Protein 2QEU (pdb70)

InterPro domains:
  IPR003779 Alkyl hydroperoxide reductase AhpD/CMD-like [PF02627] (39-117)
  IPR029032 AhpD-like [G3DSA:1.20.1290.10] (1-140)
  IPR029032 AhpD-like [SSF69118] (7-127)

Secondary structure (DSSP, 8-state):
--HHHHHHHHHHHHHH-----HHHHHHHHH-HHHHHHHH-------GGGT-SS-HHHHHHHHHHHHHHHT-HHHHHHHHHH---S--HHHHHHHHHHHHHHH--TTTTTHHHHHHHHHHHHHHHHH-/-HHHHHHHHHHHHHH-----HHHHHHHHH-HHHHHHHH-------TTTT-SS-HHHHHHHHHHHHHHHT-HHHHHHHHHH---S--HHHHHHHHHHHHHHH--TTTTTHHHHHHHHHHHHHHHHTT--/-HHHHHHHHHHHHHHH-----HHHHHHHHH-HHHHHHHH-------GGGT-SS-HHHHHHHHHHHHHHHT-HHHHHHHHHH---S--HHHHHHHHHHHHHHH--TTTTTHHHHHHHHHHHHHHHHT-

Nearest PDB structures (foldseek):
  2qeu-assembly1_B  TM=9.949E-01  e=1.929E-16  Paraburkholderia xenovorans LB400
  2af7-assembly1_F  TM=6.604E-01  e=2.623E-02  Methanothermobacter thermautotrophicus
  1vke-assembly1_A  TM=6.094E-01  e=3.377E-02  Thermotoga maritima MSB8
  2qeu-assembly1_B  TM=9.829E-01  e=7.505E-15  Paraburkholderia xenovorans LB400
  2af7-assembly1_F  TM=6.617E-01  e=2.319E-02  Methanothermobacter thermautotrophicus

Solvent-accessible surface area: 20221 Å² total

Foldseek 3Di:
DDLVCQCVVLVVVVVLLPDQDPVLVVCSVPPVVVSSVVSCCPVCDAVVRPDDDHNLVVLLVQLLVCLLVVPQVSNQSSLLSVCSDDALVNSVVSQVVSCVVRVSSCPRRSVSSSVSRVVVVVVVVVD/DLVVLCVVQQVVQVLLPGDDPVLVVCSVPPVVVSNVVSVCPVCDAVVRPDDDHNLVVLLVQLLVCLLVVPQVSNQSSLLSVCSDDALVNSVVSQVVSCVVRVSSCPRHSVSSSVSRVVVVVVVVVVDD/DLLVVLCVVLVVVVVLLPDDDPVLNVCSVPPVVCSNVVSCCPVCDAVVRPDDDHNLVVLLVQLLVCLLVVPQVSNQSSLLSVCSDDALVNSVVSLVVSCVVRVSSCPRRSVSSSVNRVVVVVVVVVD

CATH classification: 1.20.1290.10

Sequence (382 aa):
ATSQDDILKQQHAAHYESSDGGLPEEALVQLAEYAPETFDAYSRRRTTLKSEADGAKLPLKYKHLILVVLDAIIRRDEPIGIVNHTRAANAGLSVDELIEGILLGIIVYGPAWGKKTGRKAVTFAVVEFEKELAGKTSQDILKQHAAHYEESDGGLPEALVQQLAEYAPETFDAYSRRTTLKSEADGAKLPLKYKHLILVVLDAIIRRDEEPIGIVNHTRRAANAGLSVDELIEGILLGIIVYGPAWGKKTGRKAVTFAVEFEKELLAGKRTATSQDILKQQHAAHYESSDGGLPEALVQQLAEYAPETFDAYSRRRTTLKSEADGAKLPLKYKHLILVVLDAIIRRDEEPIGIVNHTRAANAGLSVDELIEGILLGIIVYGPAWGKKTGRKAVTFAVEFEKELAGK

Radius of gyration: 24.33 Å; Cα contacts (8 Å, |Δi|>4): 490; chains: 3; bounding box: 67×64×54 Å

B-factor: mean 12.85, std 10.56, range [2.0, 76.05]

Organism: Paraburkholderia xenovorans (strain LB400) (NCBI:txid266265)

Structure (mmCIF, N/CA/C/O backbone):
data_2QEU
#
_entry.id   2QEU
#
_cell.length_a   71.173
_cell.length_b   71.173
_cell.length_c   325.501
_cell.angle_alpha   90.000
_cell.angle_beta   90.000
_cell.angle_gamma   120.000
#
_symmetry.space_group_name_H-M   'P 61 2 2'
#
loop_
_entity.id
_entity.type
_entity.pdbx_description
1 polymer 'Putative carboxymuconolactone decarboxylase'
2 non-polymer 'ACETATE ION'
3 non-polymer 'CITRIC ACID'
4 non-polymer GLYCEROL
5 water water
#
loop_
_atom_site.group_PDB
_atom_site.id
_atom_site.type_symbol
_atom_site.label_atom_id
_atom_site.label_alt_id
_atom_site.label_comp_id
_atom_site.label_asym_id
_atom_site.label_entity_id
_atom_site.label_seq_id
_atom_site.pdbx_PDB_ins_code
_atom_site.Cartn_x
_atom_site.Cartn_y
_atom_site.Cartn_z
_atom_site.occupancy
_atom_site.B_iso_or_equiv
_atom_site.auth_seq_id
_atom_site.auth_comp_id
_atom_site.auth_asym_id
_atom_site.auth_atom_id
_atom_site.pdbx_PDB_model_num
ATOM 1 N N . ALA A 1 8 ? 87.760 17.664 23.159 1.00 45.15 7 ALA A N 1
ATOM 2 C CA . ALA A 1 8 ? 86.797 16.702 23.813 1.00 44.22 7 ALA A CA 1
ATOM 3 C C . ALA A 1 8 ? 87.393 15.290 23.916 1.00 41.80 7 ALA A C 1
ATOM 4 O O . ALA A 1 8 ? 87.567 14.590 22.902 1.00 41.10 7 ALA A O 1
ATOM 6 N N . THR A 1 9 ? 87.704 14.871 25.144 1.00 38.11 8 THR A N 1
ATOM 7 C CA . THR A 1 9 ? 88.093 13.474 25.383 1.00 34.12 8 THR A CA 1
ATOM 8 C C . THR A 1 9 ? 86.851 12.561 25.263 1.00 29.48 8 THR A C 1
ATOM 9 O O . THR A 1 9 ? 85.709 12.995 25.337 1.00 24.62 8 THR A O 1
ATOM 13 N N . SER A 1 10 ? 87.074 11.283 25.087 1.00 26.98 9 SER A N 1
ATOM 14 C CA . SER A 1 10 ? 85.947 10.382 24.957 1.00 26.63 9 SER A CA 1
ATOM 15 C C . SER A 1 10 ? 85.126 10.259 26.298 1.00 23.00 9 SER A C 1
ATOM 16 O O . SER A 1 10 ? 83.913 10.055 26.299 1.00 18.09 9 SER A O 1
ATOM 19 N N . GLN A 1 11 ? 85.788 10.433 27.439 1.00 20.44 10 GLN A N 1
ATOM 20 C CA . GLN A 1 11 ? 85.060 10.601 28.714 1.00 18.44 10 GLN A CA 1
ATOM 21 C C . GLN A 1 11 ? 84.181 11.828 28.659 1.00 17.60 10 GLN A C 1
ATOM 22 O O . GLN A 1 11 ? 83.005 11.763 29.039 1.00 10.24 10 GLN A O 1
ATOM 24 N N A ASP A 1 12 ? 84.760 12.939 28.166 0.50 14.12 11 ASP A N 1
ATOM 25 N N B ASP A 1 12 ? 84.766 12.937 28.188 0.50 16.32 11 ASP A N 1
ATOM 26 C CA A ASP A 1 12 ? 84.052 14.210 28.090 0.50 10.59 11 ASP A CA 1
ATOM 27 C CA B ASP A 1 12 ? 84.075 14.209 28.040 0.50 14.37 11 ASP A CA 1
ATOM 28 C C A ASP A 1 12 ? 82.845 14.022 27.174 0.50 7.93 11 ASP A C 1
ATOM 29 C C B ASP A 1 12 ? 82.841 13.983 27.184 0.50 10.08 11 ASP A C 1
ATOM 30 O O A ASP A 1 12 ? 81.757 14.524 27.478 0.50 6.77 11 ASP A O 1
ATOM 31 O O B ASP A 1 12 ? 81.731 14.379 27.554 0.50 8.78 11 ASP A O 1
ATOM 40 N N . ILE A 1 13 ? 83.043 13.311 26.054 1.00 6.87 12 ILE A N 1
ATOM 41 C CA . ILE A 1 13 ? 81.976 13.112 25.051 1.00 7.43 12 ILE A CA 1
ATOM 42 C C . ILE A 1 13 ? 80.816 12.362 25.615 1.00 6.19 12 ILE A C 1
ATOM 43 O O . ILE A 1 13 ? 79.624 12.741 25.422 1.00 4.46 12 ILE A O 1
ATOM 48 N N . LEU A 1 14 ? 81.101 11.263 26.316 1.00 5.34 13 LEU A N 1
ATOM 49 C CA . LEU A 1 14 ? 80.009 10.478 26.871 1.00 8.12 13 LEU A CA 1
ATOM 50 C C . LEU A 1 14 ? 79.243 11.257 27.929 1.00 5.02 13 LEU A C 1
ATOM 51 O O . LEU A 1 14 ? 78.010 11.239 27.958 1.00 7.28 13 LEU A O 1
ATOM 56 N N . LYS A 1 15 ? 79.948 11.986 28.763 1.00 4.30 14 LYS A N 1
ATOM 57 C CA . LYS A 1 15 ? 79.284 12.792 29.759 1.00 6.31 14 LYS A CA 1
ATOM 58 C C . LYS A 1 15 ? 78.488 13.895 29.118 1.00 7.64 14 LYS A C 1
ATOM 59 O O . LYS A 1 15 ? 77.396 14.173 29.575 1.00 4.99 14 LYS A O 1
ATOM 65 N N A GLN A 1 16 ? 79.017 14.511 28.059 0.50 3.86 15 GLN A N 1
ATOM 66 N N B GLN A 1 16 ? 79.036 14.531 28.080 0.50 6.39 15 GLN A N 1
ATOM 67 C CA A GLN A 1 16 ? 78.337 15.678 27.417 0.50 2.56 15 GLN A CA 1
ATOM 68 C CA B GLN A 1 16 ? 78.334 15.670 27.441 0.50 8.07 15 GLN A CA 1
ATOM 69 C C A GLN A 1 16 ? 76.915 15.412 26.905 0.50 4.25 15 GLN A C 1
ATOM 70 C C B GLN A 1 16 ? 76.876 15.322 27.104 0.50 6.12 15 GLN A C 1
ATOM 71 O O A GLN A 1 16 ? 76.075 16.348 26.839 0.50 3.12 15 GLN A O 1
ATOM 72 O O B GLN A 1 16 ? 75.953 16.049 27.464 0.50 5.07 15 GLN A O 1
ATOM 83 N N . HIS A 1 17 ? 76.683 14.179 26.463 1.00 3.88 16 HIS A N 1
ATOM 84 C CA . HIS A 1 17 ? 75.410 13.801 25.862 1.00 3.60 16 HIS A CA 1
ATOM 85 C C . HIS A 1 17 ? 74.512 13.004 26.776 1.00 4.69 16 HIS A C 1
ATOM 86 O O . HIS A 1 17 ? 73.411 12.634 26.385 1.00 4.03 16 HIS A O 1
ATOM 93 N N . ALA A 1 18 ? 74.981 12.730 27.992 1.00 4.06 17 ALA A N 1
ATOM 94 C CA . ALA A 1 18 ? 74.222 11.862 28.895 1.00 3.62 17 ALA A CA 1
ATOM 95 C C . ALA A 1 18 ? 72.807 12.376 29.156 1.00 3.98 17 ALA A C 1
ATOM 96 O O . ALA A 1 18 ? 71.852 11.594 29.097 1.00 4.16 17 ALA A O 1
ATOM 98 N N . ALA A 1 19 ? 72.693 13.672 29.452 1.00 4.13 18 ALA A N 1
ATOM 99 C CA . ALA A 1 19 ? 71.392 14.221 29.820 1.00 5.82 18 ALA A CA 1
ATOM 100 C C . ALA A 1 19 ? 70.416 14.183 28.677 1.00 6.87 18 ALA A C 1
ATOM 101 O O . ALA A 1 19 ? 69.222 13.932 28.876 1.00 6.10 18 ALA A O 1
ATOM 103 N N . HIS A 1 20 ? 70.913 14.452 27.469 1.00 6.12 19 HIS A N 1
ATOM 104 C CA . HIS A 1 20 ? 70.069 14.371 26.272 1.00 4.00 19 HIS A CA 1
ATOM 105 C C . HIS A 1 20 ? 69.454 12.974 26.108 1.00 4.62 19 HIS A C 1
ATOM 106 O O . HIS A 1 20 ? 68.249 12.830 25.978 1.00 4.89 19 HIS A O 1
ATOM 113 N N . TYR A 1 21 ? 70.255 11.901 26.179 1.00 3.25 20 TYR A N 1
ATOM 114 C CA . TYR A 1 21 ? 69.697 10.577 25.951 1.00 4.71 20 TYR A CA 1
ATOM 115 C C . TYR A 1 21 ? 68.794 10.170 27.091 1.00 4.30 20 TYR A C 1
ATOM 116 O O . TYR A 1 21 ? 67.722 9.557 26.877 1.00 5.51 20 TYR A O 1
ATOM 125 N N . GLU A 1 22 ? 69.156 10.516 28.317 1.00 2.95 21 GLU A N 1
ATOM 126 C CA . GLU A 1 22 ? 68.322 10.133 29.440 1.00 2.25 21 GLU A CA 1
ATOM 127 C C . GLU A 1 22 ? 66.961 10.834 29.310 1.00 4.29 21 GLU A C 1
ATOM 128 O O . GLU A 1 22 ? 65.882 10.210 29.455 1.00 5.70 21 GLU A O 1
ATOM 134 N N A SER A 1 23 ? 67.010 12.128 29.039 0.50 5.39 22 SER A N 1
ATOM 135 N N B SER A 1 23 ? 66.992 12.137 29.025 0.50 5.66 22 SER A N 1
ATOM 136 C CA A SER A 1 23 ? 65.805 12.910 28.903 0.50 6.51 22 SER A CA 1
ATOM 137 C CA B SER A 1 23 ? 65.759 12.921 28.953 0.50 7.14 22 SER A CA 1
ATOM 138 C C A SER A 1 23 ? 64.922 12.444 27.748 0.50 7.14 22 SER A C 1
ATOM 139 C C B SER A 1 23 ? 64.898 12.615 27.719 0.50 7.56 22 SER A C 1
ATOM 140 O O A SER A 1 23 ? 63.732 12.144 27.925 0.50 6.62 22 SER A O 1
ATOM 141 O O B SER A 1 23 ? 63.662 12.611 27.819 0.50 7.38 22 SER A O 1
ATOM 146 N N . ASP A 1 24 ? 65.530 12.344 26.581 1.00 6.29 23 ASP A N 1
ATOM 147 C CA . ASP A 1 24 ? 64.792 12.066 25.331 1.00 5.78 23 ASP A CA 1
ATOM 148 C C . ASP A 1 24 ? 64.342 10.636 25.207 1.00 7.79 23 ASP A C 1
ATOM 149 O O . ASP A 1 24 ? 63.208 10.386 24.801 1.00 8.32 23 ASP A O 1
ATOM 162 N N . GLY A 1 26 ? 65.231 7.933 27.746 1.00 6.90 25 GLY A N 1
ATOM 163 C CA . GLY A 1 26 ? 65.229 7.132 28.939 1.00 5.35 25 GLY A CA 1
ATOM 164 C C . GLY A 1 26 ? 66.449 6.242 29.047 1.00 4.70 25 GLY A C 1
ATOM 165 O O . GLY A 1 26 ? 66.485 5.299 29.869 1.00 6.50 25 GLY A O 1
ATOM 166 N N . GLY A 1 27 ? 67.468 6.577 28.276 1.00 6.06 26 GLY A N 1
ATOM 167 C CA . GLY A 1 27 ? 68.635 5.693 28.212 1.00 6.85 26 GLY A CA 1
ATOM 168 C C . GLY A 1 27 ? 69.379 5.852 26.897 1.00 5.34 26 GLY A C 1
ATOM 169 O O . GLY A 1 27 ? 68.949 6.546 26.012 1.00 5.38 26 GLY A O 1
ATOM 170 N N . LEU A 1 28 ? 70.514 5.181 26.820 1.00 8.41 27 LEU A N 1
ATOM 171 C CA . LEU A 1 28 ? 71.312 5.206 25.601 1.00 8.29 27 LEU A CA 1
ATOM 172 C C . LEU A 1 28 ? 71.064 3.906 24.846 1.00 7.25 27 LEU A C 1
ATOM 173 O O . LEU A 1 28 ? 71.433 2.838 25.306 1.00 5.27 27 LEU A O 1
ATOM 178 N N . PRO A 1 29 ? 70.423 3.987 23.672 1.00 9.08 28 PRO A N 1
ATOM 179 C CA . PRO A 1 29 ? 70.181 2.715 22.934 1.00 10.87 28 PRO A CA 1
ATOM 180 C C . PRO A 1 29 ? 71.477 1.934 22.661 1.00 8.14 28 PRO A C 1
ATOM 181 O O . PRO A 1 29 ? 72.567 2.555 22.497 1.00 6.36 28 PRO A O 1
ATOM 185 N N A GLU A 1 30 ? 71.356 0.611 22.592 0.50 9.11 29 GLU A N 1
ATOM 186 N N B GLU A 1 30 ? 71.375 0.605 22.624 0.50 8.69 29 GLU A N 1
ATOM 187 C CA A GLU A 1 30 ? 72.516 -0.281 22.455 0.50 8.78 29 GLU A CA 1
ATOM 188 C CA B GLU A 1 30 ? 72.561 -0.263 22.498 0.50 7.69 29 GLU A CA 1
ATOM 189 C C A GLU A 1 30 ? 73.362 0.067 21.239 0.50 6.89 29 GLU A C 1
ATOM 190 C C B GLU A 1 30 ? 73.373 0.048 21.232 0.50 6.50 29 GLU A C 1
ATOM 191 O O A GLU A 1 30 ? 74.586 0.042 21.317 0.50 6.47 29 GLU A O 1
ATOM 192 O O B GLU A 1 30 ? 74.598 -0.008 21.273 0.50 6.36 29 GLU A O 1
ATOM 203 N N . ALA A 1 31 ? 72.725 0.403 20.125 1.00 6.08 30 ALA A N 1
ATOM 204 C CA . ALA A 1 31 ? 73.472 0.786 18.915 1.00 5.85 30 ALA A CA 1
ATOM 205 C C . ALA A 1 31 ? 74.415 1.947 19.196 1.00 5.71 30 ALA A C 1
ATOM 206 O O . ALA A 1 31 ? 75.574 2.023 18.692 1.00 4.79 30 ALA A O 1
ATOM 208 N N . LEU A 1 32 ? 73.904 2.895 19.977 1.00 4.41 31 LEU A N 1
ATOM 209 C CA . LEU A 1 32 ? 74.615 4.131 20.273 1.00 3.94 31 LEU A CA 1
ATOM 210 C C . LEU A 1 32 ? 75.679 3.884 21.374 1.00 2.61 31 LEU A C 1
ATOM 211 O O . LEU A 1 32 ? 76.747 4.513 21.366 1.00 3.25 31 LEU A O 1
ATOM 216 N N . VAL A 1 33 ? 75.399 2.993 22.330 1.00 2.13 32 VAL A N 1
ATOM 217 C CA . VAL A 1 33 ? 76.457 2.520 23.249 1.00 2.23 32 VAL A CA 1
ATOM 218 C C . VAL A 1 33 ? 77.656 2.043 22.436 1.00 3.61 32 VAL A C 1
ATOM 219 O O . VAL A 1 33 ? 78.795 2.396 22.729 1.00 2.91 32 VAL A O 1
ATOM 223 N N . GLN A 1 34 ? 77.411 1.193 21.454 1.00 2.89 33 GLN A N 1
ATOM 224 C CA . GLN A 1 34 ? 78.510 0.622 20.675 1.00 2.00 33 GLN A CA 1
ATOM 225 C C . GLN A 1 34 ? 79.230 1.662 19.809 1.00 3.07 33 GLN A C 1
ATOM 226 O O . GLN A 1 34 ? 80.450 1.640 19.635 1.00 3.39 33 GLN A O 1
ATOM 232 N N . LEU A 1 35 ? 78.449 2.627 19.331 1.00 2.39 34 LEU A N 1
ATOM 233 C CA . LEU A 1 35 ? 79.013 3.743 18.585 1.00 2.10 34 LEU A CA 1
ATOM 234 C C . LEU A 1 35 ? 79.955 4.537 19.486 1.00 2.83 34 LEU A C 1
ATOM 235 O O . LEU A 1 35 ? 81.063 4.873 19.080 1.00 4.08 34 LEU A O 1
ATOM 240 N N . ALA A 1 36 ? 79.506 4.818 20.722 1.00 2.46 35 ALA A N 1
ATOM 241 C CA . ALA A 1 36 ? 80.369 5.529 21.681 1.00 3.24 35 ALA A CA 1
ATOM 242 C C . ALA A 1 36 ? 81.638 4.745 21.959 1.00 3.87 35 ALA A C 1
ATOM 243 O O . ALA A 1 36 ? 82.725 5.301 22.074 1.00 4.50 35 ALA A O 1
ATOM 245 N N . GLU A 1 37 ? 81.468 3.423 22.102 1.00 2.97 36 GLU A N 1
ATOM 246 C CA . GLU A 1 37 ? 82.588 2.550 22.422 1.00 3.54 36 GLU A CA 1
ATOM 247 C C . GLU A 1 37 ? 83.685 2.598 21.337 1.00 5.14 36 GLU A C 1
ATOM 248 O O . GLU A 1 37 ? 84.890 2.668 21.673 1.00 5.19 36 GLU A O 1
ATOM 254 N N . TYR A 1 38 ? 83.261 2.453 20.079 1.00 3.61 37 TYR A N 1
ATOM 255 C CA . TYR A 1 38 ? 84.225 2.215 18.989 1.00 2.62 37 TYR A CA 1
ATOM 256 C C . TYR A 1 38 ? 84.434 3.420 18.090 1.00 2.95 37 TYR A C 1
ATOM 257 O O . TYR A 1 38 ? 85.383 3.420 17.322 1.00 4.88 37 TYR A O 1
ATOM 266 N N . ALA A 1 39 ? 83.549 4.413 18.160 1.00 3.43 38 ALA A N 1
ATOM 267 C CA . ALA A 1 39 ? 83.621 5.629 17.308 1.00 3.46 38 ALA A CA 1
ATOM 268 C C . ALA A 1 39 ? 83.223 6.887 18.063 1.00 4.55 38 ALA A C 1
ATOM 269 O O . ALA A 1 39 ? 82.262 7.554 17.697 1.00 4.65 38 ALA A O 1
ATOM 271 N N . PRO A 1 40 ? 83.959 7.203 19.158 1.00 3.64 39 PRO A N 1
ATOM 272 C CA . PRO A 1 40 ? 83.493 8.306 20.018 1.00 6.03 39 PRO A CA 1
ATOM 273 C C . PRO A 1 40 ? 83.359 9.658 19.302 1.00 3.75 39 PRO A C 1
ATOM 274 O O . PRO A 1 40 ? 82.429 10.412 19.629 1.00 2.87 39 PRO A O 1
ATOM 278 N N . GLU A 1 41 ? 84.244 9.987 18.351 1.00 5.36 40 GLU A N 1
ATOM 279 C CA . GLU A 1 41 ? 84.094 11.272 17.646 1.00 4.98 40 GLU A CA 1
ATOM 280 C C . GLU A 1 41 ? 82.867 11.311 16.772 1.00 5.55 40 GLU A C 1
ATOM 281 O O . GLU A 1 41 ? 82.167 12.336 16.649 1.00 4.25 40 GLU A O 1
ATOM 287 N N . THR A 1 42 ? 82.551 10.179 16.147 1.00 4.24 41 THR A N 1
ATOM 288 C CA . THR A 1 42 ? 81.289 10.090 15.371 1.00 5.19 41 THR A CA 1
ATOM 289 C C . THR A 1 42 ? 80.064 10.163 16.296 1.00 3.26 41 THR A C 1
ATOM 290 O O . THR A 1 42 ? 79.125 10.880 15.999 1.00 5.59 41 THR A O 1
ATOM 294 N N . PHE A 1 43 ? 80.090 9.426 17.409 1.00 2.14 42 PHE A N 1
ATOM 295 C CA . PHE A 1 43 ? 79.080 9.532 18.462 1.00 3.30 42 PHE A CA 1
ATOM 296 C C . PHE A 1 43 ? 78.847 10.967 18.934 1.00 2.86 42 PHE A C 1
ATOM 297 O O . PHE A 1 43 ? 77.703 11.414 19.052 1.00 4.60 42 PHE A O 1
ATOM 305 N N . ASP A 1 44 ? 79.932 11.694 19.157 1.00 3.41 43 ASP A N 1
ATOM 306 C CA . ASP A 1 44 ? 79.841 13.100 19.567 1.00 5.27 43 ASP A CA 1
ATOM 307 C C . ASP A 1 44 ? 79.076 13.925 18.543 1.00 5.04 43 ASP A C 1
ATOM 308 O O . ASP A 1 44 ? 78.070 14.580 18.864 1.00 3.55 43 ASP A O 1
ATOM 313 N N . ALA A 1 45 ? 79.553 13.906 17.291 1.00 4.82 44 ALA A N 1
ATOM 314 C CA . ALA A 1 45 ? 78.924 14.703 16.237 1.00 5.07 44 ALA A CA 1
ATOM 315 C C . ALA A 1 45 ? 77.492 14.294 15.979 1.00 4.19 44 ALA A C 1
ATOM 316 O O . ALA A 1 45 ? 76.581 15.101 15.892 1.00 3.95 44 ALA A O 1
ATOM 318 N N . TYR A 1 46 ? 77.252 12.999 15.945 1.00 3.74 45 TYR A N 1
ATOM 319 C CA . TYR A 1 46 ? 75.903 12.506 15.758 1.00 3.75 45 TYR A CA 1
ATOM 320 C C . TYR A 1 46 ? 74.960 12.957 16.864 1.00 2.88 45 TYR A C 1
ATOM 321 O O . TYR A 1 46 ? 73.785 13.357 16.631 1.00 5.43 45 TYR A O 1
ATOM 330 N N . SER A 1 47 ? 75.465 12.873 18.092 1.00 3.30 46 SER A N 1
ATOM 331 C CA . SER A 1 47 ? 74.678 13.256 19.235 1.00 3.71 46 SER A CA 1
ATOM 332 C C . SER A 1 47 ? 74.370 14.752 19.249 1.00 3.52 46 SER A C 1
ATOM 333 O O . SER A 1 47 ? 73.302 15.162 19.669 1.00 5.74 46 SER A O 1
ATOM 336 N N A ARG A 1 48 ? 75.322 15.581 18.831 0.50 3.66 47 ARG A N 1
ATOM 337 N N B ARG A 1 48 ? 75.320 15.557 18.792 0.50 3.90 47 ARG A N 1
ATOM 338 C CA A ARG A 1 48 ? 75.054 17.031 18.625 0.50 3.60 47 ARG A CA 1
ATOM 339 C CA B ARG A 1 48 ? 75.104 17.009 18.626 0.50 4.47 47 ARG A CA 1
ATOM 340 C C A ARG A 1 48 ? 73.885 17.196 17.650 0.50 3.31 47 ARG A C 1
ATOM 341 C C B ARG A 1 48 ? 73.987 17.271 17.601 0.50 4.55 47 ARG A C 1
ATOM 342 O O A ARG A 1 48 ? 72.894 17.889 17.941 0.50 2.02 47 ARG A O 1
ATOM 343 O O B ARG A 1 48 ? 73.148 18.139 17.796 0.50 7.33 47 ARG A O 1
ATOM 366 N N . ARG A 1 50 ? 71.561 15.080 16.801 1.00 4.77 49 ARG A N 1
ATOM 367 C CA . ARG A 1 50 ? 70.353 14.531 17.393 1.00 5.48 49 ARG A CA 1
ATOM 368 C C . ARG A 1 50 ? 69.758 15.489 18.395 1.00 5.12 49 ARG A C 1
ATOM 369 O O . ARG A 1 50 ? 68.552 15.677 18.465 1.00 5.16 49 ARG A O 1
ATOM 377 N N . THR A 1 51 ? 70.629 16.170 19.131 1.00 6.78 50 THR A N 1
ATOM 378 C CA . THR A 1 51 ? 70.212 17.079 20.181 1.00 5.36 50 THR A CA 1
ATOM 379 C C . THR A 1 51 ? 69.500 18.298 19.598 1.00 6.07 50 THR A C 1
ATOM 380 O O . THR A 1 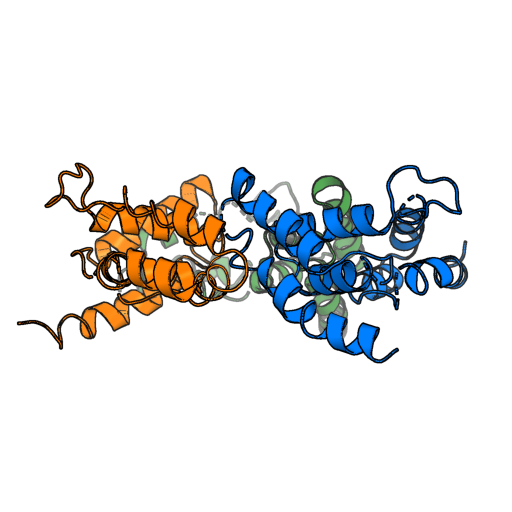51 ? 68.430 18.651 20.109 1.00 7.25 50 THR A O 1
ATOM 384 N N . THR A 1 52 ? 70.045 18.862 18.499 1.00 4.70 51 THR A N 1
ATOM 385 C CA . THR A 1 52 ? 69.314 19.924 17.825 1.00 4.99 51 THR A CA 1
ATOM 386 C C . THR A 1 52 ? 68.006 19.432 17.160 1.00 7.54 51 THR A C 1
ATOM 387 O O . THR A 1 52 ? 66.934 20.060 17.305 1.00 5.89 51 THR A O 1
ATOM 399 N N . LEU A 1 54 ? 66.038 16.984 17.890 1.00 6.33 53 LEU A N 1
ATOM 400 C CA . LEU A 1 54 ? 64.988 16.590 18.835 1.00 7.41 53 LEU A CA 1
ATOM 401 C C . LEU A 1 54 ? 64.800 17.607 19.976 1.00 5.20 53 LEU A C 1
ATOM 402 O O . LEU A 1 54 ? 64.290 17.261 21.037 1.00 8.01 53 LEU A O 1
ATOM 407 N N . LYS A 1 55 ? 65.182 18.853 19.743 1.00 8.10 54 LYS A N 1
ATOM 408 C CA . LYS A 1 55 ? 64.945 19.908 20.687 1.00 7.47 54 LYS A CA 1
ATOM 409 C C . LYS A 1 55 ? 63.427 20.012 21.024 1.00 6.08 54 LYS A C 1
ATOM 410 O O . LYS A 1 55 ? 62.568 19.837 20.154 1.00 7.45 54 LYS A O 1
ATOM 416 N N . SER A 1 56 ? 63.122 20.263 22.288 1.00 6.51 55 SER A N 1
ATOM 417 C CA . SER A 1 56 ? 61.731 20.406 22.727 1.00 8.72 55 SER A CA 1
ATOM 418 C C . SER A 1 56 ? 61.241 21.809 22.410 1.00 8.40 55 SER A C 1
ATOM 419 O O . SER A 1 56 ? 62.004 22.753 22.150 1.00 8.87 55 SER A O 1
ATOM 422 N N . GLU A 1 57 ? 59.923 21.954 22.470 1.00 8.86 56 GLU A N 1
ATOM 423 C CA . GLU A 1 57 ? 59.313 23.270 22.383 1.00 9.52 56 GLU A CA 1
ATOM 424 C C . GLU A 1 57 ? 59.827 24.235 23.435 1.00 10.61 56 GLU A C 1
ATOM 425 O O . GLU A 1 57 ? 60.089 25.385 23.120 1.00 12.35 56 GLU A O 1
ATOM 431 N N . ALA A 1 58 ? 59.996 23.779 24.664 1.00 12.47 57 ALA A N 1
ATOM 432 C CA . ALA A 1 58 ? 60.480 24.646 25.722 1.00 13.60 57 ALA A CA 1
ATOM 433 C C . ALA A 1 58 ? 61.820 25.236 25.316 1.00 16.39 57 ALA A C 1
ATOM 434 O O . ALA A 1 58 ? 62.151 26.352 25.715 1.00 14.55 57 ALA A O 1
ATOM 436 N N . ASP A 1 59 ? 62.603 24.482 24.534 1.00 14.93 58 ASP A N 1
ATOM 437 C CA . ASP A 1 59 ? 63.942 24.923 24.094 1.00 15.75 58 ASP A CA 1
ATOM 438 C C . ASP A 1 59 ? 63.951 25.603 22.734 1.00 13.84 58 ASP A C 1
ATOM 439 O O . ASP A 1 59 ? 65.016 25.819 22.143 1.00 18.77 58 ASP A O 1
ATOM 444 N N . GLY A 1 60 ? 62.763 25.890 22.212 1.00 10.90 59 GLY A N 1
ATOM 445 C CA . GLY A 1 60 ? 62.616 26.693 21.025 1.00 11.35 59 GLY A CA 1
ATOM 446 C C . GLY A 1 60 ? 62.115 25.987 19.786 1.00 12.88 59 GLY A C 1
ATOM 447 O O . GLY A 1 60 ? 61.959 26.645 18.756 1.00 11.42 59 GLY A O 1
ATOM 448 N N . ALA A 1 61 ? 61.904 24.660 19.856 1.00 10.59 60 ALA A N 1
ATOM 449 C CA . ALA A 1 61 ? 61.388 23.917 18.692 1.00 11.47 60 ALA A CA 1
ATOM 450 C C . ALA A 1 61 ? 59.961 24.315 18.362 1.00 7.86 60 ALA A C 1
ATOM 451 O O . ALA A 1 61 ? 59.181 24.715 19.280 1.00 8.40 60 ALA A O 1
ATOM 453 N N . LYS A 1 62 ? 59.610 24.226 17.072 1.00 6.64 61 LYS A N 1
ATOM 454 C CA . LYS A 1 62 ? 58.272 24.531 16.597 1.00 7.79 61 LYS A CA 1
ATOM 455 C C . LYS A 1 62 ? 57.395 23.298 16.449 1.00 8.54 61 LYS A C 1
ATOM 456 O O . LYS A 1 62 ? 56.177 23.382 16.601 1.00 8.79 61 LYS A O 1
ATOM 462 N N . LEU A 1 63 ? 57.992 22.149 16.140 1.00 6.38 62 LEU A N 1
ATOM 463 C CA . LEU A 1 63 ? 57.248 20.918 15.991 1.00 7.84 62 LEU A CA 1
ATOM 464 C C . LEU A 1 63 ? 57.231 20.243 17.358 1.00 9.25 62 LEU A C 1
ATOM 465 O O . LEU A 1 63 ? 58.306 20.029 17.939 1.00 10.87 62 LEU A O 1
ATOM 470 N N . PRO A 1 64 ? 56.026 19.960 17.901 1.00 10.49 63 PRO A N 1
ATOM 471 C CA . PRO A 1 64 ? 55.987 19.268 19.207 1.00 9.61 63 PRO A CA 1
ATOM 472 C C . PRO A 1 64 ? 56.800 17.983 19.276 1.00 6.85 63 PRO A C 1
ATOM 473 O O . PRO A 1 64 ? 56.817 17.206 18.331 1.00 5.25 63 PRO A O 1
ATOM 477 N N . LEU A 1 65 ? 57.442 17.773 20.418 1.00 5.29 64 LEU A N 1
ATOM 478 C CA . LEU A 1 65 ? 58.315 16.592 20.589 1.00 6.69 64 LEU A CA 1
ATOM 479 C C . LEU A 1 65 ? 57.577 15.273 20.382 1.00 9.47 64 LEU A C 1
ATOM 480 O O . LEU A 1 65 ? 58.111 14.312 19.827 1.00 7.25 64 LEU A O 1
ATOM 485 N N . LYS A 1 66 ? 56.318 15.214 20.792 1.00 6.98 65 LYS A N 1
ATOM 486 C CA . LYS A 1 66 ? 55.573 13.983 20.594 1.00 6.16 65 LYS A CA 1
ATOM 487 C C . LYS A 1 66 ? 55.440 13.635 19.112 1.00 6.28 65 LYS A C 1
ATOM 488 O O . LYS A 1 66 ? 55.527 12.464 18.745 1.00 8.20 65 LYS A O 1
ATOM 494 N N . TYR A 1 67 ? 55.280 14.657 18.261 1.00 6.98 66 TYR A N 1
ATOM 495 C CA . TYR A 1 67 ? 55.186 14.423 16.814 1.00 5.73 66 TYR A CA 1
ATOM 496 C C . TYR A 1 67 ? 56.581 14.192 16.152 1.00 4.91 66 TYR A C 1
ATOM 497 O O . TYR A 1 67 ? 56.690 13.478 15.164 1.00 6.47 66 TYR A O 1
ATOM 506 N N . LYS A 1 68 ? 57.654 14.788 16.685 1.00 6.85 67 LYS A N 1
ATOM 507 C CA . LYS A 1 68 ? 58.995 14.442 16.268 1.00 6.52 67 LYS A CA 1
ATOM 508 C C . LYS A 1 68 ? 59.200 12.923 16.426 1.00 4.62 67 LYS A C 1
ATOM 509 O O . LYS A 1 68 ? 59.618 12.212 15.527 1.00 6.60 67 LYS A O 1
ATOM 515 N N . HIS A 1 69 ? 58.902 12.432 17.627 1.00 4.98 68 HIS A N 1
ATOM 516 C CA . HIS A 1 69 ? 59.136 10.993 17.897 1.00 4.50 68 HIS A CA 1
ATOM 517 C C . HIS A 1 69 ? 58.111 10.151 17.114 1.00 6.63 68 HIS A C 1
ATOM 518 O O . HIS A 1 69 ? 58.448 9.077 16.685 1.00 5.90 68 HIS A O 1
ATOM 525 N N . LEU A 1 70 ? 56.885 10.646 16.868 1.00 4.48 69 LEU A N 1
ATOM 526 C CA . LEU A 1 70 ? 55.958 9.918 15.972 1.00 7.18 69 LEU A CA 1
ATOM 527 C C . LEU A 1 70 ? 56.547 9.719 14.558 1.00 4.80 69 LEU A C 1
ATOM 528 O O . LEU A 1 70 ? 56.475 8.620 13.980 1.00 5.24 69 LEU A O 1
ATOM 533 N N . ILE A 1 71 ? 57.137 10.767 14.014 1.00 5.33 70 ILE A N 1
ATOM 534 C CA . ILE A 1 71 ? 57.808 10.679 12.702 1.00 5.54 70 ILE A CA 1
ATOM 535 C C . ILE A 1 71 ? 58.901 9.572 12.755 1.00 7.21 70 ILE A C 1
ATOM 536 O O . ILE A 1 71 ? 58.988 8.735 11.849 1.00 5.88 70 ILE A O 1
ATOM 541 N N . LEU A 1 72 ? 59.694 9.547 13.825 1.00 6.95 71 LEU A N 1
ATOM 542 C CA . LEU A 1 72 ? 60.716 8.498 14.000 1.00 4.85 71 LEU A CA 1
ATOM 543 C C . LEU A 1 72 ? 60.137 7.099 14.148 1.00 4.16 71 LEU A C 1
ATOM 544 O O . LEU A 1 72 ? 60.722 6.135 13.629 1.00 7.41 71 LEU A O 1
ATOM 549 N N . VAL A 1 73 ? 59.003 6.998 14.814 1.00 5.89 72 VAL A N 1
ATOM 550 C CA . VAL A 1 73 ? 58.262 5.734 14.894 1.00 3.60 72 VAL A CA 1
ATOM 551 C C . VAL A 1 73 ? 57.978 5.203 13.476 1.00 4.20 72 VAL A C 1
ATOM 552 O O . VAL A 1 73 ? 58.223 4.052 13.133 1.00 5.86 72 VAL A O 1
ATOM 556 N N . VAL A 1 74 ? 57.354 6.058 12.681 1.00 6.41 73 VAL A N 1
ATOM 557 C CA . VAL A 1 74 ? 56.962 5.676 11.330 1.00 6.99 73 VAL A CA 1
ATOM 558 C C . VAL A 1 74 ? 58.187 5.303 10.497 1.00 6.45 73 VAL A C 1
ATOM 559 O O . VAL A 1 74 ? 58.212 4.279 9.776 1.00 6.38 73 VAL A O 1
ATOM 563 N N . LEU A 1 75 ? 59.232 6.121 10.559 1.00 6.73 74 LEU A N 1
ATOM 564 C CA . LEU A 1 75 ? 60.492 5.807 9.880 1.00 5.83 74 LEU A CA 1
ATOM 565 C C . LEU A 1 75 ? 61.068 4.458 10.342 1.00 5.94 74 LEU A C 1
ATOM 566 O O . LEU A 1 75 ? 61.501 3.680 9.533 1.00 5.56 74 LEU A O 1
ATOM 571 N N . ASP A 1 76 ? 61.068 4.212 11.654 1.00 6.37 75 ASP A N 1
ATOM 572 C CA . ASP A 1 76 ? 61.543 2.897 12.165 1.00 6.58 75 ASP A CA 1
ATOM 573 C C . ASP A 1 76 ? 60.617 1.757 11.729 1.00 7.74 75 ASP A C 1
ATOM 574 O O . ASP A 1 76 ? 61.093 0.636 11.534 1.00 6.85 75 ASP A O 1
ATOM 579 N N . ALA A 1 77 ? 59.323 2.008 11.514 1.00 6.91 76 ALA A N 1
ATOM 580 C CA . ALA A 1 77 ? 58.467 0.995 10.926 1.00 6.17 76 ALA A CA 1
ATOM 581 C C . ALA A 1 77 ? 58.919 0.600 9.516 1.00 4.62 76 ALA A C 1
ATOM 582 O O . ALA A 1 77 ? 59.021 -0.596 9.139 1.00 8.42 76 ALA A O 1
ATOM 584 N N A ILE A 1 78 ? 59.170 1.628 8.718 0.50 5.24 77 ILE A N 1
ATOM 585 N N B ILE A 1 78 ? 59.182 1.590 8.672 0.50 6.37 77 ILE A N 1
ATOM 586 C CA A ILE A 1 78 ? 59.581 1.456 7.354 0.50 4.04 77 ILE A CA 1
ATOM 587 C CA B ILE A 1 78 ? 59.540 1.288 7.296 0.50 7.09 77 ILE A CA 1
ATOM 588 C C A ILE A 1 78 ? 60.916 0.695 7.332 0.50 5.92 77 ILE A C 1
ATOM 589 C C B ILE A 1 78 ? 60.976 0.799 7.160 0.50 8.00 77 ILE A C 1
ATOM 590 O O A ILE A 1 78 ? 61.030 -0.309 6.618 0.50 5.69 77 ILE A O 1
ATOM 591 O O B ILE A 1 78 ? 61.296 0.180 6.139 0.50 4.03 77 ILE A O 1
ATOM 600 N N A ARG A 1 79 ? 61.875 1.141 8.140 0.50 5.51 78 ARG A N 1
ATOM 601 N N B ARG A 1 79 ? 61.784 1.070 8.188 0.50 6.81 78 ARG A N 1
ATOM 602 C CA A ARG A 1 79 ? 63.228 0.569 8.129 0.50 6.25 78 ARG A CA 1
ATOM 603 C CA B ARG A 1 79 ? 63.187 0.648 8.259 0.50 7.63 78 ARG A CA 1
ATOM 604 C C A ARG A 1 79 ? 63.322 -0.800 8.818 0.50 4.95 78 ARG A C 1
ATOM 605 C C B ARG A 1 79 ? 63.350 -0.663 9.036 0.50 6.73 78 ARG A C 1
ATOM 606 O O A ARG A 1 79 ? 64.364 -1.491 8.706 0.50 4.22 78 ARG A O 1
ATOM 607 O O B ARG A 1 79 ? 64.469 -1.165 9.243 0.50 9.29 78 ARG A O 1
ATOM 622 N N . ASP A 1 80 ? 62.232 -1.233 9.472 1.00 5.38 79 ASP A N 1
ATOM 623 C CA . ASP A 1 80 ? 62.223 -2.452 10.280 1.00 7.24 79 ASP A CA 1
ATOM 624 C C . ASP A 1 80 ? 63.237 -2.422 11.418 1.00 8.22 79 ASP A C 1
ATOM 625 O O . ASP A 1 80 ? 64.122 -3.279 11.482 1.00 8.18 79 ASP A O 1
ATOM 630 N N . GLU A 1 81 ? 63.074 -1.421 12.264 1.00 7.24 80 GLU A N 1
ATOM 631 C CA . GLU A 1 81 ? 63.876 -1.262 13.478 1.00 9.98 80 GLU A CA 1
ATOM 632 C C . GLU A 1 81 ? 62.992 -1.433 14.695 1.00 10.37 80 GLU A C 1
ATOM 633 O O . GLU A 1 81 ? 62.465 -0.437 15.207 1.00 9.81 80 GLU A O 1
ATOM 639 N N . PRO A 1 82 ? 62.787 -2.692 15.128 1.00 11.67 81 PRO A N 1
ATOM 640 C CA . PRO A 1 82 ? 61.828 -2.997 16.208 1.00 10.03 81 PRO A CA 1
ATOM 641 C C . PRO A 1 82 ? 62.263 -2.446 17.585 1.00 11.73 81 PRO A C 1
ATOM 642 O O . PRO A 1 82 ? 61.417 -2.148 18.415 1.00 13.96 81 PRO A O 1
ATOM 646 N N . ILE A 1 83 ? 63.566 -2.281 17.814 1.00 11.62 82 ILE A N 1
ATOM 647 C CA . ILE A 1 83 ? 64.021 -1.675 19.095 1.00 12.49 82 ILE A CA 1
ATOM 648 C C . ILE A 1 83 ? 63.741 -0.192 19.102 1.00 10.90 82 ILE A C 1
ATOM 649 O O . ILE A 1 83 ? 63.073 0.336 20.009 1.00 12.37 82 ILE A O 1
ATOM 654 N N . GLY A 1 84 ? 64.215 0.467 18.055 1.00 9.06 83 GLY A N 1
ATOM 655 C CA . GLY A 1 84 ? 63.992 1.902 17.882 1.00 9.65 83 GLY A CA 1
ATOM 656 C C . GLY A 1 84 ? 62.534 2.250 17.916 1.00 7.37 83 GLY A C 1
ATOM 657 O O . GLY A 1 84 ? 62.140 3.266 18.496 1.00 7.45 83 GLY A O 1
ATOM 658 N N . ILE A 1 85 ? 61.702 1.431 17.263 1.00 8.42 84 ILE A N 1
ATOM 659 C CA . ILE A 1 85 ? 60.287 1.778 17.170 1.00 7.27 84 ILE A CA 1
ATOM 660 C C . ILE A 1 85 ? 59.672 1.833 18.540 1.00 6.21 84 ILE A C 1
ATOM 661 O O . ILE A 1 85 ? 58.837 2.689 18.825 1.00 7.11 84 ILE A O 1
ATOM 666 N N . VAL A 1 86 ? 60.035 0.881 19.419 1.00 6.63 85 VAL A N 1
ATOM 667 C CA . VAL A 1 86 ? 59.506 0.875 20.770 1.00 9.05 85 VAL A CA 1
ATOM 668 C C . VAL A 1 86 ? 60.106 2.048 21.556 1.00 7.19 85 VAL A C 1
ATOM 669 O O . VAL A 1 86 ? 59.412 2.754 22.279 1.00 6.79 85 VAL A O 1
ATOM 673 N N . ASN A 1 87 ? 61.403 2.313 21.376 1.00 7.12 86 ASN A N 1
ATOM 674 C CA . ASN A 1 87 ? 62.003 3.447 22.092 1.00 10.02 86 ASN A CA 1
ATOM 675 C C . ASN A 1 87 ? 61.379 4.801 21.711 1.00 8.57 86 ASN A C 1
ATOM 676 O O . ASN A 1 87 ? 61.074 5.634 22.540 1.00 9.14 86 ASN A O 1
ATOM 681 N N . HIS A 1 88 ? 61.111 4.989 20.425 1.00 7.52 87 HIS A N 1
ATOM 682 C CA . HIS A 1 88 ? 60.482 6.203 19.976 1.00 6.16 87 HIS A CA 1
ATOM 683 C C . HIS A 1 88 ? 59.012 6.292 20.342 1.00 7.32 87 HIS A C 1
ATOM 684 O O . HIS A 1 88 ? 58.458 7.418 20.553 1.00 7.65 87 HIS A O 1
ATOM 691 N N . THR A 1 89 ? 58.345 5.141 20.427 1.00 6.55 88 THR A N 1
ATOM 692 C CA . THR A 1 89 ? 56.949 5.157 20.891 1.00 6.74 88 THR A CA 1
ATOM 693 C C . THR A 1 89 ? 56.865 5.592 22.370 1.00 5.75 88 THR A C 1
ATOM 694 O O . THR A 1 89 ? 56.068 6.473 22.766 1.00 7.27 88 THR A O 1
ATOM 698 N N . ARG A 1 90 ? 57.720 4.996 23.165 1.00 7.52 89 ARG A N 1
ATOM 699 C CA . ARG A 1 90 ? 57.827 5.348 24.579 1.00 9.28 89 ARG A CA 1
ATOM 700 C C . ARG A 1 90 ? 58.122 6.845 24.706 1.00 8.11 89 ARG A C 1
ATOM 701 O O . ARG A 1 90 ? 57.449 7.554 25.449 1.00 9.04 89 ARG A O 1
ATOM 709 N N . ALA A 1 91 ? 59.084 7.331 23.956 1.00 9.02 90 ALA A N 1
ATOM 710 C CA . ALA A 1 91 ? 59.434 8.771 24.003 1.00 7.84 90 ALA A CA 1
ATOM 711 C C . ALA A 1 91 ? 58.260 9.613 23.576 1.00 8.57 90 ALA A C 1
ATOM 712 O O . ALA A 1 91 ? 57.933 10.627 24.203 1.00 9.93 90 ALA A O 1
ATOM 714 N N . ALA A 1 92 ? 57.597 9.241 22.477 1.00 9.19 91 ALA A N 1
ATOM 715 C CA . ALA A 1 92 ? 56.445 10.027 22.018 1.00 10.41 91 ALA A CA 1
ATOM 716 C C . ALA A 1 92 ? 55.321 10.127 23.075 1.00 8.13 91 ALA A C 1
ATOM 717 O O . ALA A 1 92 ? 54.747 11.191 23.293 1.00 9.07 91 ALA A O 1
ATOM 727 N N . ASN A 1 94 ? 55.571 9.540 26.337 1.00 10.41 93 ASN A N 1
ATOM 728 C CA . ASN A 1 94 ? 56.098 10.325 27.451 1.00 11.32 93 ASN A CA 1
ATOM 729 C C . ASN A 1 94 ? 55.991 11.828 27.178 1.00 13.87 93 ASN A C 1
ATOM 730 O O . ASN A 1 94 ? 55.869 12.591 28.123 1.00 13.13 93 ASN A O 1
ATOM 735 N N . ALA A 1 95 ? 56.027 12.241 25.900 1.00 11.96 94 ALA A N 1
ATOM 736 C CA . ALA A 1 95 ? 55.862 13.637 25.487 1.00 8.21 94 ALA A CA 1
ATOM 737 C C . ALA A 1 95 ? 54.414 13.997 25.170 1.00 5.41 94 ALA A C 1
ATOM 738 O O . ALA A 1 95 ? 54.122 15.075 24.670 1.00 11.13 94 ALA A O 1
ATOM 740 N N . GLY A 1 96 ? 53.482 13.107 25.474 1.00 7.90 95 GLY A N 1
ATOM 741 C CA . GLY A 1 96 ? 52.111 13.415 25.331 1.00 9.36 95 GLY A CA 1
ATOM 742 C C . GLY A 1 96 ? 51.347 12.749 24.214 1.00 11.56 95 GLY A C 1
ATOM 743 O O . GLY A 1 96 ? 50.144 12.952 24.124 1.00 10.24 95 GLY A O 1
ATOM 744 N N . LEU A 1 97 ? 52.006 11.953 23.370 1.00 9.25 96 LEU A N 1
ATOM 745 C CA . LEU A 1 97 ? 51.261 11.313 22.275 1.00 9.91 96 LEU A CA 1
ATOM 746 C C . LEU A 1 97 ? 50.247 10.280 22.822 1.00 8.64 96 LEU A C 1
ATOM 747 O O . LEU A 1 97 ? 50.581 9.475 23.696 1.00 9.98 96 LEU A O 1
ATOM 752 N N . SER A 1 98 ? 49.043 10.268 22.258 1.00 9.36 97 SER A N 1
ATOM 753 C CA . SER A 1 98 ? 48.048 9.228 22.572 1.00 8.64 97 SER A CA 1
ATOM 754 C C . SER A 1 98 ? 48.290 7.980 21.720 1.00 10.00 97 SER A C 1
ATOM 755 O O . SER A 1 98 ? 48.878 8.038 20.636 1.00 9.96 97 SER A O 1
ATOM 758 N N . VAL A 1 99 ? 47.795 6.853 22.208 1.00 9.94 98 VAL A N 1
ATOM 759 C CA . VAL A 1 99 ? 47.770 5.631 21.405 1.00 9.87 98 VAL A CA 1
ATOM 760 C C . VAL A 1 99 ? 46.941 5.826 20.096 1.00 8.68 98 VAL A C 1
ATOM 761 O O . VAL A 1 99 ? 47.359 5.355 19.031 1.00 6.72 98 VAL A O 1
ATOM 765 N N . ASP A 1 100 ? 45.777 6.496 20.166 1.00 9.92 99 ASP A N 1
ATOM 766 C CA . ASP A 1 100 ? 45.030 6.833 18.935 1.00 10.00 99 ASP A CA 1
ATOM 767 C C . ASP A 1 100 ? 45.857 7.579 17.870 1.00 8.47 99 ASP A C 1
ATOM 768 O O . ASP A 1 100 ? 45.822 7.229 16.696 1.00 9.74 99 ASP A O 1
ATOM 773 N N . GLU A 1 101 ? 46.606 8.598 18.290 1.00 7.36 100 GLU A N 1
ATOM 774 C CA . GLU A 1 101 ? 47.513 9.352 17.394 1.00 9.06 100 GLU A CA 1
ATOM 775 C C . GLU A 1 101 ? 48.595 8.465 16.811 1.00 8.14 100 GLU A C 1
ATOM 776 O O . GLU A 1 101 ? 48.895 8.546 15.625 1.00 7.49 100 GLU A O 1
ATOM 782 N N . LEU A 1 102 ? 49.190 7.637 17.665 1.00 7.32 101 LEU A N 1
ATOM 783 C CA . LEU A 1 102 ? 50.179 6.659 17.221 1.00 8.12 101 LEU A CA 1
ATOM 784 C C . LEU A 1 102 ? 49.672 5.792 16.066 1.00 8.25 101 LEU A C 1
ATOM 785 O O . LEU A 1 102 ? 50.356 5.611 15.051 1.00 8.97 101 LEU A O 1
ATOM 790 N N . ILE A 1 103 ? 48.488 5.227 16.228 1.00 6.73 102 ILE A N 1
ATOM 791 C CA . ILE A 1 103 ? 47.922 4.317 15.227 1.00 6.54 102 ILE A CA 1
ATOM 792 C C . ILE A 1 103 ? 47.620 5.058 13.949 1.00 7.48 102 ILE A C 1
ATOM 793 O O . ILE A 1 103 ? 47.975 4.611 12.865 1.00 9.40 102 ILE A O 1
ATOM 798 N N . GLU A 1 104 ? 46.977 6.222 14.075 1.00 8.63 103 GLU A N 1
ATOM 799 C CA . GLU A 1 104 ? 46.710 7.075 12.895 1.00 7.98 103 GLU A CA 1
ATOM 800 C C . GLU A 1 104 ? 47.987 7.377 12.080 1.00 9.13 103 GLU A C 1
ATOM 801 O O . GLU A 1 104 ? 47.969 7.339 10.859 1.00 8.30 103 GLU A O 1
ATOM 807 N N . GLY A 1 105 ? 49.079 7.671 12.773 1.00 8.00 104 GLY A N 1
ATOM 808 C CA . GLY A 1 105 ? 50.366 7.973 12.156 1.00 8.43 104 GLY A CA 1
ATOM 809 C C . GLY A 1 105 ? 50.988 6.775 11.462 1.00 8.57 104 GLY A C 1
ATOM 810 O O . GLY A 1 105 ? 51.399 6.857 10.308 1.00 8.94 104 GLY A O 1
ATOM 811 N N . ILE A 1 106 ? 50.997 5.637 12.158 1.00 7.95 105 ILE A N 1
ATOM 812 C CA . ILE A 1 106 ? 51.562 4.400 11.622 1.00 8.92 105 ILE A CA 1
ATOM 813 C C . ILE A 1 106 ? 50.822 3.945 10.354 1.00 5.53 105 ILE A C 1
ATOM 814 O O . ILE A 1 106 ? 51.469 3.528 9.364 1.00 6.51 105 ILE A O 1
ATOM 819 N N . LEU A 1 107 ? 49.488 4.040 10.358 1.00 6.30 106 LEU A N 1
ATOM 820 C CA . LEU A 1 107 ? 48.737 3.632 9.200 1.00 6.21 106 LEU A CA 1
ATOM 821 C C . LEU A 1 107 ? 49.147 4.347 7.913 1.00 6.91 106 LEU A C 1
ATOM 822 O O . LEU A 1 107 ? 49.088 3.780 6.826 1.00 6.89 106 LEU A O 1
ATOM 827 N N . LEU A 1 108 ? 49.543 5.603 8.020 1.00 5.46 107 LEU A N 1
ATOM 828 C CA . LEU A 1 108 ? 49.943 6.366 6.840 1.00 7.48 107 LEU A CA 1
ATOM 829 C C . LEU A 1 108 ? 51.091 5.731 6.104 1.00 7.63 107 LEU A C 1
ATOM 830 O O . LEU A 1 108 ? 51.272 5.920 4.894 1.00 7.55 107 LEU A O 1
ATOM 835 N N . GLY A 1 109 ? 51.932 5.005 6.841 1.00 5.84 108 GLY A N 1
ATOM 836 C CA . GLY A 1 109 ? 52.989 4.284 6.200 1.00 6.77 108 GLY A CA 1
ATOM 837 C C . GLY A 1 109 ? 52.522 3.306 5.102 1.00 6.62 108 GLY A C 1
ATOM 838 O O . GLY A 1 109 ? 53.257 3.041 4.154 1.00 6.27 108 GLY A O 1
ATOM 839 N N . ILE A 1 110 ? 51.333 2.738 5.237 1.00 4.98 109 ILE A N 1
ATOM 840 C CA . ILE A 1 110 ? 50.764 1.856 4.200 1.00 6.72 109 ILE A CA 1
ATOM 841 C C . ILE A 1 110 ? 50.620 2.532 2.855 1.00 6.74 109 ILE A C 1
ATOM 842 O O . ILE A 1 110 ? 50.856 1.909 1.822 1.00 6.59 109 ILE A O 1
ATOM 847 N N . ILE A 1 111 ? 50.265 3.811 2.849 1.00 7.14 110 ILE A N 1
ATOM 848 C CA . ILE A 1 111 ? 50.091 4.543 1.569 1.00 6.81 110 ILE A CA 1
ATOM 849 C C . ILE A 1 111 ? 51.391 4.494 0.747 1.00 7.19 110 ILE A C 1
ATOM 850 O O . ILE A 1 111 ? 51.363 4.216 -0.430 1.00 7.02 110 ILE A O 1
ATOM 855 N N . VAL A 1 112 ? 52.505 4.816 1.398 1.00 7.85 111 VAL A N 1
ATOM 856 C CA . VAL A 1 112 ? 53.776 4.972 0.699 1.00 8.53 111 VAL A CA 1
ATOM 857 C C . VAL A 1 112 ? 54.594 3.691 0.639 1.00 7.29 111 VAL A C 1
ATOM 858 O O . VAL A 1 112 ? 55.333 3.503 -0.310 1.00 6.54 111 VAL A O 1
ATOM 862 N N . TYR A 1 113 ? 54.443 2.802 1.621 1.00 4.51 112 TYR A N 1
ATOM 863 C CA . TYR A 1 113 ? 55.274 1.631 1.733 1.00 5.32 112 TYR A CA 1
ATOM 864 C C . TYR A 1 113 ? 54.513 0.291 1.859 1.00 4.83 112 TYR A C 1
ATOM 865 O O . TYR A 1 113 ? 55.122 -0.749 2.123 1.00 8.40 112 TYR A O 1
ATOM 874 N N . GLY A 1 114 ? 53.208 0.326 1.653 1.00 6.92 113 GLY A N 1
ATOM 875 C CA . GLY A 1 114 ? 52.452 -0.916 1.569 1.00 7.72 113 GLY A CA 1
ATOM 876 C C . GLY A 1 114 ? 52.104 -1.534 2.914 1.00 6.57 113 GLY A C 1
ATOM 877 O O . GLY A 1 114 ? 52.486 -1.020 3.999 1.00 6.01 113 GLY A O 1
ATOM 886 N N . PRO A 1 116 ? 53.307 -4.031 4.516 1.00 6.29 115 PRO A N 1
ATOM 887 C CA . PRO A 1 116 ? 54.442 -4.283 5.448 1.00 5.47 115 PRO A CA 1
ATOM 888 C C . PRO A 1 116 ? 54.822 -3.142 6.382 1.00 6.28 115 PRO A C 1
ATOM 889 O O . PRO A 1 116 ? 55.414 -3.376 7.465 1.00 7.01 115 PRO A O 1
ATOM 893 N N . ALA A 1 117 ? 54.470 -1.909 6.022 1.00 5.12 116 ALA A N 1
ATOM 894 C CA . ALA A 1 117 ? 54.659 -0.768 6.900 1.00 5.74 116 ALA A CA 1
ATOM 895 C C . ALA A 1 117 ? 53.925 -0.946 8.240 1.00 7.67 116 ALA A C 1
ATOM 896 O O . ALA A 1 117 ? 54.331 -0.365 9.256 1.00 8.33 116 ALA A O 1
ATOM 898 N N . TRP A 1 118 ? 52.828 -1.707 8.213 1.00 5.47 117 TRP A N 1
ATOM 899 C CA . TRP A 1 118 ? 52.087 -2.113 9.414 1.00 6.01 117 TRP A CA 1
ATOM 900 C C . TRP A 1 118 ? 52.545 -3.499 9.868 1.00 6.01 117 TRP A C 1
ATOM 901 O O . TRP A 1 118 ? 52.848 -3.725 11.044 1.00 7.63 117 TRP A O 1
ATOM 912 N N . GLY A 1 119 ? 52.533 -4.440 8.917 1.00 4.64 118 GLY A N 1
ATOM 913 C CA . GLY A 1 119 ? 52.605 -5.844 9.234 1.00 7.91 118 GLY A CA 1
ATOM 914 C C . GLY A 1 119 ? 53.915 -6.330 9.816 1.00 8.01 118 GLY A C 1
ATOM 915 O O . GLY A 1 119 ? 53.895 -7.225 10.638 1.00 10.49 118 GLY A O 1
ATOM 916 N N A LYS A 1 120 ? 55.046 -5.780 9.388 0.50 7.18 119 LYS A N 1
ATOM 917 N N B LYS A 1 120 ? 55.042 -5.806 9.345 0.50 6.71 119 LYS A N 1
ATOM 918 C CA A LYS A 1 120 ? 56.326 -6.318 9.837 0.50 6.58 119 LYS A CA 1
ATOM 919 C CA B LYS A 1 120 ? 56.337 -6.282 9.818 0.50 5.78 119 LYS A CA 1
ATOM 920 C C A LYS A 1 120 ? 56.789 -5.733 11.169 0.50 8.19 119 LYS A C 1
ATOM 921 C C B LYS A 1 120 ? 56.630 -5.707 11.200 0.50 7.32 119 LYS A C 1
ATOM 922 O O A LYS A 1 120 ? 57.097 -6.477 12.086 0.50 8.91 119 LYS A O 1
ATOM 923 O O B LYS A 1 120 ? 56.586 -6.408 12.193 0.50 7.45 119 LYS A O 1
ATOM 934 N N . THR A 1 121 ? 56.897 -4.410 11.240 1.00 6.37 120 THR A N 1
ATOM 935 C CA . THR A 1 121 ? 57.383 -3.743 12.437 1.00 6.06 120 THR A CA 1
ATOM 936 C C . THR A 1 121 ? 56.404 -2.705 13.007 1.00 7.23 120 THR A C 1
ATOM 937 O O . THR A 1 121 ? 56.308 -2.560 14.225 1.00 7.90 120 THR A O 1
ATOM 941 N N . GLY A 1 122 ? 55.712 -1.956 12.147 1.00 7.08 121 GLY A N 1
ATOM 942 C CA . GLY A 1 122 ? 54.828 -0.889 12.622 1.00 6.88 121 GLY A CA 1
ATOM 943 C C . GLY A 1 122 ? 53.874 -1.311 13.742 1.00 8.05 121 GLY A C 1
ATOM 944 O O . GLY A 1 122 ? 53.746 -0.633 14.769 1.00 8.39 121 GLY A O 1
ATOM 945 N N . ARG A 1 123 ? 53.197 -2.453 13.564 1.00 6.67 122 ARG A N 1
ATOM 946 C CA . ARG A 1 123 ? 52.252 -2.894 14.553 1.00 9.28 122 ARG A CA 1
ATOM 947 C C . ARG A 1 123 ? 52.891 -3.218 15.926 1.00 8.01 122 ARG A C 1
ATOM 948 O O . ARG A 1 123 ? 52.188 -3.212 16.928 1.00 8.74 122 ARG A O 1
ATOM 956 N N . LYS A 1 124 ? 54.187 -3.541 15.943 1.00 8.43 123 LYS A N 1
ATOM 957 C CA . LYS A 1 124 ? 54.867 -3.793 17.204 1.00 9.15 123 LYS A CA 1
ATOM 958 C C . LYS A 1 124 ? 54.836 -2.557 18.119 1.00 8.28 123 LYS A C 1
ATOM 959 O O . LYS A 1 124 ? 54.794 -2.710 19.343 1.00 8.50 123 LYS A O 1
ATOM 965 N N . ALA A 1 125 ? 54.857 -1.354 17.531 1.00 9.91 124 ALA A N 1
ATOM 966 C CA . ALA A 1 125 ? 54.690 -0.085 18.293 1.00 8.38 124 ALA A CA 1
ATOM 967 C C . ALA A 1 125 ? 53.339 -0.025 19.000 1.00 7.28 124 ALA A C 1
ATOM 968 O O . ALA A 1 125 ? 53.235 0.402 20.142 1.00 7.02 124 ALA A O 1
ATOM 970 N N . VAL A 1 126 ? 52.305 -0.484 18.304 1.00 6.61 125 VAL A N 1
ATOM 971 C CA . VAL A 1 126 ? 50.928 -0.455 18.854 1.00 7.59 125 VAL A CA 1
ATOM 972 C C . VAL A 1 126 ? 50.797 -1.470 20.020 1.00 10.20 125 VAL A C 1
ATOM 973 O O . VAL A 1 126 ? 50.204 -1.162 21.082 1.00 11.07 125 VAL A O 1
ATOM 977 N N . THR A 1 127 ? 51.346 -2.667 19.825 1.00 11.09 126 THR A N 1
ATOM 978 C CA . THR A 1 127 ? 51.325 -3.688 20.859 1.00 13.06 126 THR A CA 1
ATOM 979 C C . THR A 1 127 ? 51.964 -3.158 22.160 1.00 11.46 126 THR A C 1
ATOM 980 O O . THR A 1 127 ? 51.382 -3.310 23.262 1.00 12.90 126 THR A O 1
ATOM 984 N N . PHE A 1 128 ? 53.140 -2.534 22.019 1.00 9.63 127 PHE A N 1
ATOM 985 C CA . PHE A 1 128 ? 53.822 -1.875 23.118 1.00 9.15 127 PHE A CA 1
ATOM 986 C C . PHE A 1 128 ? 52.982 -0.744 23.719 1.00 8.90 127 PHE A C 1
ATOM 987 O O . PHE A 1 128 ? 52.797 -0.654 24.960 1.00 8.13 127 PHE A O 1
ATOM 995 N N . ALA A 1 129 ? 52.484 0.117 22.840 1.00 7.17 128 ALA A N 1
ATOM 996 C CA . ALA A 1 129 ? 51.706 1.296 23.249 1.00 9.27 128 ALA A CA 1
ATOM 997 C C . ALA A 1 129 ? 50.518 0.970 24.161 1.00 9.45 128 ALA A C 1
ATOM 998 O O . ALA A 1 129 ? 50.269 1.692 25.128 1.00 10.11 128 ALA A O 1
ATOM 1000 N N A VAL A 1 130 ? 49.767 -0.082 23.824 0.50 10.70 129 VAL A N 1
ATOM 1001 N N B VAL A 1 130 ? 49.773 -0.089 23.811 0.50 10.33 129 VAL A N 1
ATOM 1002 C CA A VAL A 1 130 ? 48.562 -0.405 24.584 0.50 10.80 129 VAL A CA 1
ATOM 1003 C CA B VAL A 1 130 ? 48.575 -0.484 24.556 0.50 10.14 129 VAL A CA 1
ATOM 1004 C C A VAL A 1 130 ? 48.938 -0.869 26.004 0.50 12.36 129 VAL A C 1
ATOM 1005 C C B VAL A 1 130 ? 48.966 -0.828 25.997 0.50 11.93 129 VAL A C 1
ATOM 1006 O O A VAL A 1 130 ? 48.159 -0.675 26.951 0.50 13.15 129 VAL A O 1
ATOM 1007 O O B VAL A 1 130 ? 48.239 -0.502 26.947 0.50 12.86 129 VAL A O 1
ATOM 1014 N N . GLU A 1 131 ? 50.126 -1.456 26.164 1.00 12.14 130 GLU A N 1
ATOM 1015 C CA . GLU A 1 131 ? 50.631 -1.796 27.513 1.00 15.51 130 GLU A CA 1
ATOM 1016 C C . GLU A 1 131 ? 51.237 -0.599 28.248 1.00 15.30 130 GLU A C 1
ATOM 1017 O O . GLU A 1 131 ? 51.005 -0.415 29.443 1.00 13.96 130 GLU A O 1
ATOM 1023 N N . PHE A 1 132 ? 52.024 0.208 27.547 1.00 12.80 131 PHE A N 1
ATOM 1024 C CA . PHE A 1 132 ? 52.625 1.377 28.149 1.00 13.08 131 PHE A CA 1
ATOM 1025 C C . PHE A 1 132 ? 51.575 2.402 28.588 1.00 12.75 131 PHE A C 1
ATOM 1026 O O . PHE A 1 132 ? 51.791 3.091 29.580 1.00 16.59 131 PHE A O 1
ATOM 1034 N N . GLU A 1 133 ? 50.449 2.475 27.868 1.00 11.92 132 GLU A N 1
ATOM 1035 C CA . GLU A 1 133 ? 49.348 3.408 28.163 1.00 11.66 132 GLU A CA 1
ATOM 1036 C C . GLU A 1 133 ? 48.771 3.090 29.551 1.00 15.91 132 GLU A C 1
ATOM 1037 O O . GLU A 1 133 ? 48.394 3.993 30.316 1.00 14.90 132 GLU A O 1
ATOM 1043 N N . LYS A 1 134 ? 48.734 1.800 29.870 1.00 16.02 133 LYS A N 1
ATOM 1044 C CA . LYS A 1 134 ? 48.263 1.349 31.194 1.00 17.25 133 LYS A CA 1
ATOM 1045 C C . LYS A 1 134 ? 49.221 1.790 32.300 1.00 18.76 133 LYS A C 1
ATOM 1046 O O . LYS A 1 134 ? 48.799 2.236 33.374 1.00 18.81 133 LYS A O 1
ATOM 1052 N N . GLU A 1 135 ? 50.506 1.644 32.039 1.00 18.45 134 GLU A N 1
ATOM 1053 C CA . GLU A 1 135 ? 51.524 2.066 32.972 1.00 21.82 134 GLU A CA 1
ATOM 1054 C C . GLU A 1 135 ? 51.470 3.572 33.248 1.00 21.86 134 GLU A C 1
ATOM 1055 O O . GLU A 1 135 ? 51.483 3.999 34.402 1.00 22.17 134 GLU A O 1
ATOM 1061 N N . LEU A 1 136 ? 51.387 4.375 32.196 1.00 21.72 135 LEU A N 1
ATOM 1062 C CA . LEU A 1 136 ? 51.283 5.821 32.340 1.00 21.25 135 LEU A CA 1
ATOM 1063 C C . LEU A 1 136 ? 50.059 6.217 33.128 1.00 24.25 135 LEU A C 1
ATOM 1064 O O . LEU A 1 136 ? 50.113 7.177 33.885 1.00 24.43 135 LEU A O 1
ATOM 1069 N N . ALA A 1 137 ? 48.955 5.500 32.905 1.00 26.73 136 ALA A N 1
ATOM 1070 C CA . ALA A 1 137 ? 47.690 5.769 33.582 1.00 28.43 136 ALA A CA 1
ATOM 1071 C C . ALA A 1 137 ? 47.835 5.466 35.068 1.00 32.09 136 ALA A C 1
ATOM 1072 O O . ALA A 1 137 ? 47.259 6.165 35.899 1.00 33.04 136 ALA A O 1
ATOM 1074 N N . GLY A 1 138 ? 48.616 4.432 35.385 1.00 36.38 137 GLY A N 1
ATOM 1075 C CA . GLY A 1 138 ? 48.941 4.074 36.765 1.00 40.35 137 GLY A CA 1
ATOM 1076 C C . GLY A 1 138 ? 49.778 5.116 37.510 1.00 44.87 137 GLY A C 1
ATOM 1077 O O . GLY A 1 138 ? 49.807 5.109 38.749 1.00 47.49 137 GLY A O 1
ATOM 1078 N N . LYS A 1 139 ? 50.461 5.997 36.768 1.00 47.09 138 LYS A N 1
ATOM 1079 C CA . LYS A 1 139 ? 51.214 7.123 37.345 1.00 48.75 138 LYS A CA 1
ATOM 1080 C C . LYS A 1 139 ? 50.326 8.368 37.514 1.00 49.15 138 LYS A C 1
ATOM 1081 O O . LYS A 1 139 ? 49.129 8.282 37.808 1.00 49.72 138 LYS A O 1
ATOM 1085 N N . THR B 1 9 ? 31.165 -4.769 14.824 1.00 40.36 8 THR B N 1
ATOM 1086 C CA . THR B 1 9 ? 32.267 -3.771 15.042 1.00 41.76 8 THR B CA 1
ATOM 1087 C C . THR B 1 9 ? 33.447 -4.047 14.064 1.00 41.60 8 THR B C 1
ATOM 1088 O O . THR B 1 9 ? 33.262 -4.024 12.838 1.00 42.27 8 THR B O 1
ATOM 1090 N N . SER B 1 10 ? 34.650 -4.290 14.597 1.00 39.18 9 SER B N 1
ATOM 1091 C CA . SER B 1 10 ? 35.638 -5.102 13.883 1.00 37.39 9 SER B CA 1
ATOM 1092 C C . SER B 1 10 ? 35.001 -6.452 13.489 1.00 35.89 9 SER B C 1
ATOM 1093 O O . SER B 1 10 ? 35.344 -7.026 12.445 1.00 35.90 9 SER B O 1
ATOM 1096 N N . GLN B 1 11 ? 34.102 -6.951 14.349 1.00 34.00 10 GLN B N 1
ATOM 1097 C CA . GLN B 1 11 ? 33.422 -8.241 14.153 1.00 32.71 10 GLN B CA 1
ATOM 1098 C C . GLN B 1 11 ? 32.661 -8.323 12.823 1.00 31.93 10 GLN B C 1
ATOM 1099 O O . GLN B 1 11 ? 32.743 -9.346 12.125 1.00 31.84 10 GLN B O 1
ATOM 1101 N N . ASP B 1 12 ? 31.933 -7.255 12.478 1.00 31.18 11 ASP B N 1
ATOM 1102 C CA . ASP B 1 12 ? 31.132 -7.221 11.237 1.00 31.35 11 ASP B CA 1
ATOM 1103 C C . ASP B 1 12 ? 32.017 -7.112 9.994 1.00 29.28 11 ASP B C 1
ATOM 1104 O O . ASP B 1 12 ? 31.765 -7.776 8.980 1.00 28.49 11 ASP B O 1
ATOM 1106 N N . ILE B 1 13 ? 33.056 -6.282 10.077 1.00 27.47 12 ILE B N 1
ATOM 1107 C CA . ILE B 1 13 ? 34.017 -6.142 8.968 1.00 25.81 12 ILE B CA 1
ATOM 1108 C C . ILE B 1 13 ? 34.801 -7.454 8.719 1.00 25.45 12 ILE B C 1
ATOM 1109 O O . ILE B 1 13 ? 35.034 -7.836 7.562 1.00 24.35 12 ILE B O 1
ATOM 1114 N N . LEU B 1 14 ? 35.173 -8.149 9.796 1.00 23.08 13 LEU B N 1
ATOM 1115 C CA . LEU B 1 14 ? 35.813 -9.463 9.676 1.00 21.88 13 LEU B CA 1
ATOM 1116 C C . LEU B 1 14 ? 34.898 -10.468 8.988 1.00 22.50 13 LEU B C 1
ATOM 1117 O O . LEU B 1 14 ? 35.331 -11.217 8.104 1.00 23.65 13 LEU B O 1
ATOM 1122 N N . LYS B 1 15 ? 33.629 -10.472 9.399 1.00 19.74 14 LYS B N 1
ATOM 1123 C CA . LYS B 1 15 ? 32.630 -11.341 8.777 1.00 20.89 14 LYS B CA 1
ATOM 1124 C C . LYS B 1 15 ? 32.528 -11.042 7.271 1.00 21.23 14 LYS B C 1
ATOM 1125 O O . LYS B 1 15 ? 32.457 -11.970 6.450 1.00 22.50 14 LYS B O 1
ATOM 1127 N N . GLN B 1 16 ? 32.546 -9.756 6.913 1.00 23.67 15 GLN B N 1
ATOM 1128 C CA . GLN B 1 16 ? 32.472 -9.339 5.508 1.00 26.09 15 GLN B CA 1
ATOM 1129 C C . GLN B 1 16 ? 33.552 -9.957 4.600 1.00 24.63 15 GLN B C 1
ATOM 1130 O O . GLN B 1 16 ? 33.306 -10.230 3.414 1.00 24.19 15 GLN B O 1
ATOM 1136 N N . HIS B 1 17 ? 34.753 -10.146 5.139 1.00 21.37 16 HIS B N 1
ATOM 1137 C CA . HIS B 1 17 ? 35.887 -10.514 4.303 1.00 18.50 16 HIS B CA 1
ATOM 1138 C C . HIS B 1 17 ? 36.409 -11.900 4.601 1.00 19.02 16 HIS B C 1
ATOM 1139 O O . HIS B 1 17 ? 37.379 -12.332 3.986 1.00 18.71 16 HIS B O 1
ATOM 1146 N N . ALA B 1 18 ? 35.756 -12.616 5.511 1.00 17.14 17 ALA B N 1
ATOM 1147 C CA . ALA B 1 18 ? 36.256 -13.924 5.935 1.00 17.97 17 ALA B CA 1
ATOM 1148 C C . ALA B 1 18 ? 36.336 -14.934 4.770 1.00 18.45 17 ALA B C 1
ATOM 1149 O O . ALA B 1 18 ? 37.318 -15.693 4.659 1.00 16.51 17 ALA B O 1
ATOM 1151 N N . ALA B 1 19 ? 35.324 -14.929 3.900 1.00 18.13 18 ALA B N 1
ATOM 1152 C CA 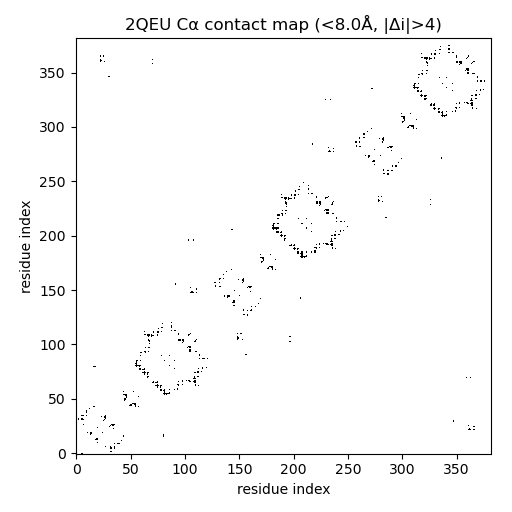. ALA B 1 19 ? 35.287 -15.851 2.745 1.00 19.11 18 ALA B CA 1
ATOM 1153 C C . ALA B 1 19 ? 36.462 -15.606 1.772 1.00 19.96 18 ALA B C 1
ATOM 1154 O O . ALA B 1 19 ? 37.048 -16.548 1.219 1.00 19.89 18 ALA B O 1
ATOM 1156 N N . HIS B 1 20 ? 36.801 -14.335 1.574 1.00 19.98 19 HIS B N 1
ATOM 1157 C CA . HIS B 1 20 ? 37.955 -13.967 0.756 1.00 20.42 19 HIS B CA 1
ATOM 1158 C C . HIS B 1 20 ? 39.256 -14.562 1.311 1.00 19.66 19 HIS B C 1
ATOM 1159 O O . HIS B 1 20 ? 40.015 -15.207 0.579 1.00 18.41 19 HIS B O 1
ATOM 1166 N N . TYR B 1 21 ? 39.520 -14.331 2.597 1.00 18.48 20 TYR B N 1
ATOM 1167 C CA . TYR B 1 21 ? 40.778 -14.782 3.190 1.00 17.43 20 TYR B CA 1
ATOM 1168 C C . TYR B 1 21 ? 40.858 -16.306 3.321 1.00 17.69 20 TYR B C 1
ATOM 1169 O O . TYR B 1 21 ? 41.934 -16.888 3.128 1.00 16.88 20 TYR B O 1
ATOM 1178 N N A GLU B 1 22 ? 39.738 -16.968 3.614 0.50 18.15 21 GLU B N 1
ATOM 1179 N N B GLU B 1 22 ? 39.730 -16.962 3.620 0.50 16.75 21 GLU B N 1
ATOM 1180 C CA A GLU B 1 22 ? 39.776 -18.420 3.679 0.50 19.18 21 GLU B CA 1
ATOM 1181 C CA B GLU B 1 22 ? 39.714 -18.423 3.663 0.50 16.84 21 GLU B CA 1
ATOM 1182 C C A GLU B 1 22 ? 40.064 -19.001 2.298 0.50 18.53 21 GLU B C 1
ATOM 1183 C C B GLU B 1 22 ? 40.082 -18.972 2.297 0.50 17.04 21 GLU B C 1
ATOM 1184 O O A GLU B 1 22 ? 40.882 -19.913 2.161 0.50 20.25 21 GLU B O 1
ATOM 1185 O O B GLU B 1 22 ? 40.959 -19.829 2.170 0.50 18.38 21 GLU B O 1
ATOM 1196 N N . SER B 1 23 ? 39.406 -18.451 1.278 1.00 16.48 22 SER B N 1
ATOM 1197 C CA . SER B 1 23 ? 39.546 -18.927 -0.088 1.00 18.24 22 SER B CA 1
ATOM 1198 C C . SER B 1 23 ? 40.940 -18.666 -0.622 1.00 18.95 22 SER B C 1
ATOM 1199 O O . SER B 1 23 ? 41.628 -19.570 -1.117 1.00 19.21 22 SER B O 1
ATOM 1202 N N . ASP B 1 24 ? 41.367 -17.426 -0.461 1.00 16.42 23 ASP B N 1
ATOM 1203 C CA . ASP B 1 24 ? 42.621 -16.999 -1.050 1.00 17.83 23 ASP B CA 1
ATOM 1204 C C . ASP B 1 24 ? 43.830 -17.490 -0.287 1.00 18.11 23 ASP B C 1
ATOM 1205 O O . ASP B 1 24 ? 44.817 -17.960 -0.912 1.00 16.28 23 ASP B O 1
ATOM 1218 N N . GLY B 1 26 ? 43.600 -19.369 3.053 1.00 17.96 25 GLY B N 1
ATOM 1219 C CA . GLY B 1 26 ? 43.393 -20.362 4.091 1.00 18.66 25 GLY B CA 1
ATOM 1220 C C . GLY B 1 26 ? 43.237 -19.776 5.481 1.00 19.88 25 GLY B C 1
ATOM 1221 O O . GLY B 1 26 ? 43.382 -20.501 6.464 1.00 25.49 25 GLY B O 1
ATOM 1222 N N . GLY B 1 27 ? 42.895 -18.490 5.572 1.00 18.09 26 GLY B N 1
ATOM 1223 C CA . GLY B 1 27 ? 42.764 -17.786 6.854 1.00 16.68 26 GLY B CA 1
ATOM 1224 C C . GLY B 1 27 ? 43.358 -16.360 6.832 1.00 18.05 26 GLY B C 1
ATOM 1225 O O . GLY B 1 27 ? 43.945 -15.918 5.826 1.00 18.13 26 GLY B O 1
ATOM 1226 N N . LEU B 1 28 ? 43.160 -15.637 7.940 1.00 16.24 27 LEU B N 1
ATOM 1227 C CA . LEU B 1 28 ? 43.599 -14.241 8.070 1.00 18.54 27 LEU B CA 1
ATOM 1228 C C . LEU B 1 28 ? 44.963 -14.155 8.773 1.00 17.08 27 LEU B C 1
ATOM 1229 O O . LEU B 1 28 ? 45.104 -14.520 9.932 1.00 14.92 27 LEU B O 1
ATOM 1234 N N . PRO B 1 29 ? 45.990 -13.630 8.084 1.00 19.01 28 PRO B N 1
ATOM 1235 C CA . PRO B 1 29 ? 47.256 -13.480 8.807 1.00 20.69 28 PRO B CA 1
ATOM 1236 C C . PRO B 1 29 ? 47.177 -12.617 10.065 1.00 19.33 28 PRO B C 1
ATOM 1237 O O . PRO B 1 29 ? 46.360 -11.705 10.136 1.00 21.05 28 PRO B O 1
ATOM 1241 N N . GLU B 1 30 ? 48.024 -12.909 11.054 1.00 19.14 29 GLU B N 1
ATOM 1242 C CA . GLU B 1 30 ? 48.037 -12.178 12.342 1.00 20.52 29 GLU B CA 1
ATOM 1243 C C . GLU B 1 30 ? 48.176 -10.665 12.220 1.00 18.00 29 GLU B C 1
ATOM 1244 O O . GLU B 1 30 ? 47.542 -9.913 12.963 1.00 16.51 29 GLU B O 1
ATOM 1247 N N . ALA B 1 31 ? 49.025 -10.212 11.312 1.00 17.66 30 ALA B N 1
ATOM 1248 C CA . ALA B 1 31 ? 49.172 -8.774 11.085 1.00 18.85 30 ALA B CA 1
ATOM 1249 C C . ALA B 1 31 ? 47.821 -8.172 10.727 1.00 16.25 30 ALA B C 1
ATOM 1250 O O . ALA B 1 31 ? 47.502 -7.079 11.173 1.00 16.97 30 ALA B O 1
ATOM 1252 N N . LEU B 1 32 ? 47.047 -8.871 9.891 1.00 16.57 31 LEU B N 1
ATOM 1253 C CA . LEU B 1 32 ? 45.744 -8.346 9.462 1.00 13.88 31 LEU B CA 1
ATOM 1254 C C . LEU B 1 32 ? 44.663 -8.522 10.555 1.00 12.92 31 LEU B C 1
ATOM 1255 O O . LEU B 1 32 ? 43.764 -7.710 10.673 1.00 12.10 31 LEU B O 1
ATOM 1260 N N . VAL B 1 33 ? 44.780 -9.562 11.376 1.00 14.77 32 VAL B N 1
ATOM 1261 C CA . VAL B 1 33 ? 43.977 -9.673 12.590 1.00 14.14 32 VAL B CA 1
ATOM 1262 C C . VAL B 1 33 ? 44.143 -8.425 13.448 1.00 12.71 32 VAL B C 1
ATOM 1263 O O . VAL B 1 33 ? 43.157 -7.808 13.871 1.00 14.12 32 VAL B O 1
ATOM 1267 N N A GLN B 1 34 ? 45.402 -8.034 13.673 0.50 12.94 33 GLN B N 1
ATOM 1268 N N B GLN B 1 34 ? 45.384 -8.018 13.663 0.50 13.96 33 GLN B N 1
ATOM 1269 C CA A GLN B 1 34 ? 45.722 -6.846 14.476 0.50 12.13 33 GLN B CA 1
ATOM 1270 C CA B GLN B 1 34 ? 45.656 -6.850 14.486 0.50 13.69 33 GLN B CA 1
ATOM 1271 C C A GLN B 1 34 ? 45.188 -5.582 13.805 0.50 10.25 33 GLN B C 1
ATOM 1272 C C B GLN B 1 34 ? 45.232 -5.547 13.809 0.50 11.42 33 GLN B C 1
ATOM 1273 O O A GLN B 1 34 ? 44.617 -4.738 14.476 0.50 11.64 33 GLN B O 1
ATOM 1274 O O B GLN B 1 34 ? 44.779 -4.635 14.481 0.50 12.77 33 GLN B O 1
ATOM 1285 N N . LEU B 1 35 ? 45.364 -5.468 12.485 1.00 10.64 34 LEU B N 1
ATOM 1286 C CA . LEU B 1 35 ? 44.841 -4.319 11.729 1.00 9.12 34 LEU B CA 1
ATOM 1287 C C . LEU B 1 35 ? 43.316 -4.235 11.901 1.00 7.22 34 LEU B C 1
ATOM 1288 O O . LEU B 1 35 ? 42.775 -3.159 12.080 1.00 9.27 34 LEU B O 1
ATOM 1293 N N . ALA B 1 36 ? 42.640 -5.379 11.822 1.00 9.48 35 ALA B N 1
ATOM 1294 C CA . ALA B 1 36 ? 41.186 -5.409 12.009 1.00 10.94 35 ALA B CA 1
ATOM 1295 C C . ALA B 1 36 ? 40.807 -4.895 13.384 1.00 13.15 35 ALA B C 1
ATOM 1296 O O . ALA B 1 36 ? 39.843 -4.136 13.528 1.00 12.60 35 ALA B O 1
ATOM 1298 N N . GLU B 1 37 ? 41.574 -5.290 14.395 1.00 12.33 36 GLU B N 1
ATOM 1299 C CA . GLU B 1 37 ? 41.301 -4.844 15.756 1.00 14.29 36 GLU B CA 1
ATOM 1300 C C . GLU B 1 37 ? 41.448 -3.334 15.935 1.00 12.26 36 GLU B C 1
ATOM 1301 O O . GLU B 1 37 ? 40.547 -2.668 16.458 1.00 12.57 36 GLU B O 1
ATOM 1307 N N . TYR B 1 38 ? 42.573 -2.793 15.490 1.00 11.84 37 TYR B N 1
ATOM 1308 C CA . TYR B 1 38 ? 42.969 -1.420 15.779 1.00 10.45 37 TYR B CA 1
ATOM 1309 C C . TYR B 1 38 ? 42.599 -0.377 14.752 1.00 12.44 37 TYR B C 1
ATOM 1310 O O . TYR B 1 38 ? 42.618 0.825 15.055 1.00 14.03 37 TYR B O 1
ATOM 1319 N N . ALA B 1 39 ? 42.302 -0.826 13.534 1.00 12.59 38 ALA B N 1
ATOM 1320 C CA . ALA B 1 39 ? 42.066 0.057 12.396 1.00 10.15 38 ALA B CA 1
ATOM 1321 C C . ALA B 1 39 ? 41.003 -0.631 11.505 1.00 11.03 38 ALA B C 1
ATOM 1322 O O . ALA B 1 39 ? 41.284 -0.976 10.346 1.00 11.35 38 ALA B O 1
ATOM 1324 N N . PRO B 1 40 ? 39.790 -0.863 12.052 1.00 9.45 39 PRO B N 1
ATOM 1325 C CA . PRO B 1 40 ? 38.831 -1.685 11.278 1.00 9.39 39 PRO B CA 1
ATOM 1326 C C . PRO B 1 40 ? 38.362 -1.055 9.930 1.00 9.46 39 PRO B C 1
ATOM 1327 O O . PRO B 1 40 ? 38.145 -1.795 8.934 1.00 11.35 39 PRO B O 1
ATOM 1331 N N . GLU B 1 41 ? 38.261 0.277 9.876 1.00 8.32 40 GLU B N 1
ATOM 1332 C CA . GLU B 1 41 ? 37.942 0.943 8.604 1.00 12.89 40 GLU B CA 1
ATOM 1333 C C . GLU B 1 41 ? 39.050 0.792 7.578 1.00 12.90 40 GLU B C 1
ATOM 1334 O O . GLU B 1 41 ? 38.785 0.630 6.396 1.00 12.77 40 GLU B O 1
ATOM 1340 N N . THR B 1 42 ? 40.303 0.872 8.021 1.00 10.71 41 THR B N 1
ATOM 1341 C CA . THR B 1 42 ? 41.459 0.595 7.130 1.00 10.27 41 THR B CA 1
ATOM 1342 C C . THR B 1 42 ? 41.490 -0.856 6.682 1.00 10.30 41 THR B C 1
ATOM 1343 O O . THR B 1 42 ? 41.693 -1.130 5.503 1.00 11.05 41 THR B O 1
ATOM 1347 N N . PHE B 1 43 ? 41.233 -1.781 7.602 1.00 8.46 42 PHE B N 1
ATOM 1348 C CA . PHE B 1 43 ? 41.196 -3.188 7.271 1.00 8.71 42 PHE B CA 1
ATOM 1349 C C . PHE B 1 43 ? 40.103 -3.451 6.218 1.00 8.75 42 PHE B C 1
ATOM 1350 O O . PHE B 1 43 ? 40.338 -4.187 5.285 1.00 9.10 42 PHE B O 1
ATOM 1358 N N . ASP B 1 44 ? 38.938 -2.811 6.356 1.00 10.53 43 ASP B N 1
ATOM 1359 C CA . ASP B 1 44 ? 37.814 -3.018 5.417 1.00 10.08 43 ASP B CA 1
ATOM 1360 C C . ASP B 1 44 ? 38.212 -2.542 4.012 1.00 11.52 43 ASP B C 1
ATOM 1361 O O . ASP B 1 44 ? 38.100 -3.303 3.069 1.00 10.49 43 ASP B O 1
ATOM 1366 N N . ALA B 1 45 ? 38.724 -1.311 3.890 1.00 11.35 44 ALA B N 1
ATOM 1367 C CA . ALA B 1 45 ? 39.084 -0.743 2.573 1.00 12.33 44 ALA B CA 1
ATOM 1368 C C . ALA B 1 45 ? 40.204 -1.547 1.919 1.00 14.18 44 ALA B C 1
ATOM 1369 O O . ALA B 1 45 ? 40.126 -1.913 0.750 1.00 11.56 44 ALA B O 1
ATOM 1371 N N . TYR B 1 46 ? 41.221 -1.864 2.703 1.00 13.47 45 TYR B N 1
ATOM 1372 C CA . TYR B 1 46 ? 42.323 -2.729 2.265 1.00 11.77 45 TYR B CA 1
ATOM 1373 C C . TYR B 1 46 ? 41.816 -4.082 1.802 1.00 10.65 45 TYR B C 1
ATOM 1374 O O . TYR B 1 46 ? 42.255 -4.573 0.770 1.00 10.13 45 TYR B O 1
ATOM 1383 N N . SER B 1 47 ? 40.856 -4.668 2.517 1.00 9.77 46 SER B N 1
ATOM 1384 C CA . SER B 1 47 ? 40.345 -6.000 2.127 1.00 12.01 46 SER B CA 1
ATOM 1385 C C . SER B 1 47 ? 39.557 -5.923 0.816 1.00 10.28 46 SER B C 1
ATOM 1386 O O . SER B 1 47 ? 39.646 -6.830 -0.024 1.00 11.21 46 SER B O 1
ATOM 1389 N N . ARG B 1 48 ? 38.860 -4.812 0.610 1.00 10.60 47 ARG B N 1
ATOM 1390 C CA . ARG B 1 48 ? 38.154 -4.617 -0.641 1.00 12.34 47 ARG B CA 1
ATOM 1391 C C . ARG B 1 48 ? 39.151 -4.519 -1.796 1.00 10.78 47 ARG B C 1
ATOM 1392 O O . ARG B 1 48 ? 38.881 -5.081 -2.869 1.00 10.98 47 ARG B O 1
ATOM 1408 N N . ARG B 1 50 ? 42.213 -5.730 -1.861 1.00 10.40 49 ARG B N 1
ATOM 1409 C CA . ARG B 1 50 ? 42.830 -7.062 -2.001 1.00 12.85 49 ARG B CA 1
ATOM 1410 C C . ARG B 1 50 ? 41.936 -8.019 -2.777 1.00 13.66 49 ARG B C 1
ATOM 1411 O O . ARG B 1 50 ? 42.393 -8.812 -3.588 1.00 14.53 49 ARG B O 1
ATOM 1419 N N . THR B 1 51 ? 40.647 -7.934 -2.486 1.00 13.55 50 THR B N 1
ATOM 1420 C CA . THR B 1 51 ? 39.654 -8.805 -3.093 1.00 12.02 50 THR B CA 1
ATOM 1421 C C . THR B 1 51 ? 39.584 -8.625 -4.596 1.00 13.93 50 THR B C 1
ATOM 1422 O O . THR B 1 51 ? 39.533 -9.630 -5.328 1.00 13.32 50 THR B O 1
ATOM 1426 N N . THR B 1 52 ? 39.605 -7.372 -5.057 1.00 9.84 51 THR B N 1
ATOM 1427 C CA . THR B 1 52 ? 39.637 -7.102 -6.503 1.00 11.40 51 THR B CA 1
ATOM 1428 C C . THR B 1 52 ? 40.995 -7.543 -7.093 1.00 11.17 51 THR B C 1
ATOM 1429 O O . THR B 1 52 ? 41.061 -8.260 -8.121 1.00 11.99 51 THR B O 1
ATOM 1441 N N . LEU B 1 54 ? 43.105 -9.800 -6.215 1.00 9.72 53 LEU B N 1
ATOM 1442 C CA . LEU B 1 54 ? 43.353 -11.232 -6.193 1.00 8.68 53 LEU B CA 1
ATOM 1443 C C . LEU B 1 54 ? 42.132 -12.040 -6.709 1.00 10.39 53 LEU B C 1
ATOM 1444 O O . LEU B 1 54 ? 42.002 -13.254 -6.490 1.00 9.26 53 LEU B O 1
ATOM 1449 N N . LYS B 1 55 ? 41.251 -11.349 -7.424 1.00 11.13 54 LYS B N 1
ATOM 1450 C CA . LYS B 1 55 ? 40.154 -12.001 -8.137 1.00 11.25 54 LYS B CA 1
ATOM 1451 C C . LYS B 1 55 ? 40.665 -13.218 -8.932 1.00 12.74 54 LYS B C 1
ATOM 1452 O O . LYS B 1 55 ? 41.724 -13.187 -9.568 1.00 9.79 54 LYS B O 1
ATOM 1458 N N . SER B 1 56 ? 39.907 -14.297 -8.874 1.00 13.77 55 SER B N 1
ATOM 1459 C CA . SER B 1 56 ? 40.206 -15.501 -9.658 1.00 16.44 55 SER B CA 1
ATOM 1460 C C . SER B 1 56 ? 39.773 -15.352 -11.125 1.00 15.32 55 SER B C 1
ATOM 1461 O O . SER B 1 56 ? 38.997 -14.476 -11.482 1.00 12.99 55 SER B O 1
ATOM 1464 N N . GLU B 1 57 ? 40.313 -16.232 -11.957 1.00 16.58 56 GLU B N 1
ATOM 1465 C CA . GLU B 1 57 ? 39.890 -16.339 -13.344 1.00 14.89 56 GLU B CA 1
ATOM 1466 C C . GLU B 1 57 ? 38.387 -16.644 -13.445 1.00 17.29 56 GLU B C 1
ATOM 1467 O O . GLU B 1 57 ? 37.698 -16.062 -14.285 1.00 14.97 56 GLU B O 1
ATOM 1473 N N . ALA B 1 58 ? 37.903 -17.526 -12.574 1.00 13.22 57 ALA B N 1
ATOM 1474 C CA . ALA B 1 58 ? 36.486 -17.885 -12.518 1.00 14.27 57 ALA B CA 1
ATOM 1475 C C . ALA B 1 58 ? 35.622 -16.649 -12.263 1.00 15.56 57 ALA B C 1
ATOM 1476 O O . ALA B 1 58 ? 34.487 -16.571 -12.701 1.00 16.08 57 ALA B O 1
ATOM 1478 N N . ASP B 1 59 ? 36.157 -15.671 -11.548 1.00 14.41 58 ASP B N 1
ATOM 1479 C CA . ASP B 1 59 ? 35.445 -14.415 -11.329 1.00 16.31 58 ASP B CA 1
ATOM 1480 C C . ASP B 1 59 ? 35.853 -13.324 -12.307 1.00 17.65 58 ASP B C 1
ATOM 1481 O O . ASP B 1 59 ? 35.544 -12.151 -12.093 1.00 19.08 58 ASP B O 1
ATOM 1486 N N . GLY B 1 60 ? 36.531 -13.711 -13.384 1.00 17.85 59 GLY B N 1
ATOM 1487 C CA . GLY B 1 60 ? 36.809 -12.798 -14.478 1.00 18.09 59 GLY B CA 1
ATOM 1488 C C . GLY B 1 60 ? 38.216 -12.224 -14.569 1.00 16.10 59 GLY B C 1
ATOM 1489 O O . GLY B 1 60 ? 38.465 -11.348 -15.409 1.00 19.15 59 GLY B O 1
ATOM 1490 N N . ALA B 1 61 ? 39.144 -12.698 -13.733 1.00 12.79 60 ALA B N 1
ATOM 1491 C CA . ALA B 1 61 ? 40.531 -12.197 -13.782 1.00 12.08 60 ALA B CA 1
ATOM 1492 C C . ALA B 1 61 ? 41.197 -12.747 -15.037 1.00 12.12 60 ALA B C 1
ATOM 1493 O O . ALA B 1 61 ? 40.847 -13.853 -15.483 1.00 13.11 60 ALA B O 1
ATOM 1495 N N . LYS B 1 62 ? 42.134 -11.992 -15.608 1.00 13.18 61 LYS B N 1
ATOM 1496 C CA . LYS B 1 62 ? 42.920 -12.482 -16.739 1.00 12.39 61 LYS B CA 1
ATOM 1497 C C . LYS B 1 62 ? 44.215 -13.194 -16.355 1.00 11.87 61 LYS B C 1
ATOM 1498 O O . LYS B 1 62 ? 44.614 -14.132 -17.023 1.00 11.26 61 LYS B O 1
ATOM 1504 N N . LEU B 1 63 ? 44.875 -12.762 -15.278 1.00 10.27 62 LEU B N 1
ATOM 1505 C CA . LEU B 1 63 ? 46.138 -13.369 -14.842 1.00 8.56 62 LEU B CA 1
ATOM 1506 C C . LEU B 1 63 ? 45.791 -14.499 -13.871 1.00 11.27 62 LEU B C 1
ATOM 1507 O O . LEU B 1 63 ? 45.082 -14.267 -12.919 1.00 11.01 62 LEU B O 1
ATOM 1512 N N . PRO B 1 64 ? 46.217 -15.732 -14.160 1.00 7.70 63 PRO B N 1
ATOM 1513 C CA . PRO B 1 64 ? 45.919 -16.852 -13.277 1.00 11.75 63 PRO B CA 1
ATOM 1514 C C . PRO B 1 64 ? 46.335 -16.604 -11.821 1.00 11.21 63 PRO B C 1
ATOM 1515 O O . PRO B 1 64 ? 47.393 -16.012 -11.561 1.00 9.06 63 PRO B O 1
ATOM 1519 N N . LEU B 1 65 ? 45.479 -17.038 -10.897 1.00 10.39 64 LEU B N 1
ATOM 1520 C CA . LEU B 1 65 ? 45.688 -16.800 -9.466 1.00 9.26 64 LEU B CA 1
ATOM 1521 C C . LEU B 1 65 ? 47.043 -17.315 -8.980 1.00 8.77 64 LEU B C 1
ATOM 1522 O O . LEU B 1 65 ? 47.681 -16.682 -8.143 1.00 9.15 64 LEU B O 1
ATOM 1527 N N . LYS B 1 66 ? 47.446 -18.476 -9.480 1.00 9.17 65 LYS B N 1
ATOM 1528 C CA . LYS B 1 66 ? 48.758 -19.006 -9.115 1.00 10.20 65 LYS B CA 1
ATOM 1529 C C . LYS B 1 66 ? 49.909 -18.037 -9.419 1.00 10.32 65 LYS B C 1
ATOM 1530 O O . LYS B 1 66 ? 50.886 -17.911 -8.635 1.00 9.60 65 LYS B O 1
ATOM 1536 N N . TYR B 1 67 ? 49.799 -17.338 -10.550 1.00 9.33 66 TYR B N 1
ATOM 1537 C CA . TYR B 1 67 ? 50.825 -16.353 -10.938 1.00 7.87 66 TYR B CA 1
ATOM 1538 C C . TYR B 1 67 ? 50.718 -15.022 -10.178 1.00 8.32 66 TYR B C 1
ATOM 1539 O O . TYR B 1 67 ? 51.739 -14.378 -9.893 1.00 9.10 66 TYR B O 1
ATOM 1548 N N . LYS B 1 68 ? 49.481 -14.641 -9.812 1.00 7.34 67 LYS B N 1
ATOM 1549 C CA . LYS B 1 68 ? 49.273 -13.520 -8.924 1.00 9.02 67 LYS B CA 1
ATOM 1550 C C . LYS B 1 68 ? 50.020 -13.743 -7.610 1.00 8.53 67 LYS B C 1
ATOM 1551 O O . LYS B 1 68 ? 50.771 -12.894 -7.147 1.00 8.67 67 LYS B O 1
ATOM 1557 N N . HIS B 1 69 ? 49.797 -14.908 -7.012 1.00 8.06 68 HIS B N 1
ATOM 1558 C CA . HIS B 1 69 ? 50.523 -15.224 -5.779 1.00 7.29 68 HIS B CA 1
ATOM 1559 C C . HIS B 1 69 ? 52.016 -15.440 -5.952 1.00 9.04 68 HIS B C 1
ATOM 1560 O O . HIS B 1 69 ? 52.776 -15.065 -5.056 1.00 8.92 68 HIS B O 1
ATOM 1567 N N . LEU B 1 70 ? 52.457 -15.956 -7.096 1.00 8.48 69 LEU B N 1
ATOM 1568 C CA . LEU B 1 70 ? 53.887 -16.001 -7.371 1.00 6.75 69 LEU B CA 1
ATOM 1569 C C . LEU B 1 70 ? 54.496 -14.587 -7.376 1.00 4.78 69 LEU B C 1
ATOM 1570 O O . LEU B 1 70 ? 55.562 -14.388 -6.816 1.00 8.40 69 LEU B O 1
ATOM 1575 N N . ILE B 1 71 ? 53.827 -13.614 -8.005 1.00 6.98 70 ILE B N 1
ATOM 1576 C CA . ILE B 1 71 ? 54.325 -12.225 -7.960 1.00 8.03 70 ILE B CA 1
ATOM 1577 C C . ILE B 1 71 ? 54.465 -11.757 -6.493 1.00 7.55 70 ILE B C 1
ATOM 1578 O O . ILE B 1 71 ? 55.487 -11.205 -6.120 1.00 7.63 70 ILE B O 1
ATOM 1583 N N . LEU B 1 72 ? 53.458 -12.071 -5.675 1.00 8.55 71 LEU B N 1
ATOM 1584 C CA . LEU B 1 72 ? 53.490 -11.700 -4.249 1.00 7.63 71 LEU B CA 1
ATOM 1585 C C . LEU B 1 72 ? 54.598 -12.409 -3.500 1.00 9.43 71 LEU B C 1
ATOM 1586 O O . LEU B 1 72 ? 55.251 -11.816 -2.632 1.00 7.25 71 LEU B O 1
ATOM 1591 N N . VAL B 1 73 ? 54.874 -13.660 -3.873 1.00 7.53 72 VAL B N 1
ATOM 1592 C CA . VAL B 1 73 ? 55.993 -14.391 -3.292 1.00 8.83 72 VAL B CA 1
ATOM 1593 C C . VAL B 1 73 ? 57.299 -13.632 -3.557 1.00 6.93 72 VAL B C 1
ATOM 1594 O O . VAL B 1 73 ? 58.067 -13.350 -2.662 1.00 9.64 72 VAL B O 1
ATOM 1598 N N . VAL B 1 74 ? 57.518 -13.276 -4.825 1.00 7.34 73 VAL B N 1
ATOM 1599 C CA . VAL B 1 74 ? 58.772 -12.605 -5.199 1.00 5.91 73 VAL B CA 1
ATOM 1600 C C . VAL B 1 74 ? 58.886 -11.247 -4.488 1.00 7.20 73 VAL B C 1
ATOM 1601 O O . VAL B 1 74 ? 59.941 -10.870 -3.974 1.00 6.99 73 VAL B O 1
ATOM 1605 N N . LEU B 1 75 ? 57.794 -10.493 -4.445 1.00 7.57 74 LEU B N 1
ATOM 1606 C CA . LEU B 1 75 ? 57.763 -9.216 -3.691 1.00 8.11 74 LEU B CA 1
ATOM 1607 C C . LEU B 1 75 ? 58.041 -9.395 -2.194 1.00 6.96 74 LEU B C 1
ATOM 1608 O O . LEU B 1 75 ? 58.853 -8.625 -1.636 1.00 8.79 74 LEU B O 1
ATOM 1613 N N . ASP B 1 76 ? 57.457 -10.418 -1.572 1.00 7.96 75 ASP B N 1
ATOM 1614 C CA . ASP B 1 76 ? 57.769 -10.718 -0.185 1.00 8.16 75 ASP B CA 1
ATOM 1615 C C . ASP B 1 76 ? 59.240 -11.148 -0.013 1.00 9.49 75 ASP B C 1
ATOM 1616 O O . ASP B 1 76 ? 59.827 -10.889 1.050 1.00 9.44 75 ASP B O 1
ATOM 1621 N N . ALA B 1 77 ? 59.819 -11.808 -1.011 1.00 6.34 76 ALA B N 1
ATOM 1622 C CA . ALA B 1 77 ? 61.259 -12.098 -0.999 1.00 8.07 76 ALA B CA 1
ATOM 1623 C C . ALA B 1 77 ? 62.089 -10.840 -0.934 1.00 8.94 76 ALA B C 1
ATOM 1624 O O . ALA B 1 77 ? 62.992 -10.685 -0.077 1.00 10.69 76 ALA B O 1
ATOM 1626 N N A ILE B 1 78 ? 61.741 -9.898 -1.813 0.50 5.77 77 ILE B N 1
ATOM 1627 N N B ILE B 1 78 ? 61.799 -9.892 -1.827 0.50 8.94 77 ILE B N 1
ATOM 1628 C CA A ILE B 1 78 ? 62.421 -8.618 -1.841 0.50 5.44 77 ILE B CA 1
ATOM 1629 C CA B ILE B 1 78 ? 62.595 -8.669 -1.865 0.50 10.96 77 ILE B CA 1
ATOM 1630 C C A ILE B 1 78 ? 62.265 -7.887 -0.509 0.50 7.28 77 ILE B C 1
ATOM 1631 C C B ILE B 1 78 ? 62.300 -7.726 -0.662 0.50 10.52 77 ILE B C 1
ATOM 1632 O O A ILE B 1 78 ? 63.275 -7.450 0.085 0.50 7.11 77 ILE B O 1
ATOM 1633 O O B ILE B 1 78 ? 63.175 -6.911 -0.285 0.50 11.09 77 ILE B O 1
ATOM 1642 N N A ARG B 1 79 ? 61.046 -7.864 0.011 0.50 8.34 78 ARG B N 1
ATOM 1643 N N B ARG B 1 79 ? 61.145 -7.913 -0.015 0.50 9.71 78 ARG B N 1
ATOM 1644 C CA A ARG B 1 79 ? 60.742 -7.033 1.175 0.50 9.05 78 ARG B CA 1
ATOM 1645 C CA B ARG B 1 79 ? 60.723 -7.089 1.145 0.50 9.68 78 ARG B CA 1
ATOM 1646 C C A ARG B 1 79 ? 61.231 -7.697 2.469 0.50 8.79 78 ARG B C 1
ATOM 1647 C C B ARG B 1 79 ? 61.103 -7.767 2.474 0.50 9.49 78 ARG B C 1
ATOM 1648 O O A ARG B 1 79 ? 61.232 -7.052 3.527 0.50 10.87 78 ARG B O 1
ATOM 1649 O O B ARG B 1 79 ? 60.838 -7.245 3.572 0.50 10.46 78 ARG B O 1
ATOM 1664 N N . ASP B 1 80 ? 61.675 -8.959 2.378 1.00 8.52 79 ASP B N 1
ATOM 1665 C CA . ASP B 1 80 ? 62.007 -9.779 3.564 1.00 8.69 79 ASP B CA 1
ATOM 1666 C C . ASP B 1 80 ? 60.827 -9.962 4.502 1.00 12.14 79 ASP B C 1
ATOM 1667 O O . ASP B 1 80 ? 60.900 -9.621 5.707 1.00 10.41 79 ASP B O 1
ATOM 1672 N N A GLU B 1 81 ? 59.706 -10.440 3.965 0.50 10.49 80 GLU B N 1
ATOM 1673 N N B GLU B 1 81 ? 59.775 -10.578 3.954 0.50 9.15 80 GLU B N 1
ATOM 1674 C CA A GLU B 1 81 ? 58.581 -10.781 4.825 0.50 10.79 80 GLU B CA 1
ATOM 1675 C CA B GLU B 1 81 ? 58.516 -10.854 4.654 0.50 8.93 80 GLU B CA 1
ATOM 1676 C C A GLU B 1 81 ? 58.404 -12.292 4.752 0.50 12.83 80 GLU B C 1
ATOM 1677 C C B GLU B 1 81 ? 58.338 -12.374 4.746 0.50 12.00 80 GLU B C 1
ATOM 1678 O O A GLU B 1 81 ? 57.814 -12.800 3.811 0.50 11.58 80 GLU B O 1
ATOM 1679 O O B GLU B 1 81 ? 57.640 -12.972 3.940 0.50 11.67 80 GLU B O 1
ATOM 1690 N N . PRO B 1 82 ? 59.018 -13.010 5.703 1.00 12.28 81 PRO B N 1
ATOM 1691 C CA . PRO B 1 82 ? 59.015 -14.459 5.736 1.00 14.53 81 PRO B CA 1
ATOM 1692 C C . PRO B 1 82 ? 57.662 -15.126 6.028 1.00 11.78 81 PRO B C 1
ATOM 1693 O O . PRO B 1 82 ? 57.423 -16.271 5.582 1.00 15.24 81 PRO B O 1
ATOM 1697 N N . ILE B 1 83 ? 56.794 -14.444 6.792 1.00 13.05 82 ILE B N 1
ATOM 1698 C CA . ILE B 1 83 ? 55.456 -14.991 7.065 1.00 13.28 82 ILE B CA 1
ATOM 1699 C C . ILE B 1 83 ? 54.639 -14.902 5.784 1.00 11.97 82 ILE B C 1
ATOM 1700 O O . ILE B 1 83 ? 54.085 -15.883 5.318 1.00 11.63 82 ILE B O 1
ATOM 1705 N N . GLY B 1 84 ? 54.597 -13.710 5.213 1.00 12.03 83 GLY B N 1
ATOM 1706 C CA . GLY B 1 84 ? 53.927 -13.500 3.954 1.00 8.82 83 GLY B CA 1
ATOM 1707 C C . GLY B 1 84 ? 54.424 -14.365 2.825 1.00 8.34 83 GLY B C 1
ATOM 1708 O O . GLY B 1 84 ? 53.619 -14.870 2.050 1.00 9.84 83 GLY B O 1
ATOM 1709 N N . ILE B 1 85 ? 55.737 -14.567 2.730 1.00 8.78 84 ILE B N 1
ATOM 1710 C CA . ILE B 1 85 ? 56.292 -15.352 1.614 1.00 7.73 84 ILE B CA 1
ATOM 1711 C C . ILE B 1 85 ? 55.765 -16.804 1.679 1.00 8.39 84 ILE B C 1
ATOM 1712 O O . ILE B 1 85 ? 55.366 -17.383 0.660 1.00 8.75 84 ILE B O 1
ATOM 1717 N N . VAL B 1 86 ? 55.689 -17.386 2.888 1.00 8.57 85 VAL B N 1
ATOM 1718 C CA . VAL B 1 86 ? 55.176 -18.731 3.022 1.00 9.17 85 VAL B CA 1
ATOM 1719 C C . VAL B 1 86 ? 53.661 -18.703 2.768 1.00 9.50 85 VAL B C 1
ATOM 1720 O O . VAL B 1 86 ? 53.165 -19.546 2.049 1.00 9.07 85 VAL B O 1
ATOM 1724 N N . ASN B 1 87 ? 52.927 -17.725 3.322 1.00 8.68 86 ASN B N 1
ATOM 1725 C CA . ASN B 1 87 ? 51.489 -17.641 3.042 1.00 9.61 86 ASN B CA 1
ATOM 1726 C C . ASN B 1 87 ? 51.138 -17.570 1.541 1.00 7.08 86 ASN B C 1
ATOM 1727 O O . ASN B 1 87 ? 50.201 -18.230 1.087 1.00 10.97 86 ASN B O 1
ATOM 1732 N N . HIS B 1 88 ? 51.876 -16.748 0.790 1.00 8.23 87 HIS B N 1
ATOM 1733 C CA . HIS B 1 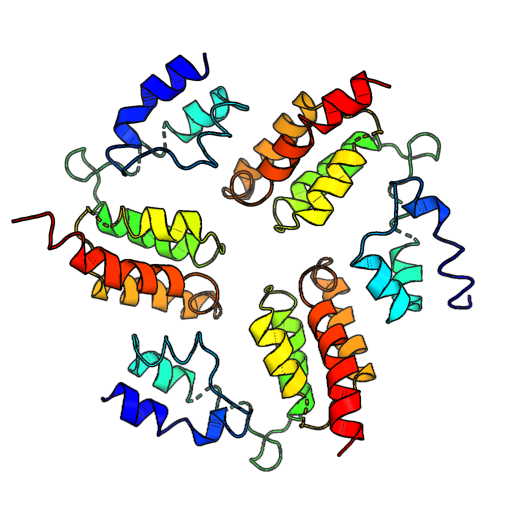88 ? 51.657 -16.646 -0.652 1.00 8.24 87 HIS B CA 1
ATOM 1734 C C . HIS B 1 88 ? 52.159 -17.874 -1.439 1.00 8.38 87 HIS B C 1
ATOM 1735 O O . HIS B 1 88 ? 51.590 -18.234 -2.499 1.00 11.19 87 HIS B O 1
ATOM 1742 N N . THR B 1 89 ? 53.214 -18.531 -0.956 1.00 7.04 88 THR B N 1
ATOM 1743 C CA . THR B 1 89 ? 53.659 -19.790 -1.570 1.00 6.92 88 THR B CA 1
ATOM 1744 C C . THR B 1 89 ? 52.547 -20.848 -1.437 1.00 7.27 88 THR B C 1
ATOM 1745 O O . THR B 1 89 ? 52.178 -21.513 -2.405 1.00 9.47 88 THR B O 1
ATOM 1749 N N A ARG B 1 90 ? 52.056 -21.010 -0.212 0.50 8.83 89 ARG B N 1
ATOM 1750 N N B ARG B 1 90 ? 52.031 -21.010 -0.225 0.50 9.28 89 ARG B N 1
ATOM 1751 C CA A ARG B 1 90 ? 50.926 -21.891 0.071 0.50 8.66 89 ARG B CA 1
ATOM 1752 C CA B ARG B 1 90 ? 50.924 -21.932 0.004 0.50 9.37 89 ARG B CA 1
ATOM 1753 C C A ARG B 1 90 ? 49.739 -21.572 -0.858 0.50 8.37 89 ARG B C 1
ATOM 1754 C C B ARG B 1 90 ? 49.719 -21.578 -0.880 0.50 8.81 89 ARG B C 1
ATOM 1755 O O A ARG B 1 90 ? 49.212 -22.455 -1.529 0.50 8.71 89 ARG B O 1
ATOM 1756 O O B ARG B 1 90 ? 49.144 -22.447 -1.534 0.50 9.01 89 ARG B O 1
ATOM 1771 N N . ALA B 1 91 ? 49.348 -20.300 -0.914 1.00 11.72 90 ALA B N 1
ATOM 1772 C CA . ALA B 1 91 ? 48.246 -19.846 -1.768 1.00 10.50 90 ALA B CA 1
ATOM 1773 C C . ALA B 1 91 ? 48.513 -20.190 -3.253 1.00 9.89 90 ALA B C 1
ATOM 1774 O O . ALA B 1 91 ? 47.655 -20.761 -3.939 1.00 7.94 90 ALA B O 1
ATOM 1776 N N . ALA B 1 92 ? 49.717 -19.864 -3.736 1.00 9.37 91 ALA B N 1
ATOM 1777 C CA . ALA B 1 92 ? 50.049 -20.108 -5.135 1.00 10.42 91 ALA B CA 1
ATOM 1778 C C . ALA B 1 92 ? 49.904 -21.597 -5.460 1.00 8.19 91 ALA B C 1
ATOM 1779 O O . ALA B 1 92 ? 49.414 -21.973 -6.536 1.00 7.65 91 ALA B O 1
ATOM 1789 N N . ASN B 1 94 ? 48.306 -23.963 -3.725 1.00 9.48 93 ASN B N 1
ATOM 1790 C CA . ASN B 1 94 ? 46.892 -24.319 -3.659 1.00 9.27 93 ASN B CA 1
ATOM 1791 C C . ASN B 1 94 ? 46.174 -24.015 -4.965 1.00 8.75 93 ASN B C 1
ATOM 1792 O O . ASN B 1 94 ? 45.231 -24.758 -5.333 1.00 10.09 93 ASN B O 1
ATOM 1797 N N . ALA B 1 95 ? 46.570 -22.948 -5.652 1.00 10.84 94 ALA B N 1
ATOM 1798 C CA . ALA B 1 95 ? 45.984 -22.557 -6.927 1.00 9.49 94 ALA B CA 1
ATOM 1799 C C . ALA B 1 95 ? 46.668 -23.218 -8.143 1.00 9.08 94 ALA B C 1
ATOM 1800 O O . ALA B 1 95 ? 46.361 -22.907 -9.303 1.00 11.93 94 ALA B O 1
ATOM 1802 N N . GLY B 1 96 ? 47.614 -24.117 -7.901 1.00 11.27 95 GLY B N 1
ATOM 1803 C CA . GLY B 1 96 ? 48.189 -24.931 -8.965 1.00 9.86 95 GLY B CA 1
ATOM 1804 C C . GLY B 1 96 ? 49.626 -24.666 -9.336 1.00 9.45 95 GLY B C 1
ATOM 1805 O O . GLY B 1 96 ? 50.155 -25.296 -10.230 1.00 10.07 95 GLY B O 1
ATOM 1806 N N . LEU B 1 97 ? 50.290 -23.726 -8.661 1.00 8.05 96 LEU B N 1
ATOM 1807 C CA . LEU B 1 97 ? 51.673 -23.464 -9.030 1.00 8.18 96 LEU B CA 1
ATOM 1808 C C . LEU B 1 97 ? 52.549 -24.652 -8.666 1.00 9.64 96 LEU B C 1
ATOM 1809 O O . LEU B 1 97 ? 52.397 -25.208 -7.597 1.00 10.04 96 LEU B O 1
ATOM 1814 N N . SER B 1 98 ? 53.453 -25.049 -9.556 1.00 7.72 97 SER B N 1
ATOM 1815 C CA . SER B 1 98 ? 54.437 -26.084 -9.231 1.00 7.49 97 SER B CA 1
ATOM 1816 C C . SER B 1 98 ? 55.638 -25.524 -8.487 1.00 8.77 97 SER B C 1
ATOM 1817 O O . SER B 1 98 ? 55.962 -24.324 -8.588 1.00 8.53 97 SER B O 1
ATOM 1820 N N . VAL B 1 99 ? 56.322 -26.406 -7.765 1.00 8.31 98 VAL B N 1
ATOM 1821 C CA . VAL B 1 99 ? 57.585 -26.034 -7.127 1.00 7.90 98 VAL B CA 1
ATOM 1822 C C . VAL B 1 99 ? 58.623 -25.550 -8.170 1.00 8.59 98 VAL B C 1
ATOM 1823 O O . VAL B 1 99 ? 59.302 -24.542 -7.985 1.00 7.18 98 VAL B O 1
ATOM 1827 N N . ASP B 1 100 ? 58.703 -26.237 -9.304 1.00 7.65 99 ASP B N 1
ATOM 1828 C CA . ASP B 1 100 ? 59.607 -25.754 -10.363 1.00 9.04 99 ASP B CA 1
ATOM 1829 C C . ASP B 1 100 ? 59.336 -24.322 -10.784 1.00 7.26 99 ASP B C 1
ATOM 1830 O O . ASP B 1 100 ? 60.285 -23.563 -10.957 1.00 8.35 99 ASP B O 1
ATOM 1835 N N . GLU B 1 101 ? 58.063 -23.963 -11.001 1.00 8.46 100 GLU B N 1
ATOM 1836 C CA . GLU B 1 101 ? 57.694 -22.593 -11.373 1.00 7.20 100 GLU B CA 1
ATOM 1837 C C . GLU B 1 101 ? 58.031 -21.598 -10.252 1.00 9.12 100 GLU B C 1
ATOM 1838 O O . GLU B 1 101 ? 58.442 -20.484 -10.506 1.00 7.81 100 GLU B O 1
ATOM 1844 N N . LEU B 1 102 ? 57.818 -22.022 -9.014 1.00 8.69 101 LEU B N 1
ATOM 1845 C CA . LEU B 1 102 ? 58.116 -21.195 -7.865 1.00 8.00 101 LEU B CA 1
ATOM 1846 C C . LEU B 1 102 ? 59.588 -20.801 -7.896 1.00 8.17 101 LEU B C 1
ATOM 1847 O O . LEU B 1 102 ? 59.953 -19.628 -7.760 1.00 7.42 101 LEU B O 1
ATOM 1852 N N . ILE B 1 103 ? 60.449 -21.801 -8.056 1.00 5.61 102 ILE B N 1
ATOM 1853 C CA . ILE B 1 103 ? 61.875 -21.599 -8.065 1.00 7.97 102 ILE B CA 1
ATOM 1854 C C . ILE B 1 103 ? 62.237 -20.659 -9.242 1.00 6.91 102 ILE B C 1
ATOM 1855 O O . ILE B 1 103 ? 63.011 -19.734 -9.078 1.00 7.02 102 ILE B O 1
ATOM 1860 N N . GLU B 1 104 ? 61.700 -20.936 -10.430 1.00 5.58 103 GLU B N 1
ATOM 1861 C CA . GLU B 1 104 ? 62.026 -20.094 -11.593 1.00 7.32 103 GLU B CA 1
ATOM 1862 C C . GLU B 1 104 ? 61.689 -18.618 -11.339 1.00 7.96 103 GLU B C 1
ATOM 1863 O O . GLU B 1 104 ? 62.449 -17.761 -11.731 1.00 7.91 103 GLU B O 1
ATOM 1869 N N . GLY B 1 105 ? 60.541 -18.361 -10.698 1.00 6.57 104 GLY B N 1
ATOM 1870 C CA . GLY B 1 105 ? 60.107 -17.012 -10.420 1.00 8.39 104 GLY B CA 1
ATOM 1871 C C . GLY B 1 105 ? 60.978 -16.312 -9.420 1.00 5.71 104 GLY B C 1
ATOM 1872 O O . GLY B 1 105 ? 61.363 -15.156 -9.593 1.00 8.04 104 GLY B O 1
ATOM 1873 N N . ILE B 1 106 ? 61.251 -17.017 -8.308 1.00 7.93 105 ILE B N 1
ATOM 1874 C CA . ILE B 1 106 ? 62.075 -16.473 -7.245 1.00 6.89 105 ILE B CA 1
ATOM 1875 C C . ILE B 1 106 ? 63.468 -16.085 -7.724 1.00 7.37 105 ILE B C 1
ATOM 1876 O O . ILE B 1 106 ? 64.024 -15.052 -7.337 1.00 7.44 105 ILE B O 1
ATOM 1881 N N . LEU B 1 107 ? 64.085 -16.927 -8.536 1.00 5.35 106 LEU B N 1
ATOM 1882 C CA . LEU B 1 107 ? 65.415 -16.631 -9.072 1.00 6.38 106 LEU B CA 1
ATOM 1883 C C . LEU B 1 107 ? 65.509 -15.298 -9.761 1.00 6.77 106 LEU B C 1
ATOM 1884 O O . LEU B 1 107 ? 66.537 -14.641 -9.758 1.00 7.02 106 LEU B O 1
ATOM 1889 N N . LEU B 1 108 ? 64.417 -14.890 -10.419 1.00 5.61 107 LEU B N 1
ATOM 1890 C CA . LEU B 1 108 ? 64.426 -13.630 -11.200 1.00 6.29 107 LEU B CA 1
ATOM 1891 C C . LEU B 1 108 ? 64.665 -12.433 -10.295 1.00 5.70 107 LEU B C 1
ATOM 1892 O O . LEU B 1 108 ? 65.233 -11.413 -10.716 1.00 7.89 107 LEU B O 1
ATOM 1897 N N . GLY B 1 109 ? 64.302 -12.554 -9.013 1.00 5.75 108 GLY B N 1
ATOM 1898 C CA . GLY B 1 109 ? 64.656 -11.502 -8.040 1.00 9.27 108 GLY B CA 1
ATOM 1899 C C . GLY B 1 109 ? 66.130 -11.187 -7.946 1.00 8.85 108 GLY B C 1
ATOM 1900 O O . GLY B 1 109 ? 66.474 -10.044 -7.622 1.00 8.79 108 GLY B O 1
ATOM 1901 N N . ILE B 1 110 ? 67.014 -12.150 -8.220 1.00 5.75 109 ILE B N 1
ATOM 1902 C CA . ILE B 1 110 ? 68.447 -11.954 -8.174 1.00 7.34 109 ILE B CA 1
ATOM 1903 C C . ILE B 1 110 ? 68.902 -10.898 -9.228 1.00 7.59 109 ILE B C 1
ATOM 1904 O O . ILE B 1 110 ? 69.767 -10.066 -9.009 1.00 8.76 109 ILE B O 1
ATOM 1909 N N . ILE B 1 111 ? 68.231 -10.916 -10.404 1.00 6.81 110 ILE B N 1
ATOM 1910 C CA . ILE B 1 111 ? 68.560 -9.934 -11.442 1.00 8.04 110 ILE B CA 1
ATOM 1911 C C . ILE B 1 111 ? 68.445 -8.484 -10.927 1.00 7.27 110 ILE B C 1
ATOM 1912 O O . ILE B 1 111 ? 69.342 -7.672 -11.139 1.00 7.72 110 ILE B O 1
ATOM 1917 N N . VAL B 1 112 ? 67.313 -8.167 -10.282 1.00 7.05 111 VAL B N 1
ATOM 1918 C CA . VAL B 1 112 ? 66.973 -6.815 -9.921 1.00 7.94 111 VAL B CA 1
ATOM 1919 C C . VAL B 1 112 ? 67.445 -6.432 -8.514 1.00 7.66 111 VAL B C 1
ATOM 1920 O O . VAL B 1 112 ? 67.715 -5.286 -8.250 1.00 8.87 111 VAL B O 1
ATOM 1924 N N . TYR B 1 113 ? 67.524 -7.435 -7.653 1.00 5.57 112 TYR B N 1
ATOM 1925 C CA . TYR B 1 113 ? 67.778 -7.258 -6.215 1.00 7.34 112 TYR B CA 1
ATOM 1926 C C . TYR B 1 113 ? 68.978 -8.060 -5.630 1.00 8.50 112 TYR B C 1
ATOM 1927 O O . TYR B 1 113 ? 69.250 -7.969 -4.421 1.00 8.81 112 TYR B O 1
ATOM 1936 N N . GLY B 1 114 ? 69.764 -8.710 -6.467 1.00 5.85 113 GLY B N 1
ATOM 1937 C CA . GLY B 1 114 ? 70.963 -9.382 -6.021 1.00 7.04 113 GLY B CA 1
ATOM 1938 C C . GLY B 1 114 ? 70.707 -10.682 -5.301 1.00 7.69 113 GLY B C 1
ATOM 1939 O O . GLY B 1 114 ? 69.575 -11.132 -5.119 1.00 7.78 113 GLY B O 1
ATOM 1948 N N . PRO B 1 116 ? 70.736 -11.476 -2.240 1.00 6.62 115 PRO B N 1
ATOM 1949 C CA . PRO B 1 116 ? 69.786 -11.518 -1.070 1.00 7.30 115 PRO B CA 1
ATOM 1950 C C . PRO B 1 116 ? 68.353 -11.755 -1.396 1.00 9.17 115 PRO B C 1
ATOM 1951 O O . PRO B 1 116 ? 67.619 -12.143 -0.530 1.00 8.37 115 PRO B O 1
ATOM 1955 N N . ALA B 1 117 ? 67.945 -11.486 -2.633 1.00 6.25 116 ALA B N 1
ATOM 1956 C CA . ALA B 1 117 ? 66.589 -11.819 -3.079 1.00 7.65 116 ALA B CA 1
ATOM 1957 C C . ALA B 1 117 ? 66.269 -13.324 -2.952 1.00 7.80 116 ALA B C 1
ATOM 1958 O O . ALA B 1 117 ? 65.109 -13.706 -2.805 1.00 8.49 116 ALA B O 1
ATOM 1960 N N . TRP B 1 118 ? 67.305 -14.139 -3.077 1.00 5.76 117 TRP B N 1
ATOM 1961 C CA . TRP B 1 118 ? 67.250 -15.573 -2.764 1.00 7.03 117 TRP B CA 1
ATOM 1962 C C . TRP B 1 118 ? 67.669 -15.881 -1.307 1.00 6.93 117 TRP B C 1
ATOM 1963 O O . TRP B 1 118 ? 66.988 -16.627 -0.601 1.00 6.59 117 TRP B O 1
ATOM 1974 N N . GLY B 1 119 ? 68.823 -15.346 -0.904 1.00 7.66 118 GLY B N 1
ATOM 1975 C CA . GLY B 1 119 ? 69.488 -15.785 0.297 1.00 9.23 118 GLY B CA 1
ATOM 1976 C C . GLY B 1 119 ? 68.819 -15.454 1.602 1.00 9.01 118 GLY B C 1
ATOM 1977 O O . GLY B 1 119 ? 68.894 -16.212 2.538 1.00 9.84 118 GLY B O 1
ATOM 1978 N N A LYS B 1 120 ? 68.224 -14.274 1.702 0.50 8.07 119 LYS B N 1
ATOM 1979 N N B LYS B 1 120 ? 68.174 -14.301 1.687 0.50 7.01 119 LYS B N 1
ATOM 1980 C CA A LYS B 1 120 ? 67.612 -13.873 2.966 0.50 8.23 119 LYS B CA 1
ATOM 1981 C CA B LYS B 1 120 ? 67.618 -13.899 2.974 0.50 6.08 119 LYS B CA 1
ATOM 1982 C C A LYS B 1 120 ? 66.273 -14.610 3.134 0.50 9.30 119 LYS B C 1
ATOM 1983 C C B LYS B 1 120 ? 66.229 -14.479 3.224 0.50 8.33 119 LYS B C 1
ATOM 1984 O O A LYS B 1 120 ? 66.129 -15.489 3.976 0.50 11.69 119 LYS B O 1
ATOM 1985 O O B LYS B 1 120 ? 65.982 -15.037 4.282 0.50 7.30 119 LYS B O 1
ATOM 1996 N N . THR B 1 121 ? 65.310 -14.275 2.296 1.00 9.36 120 THR B N 1
ATOM 1997 C CA . THR B 1 121 ? 63.936 -14.705 2.468 1.00 9.96 120 THR B CA 1
ATOM 1998 C C . THR B 1 121 ? 63.411 -15.575 1.340 1.00 7.74 120 THR B C 1
ATOM 1999 O O . THR B 1 121 ? 62.695 -16.581 1.577 1.00 9.82 120 THR B O 1
ATOM 2003 N N . GLY B 1 122 ? 63.817 -15.279 0.108 1.00 6.84 121 GLY B N 1
ATOM 2004 C CA . GLY B 1 122 ? 63.255 -16.036 -1.023 1.00 7.94 121 GLY B CA 1
ATOM 2005 C C . GLY B 1 122 ? 63.379 -17.551 -0.884 1.00 7.04 121 GLY B C 1
ATOM 2006 O O . GLY B 1 122 ? 62.472 -18.341 -1.167 1.00 9.87 121 GLY B O 1
ATOM 2007 N N . ARG B 1 123 ? 64.561 -18.006 -0.464 1.00 8.13 122 ARG B N 1
ATOM 2008 C CA . ARG B 1 123 ? 64.811 -19.436 -0.360 1.00 7.73 122 ARG B CA 1
ATOM 2009 C C . ARG B 1 123 ? 63.927 -20.117 0.688 1.00 8.54 122 ARG B C 1
ATOM 2010 O O . ARG B 1 123 ? 63.707 -21.332 0.615 1.00 9.29 122 ARG B O 1
ATOM 2018 N N . LYS B 1 124 ? 63.426 -19.352 1.669 1.00 10.19 123 LYS B N 1
ATOM 2019 C CA . LYS B 1 124 ? 62.542 -19.966 2.697 1.00 10.46 123 LYS B CA 1
ATOM 2020 C C . LYS B 1 124 ? 61.224 -20.474 2.056 1.00 7.05 123 LYS B C 1
ATOM 2021 O O . LYS B 1 124 ? 60.621 -21.502 2.486 1.00 8.16 123 LYS B O 1
ATOM 2027 N N . ALA B 1 125 ? 60.784 -19.785 1.011 1.00 6.39 124 ALA B N 1
ATOM 2028 C CA . ALA B 1 125 ? 59.606 -20.202 0.230 1.00 7.55 124 ALA B CA 1
ATOM 2029 C C . ALA B 1 125 ? 59.837 -21.571 -0.400 1.00 9.24 124 ALA B C 1
ATOM 2030 O O . ALA B 1 125 ? 58.921 -22.377 -0.451 1.00 7.95 124 ALA B O 1
ATOM 2032 N N . VAL B 1 126 ? 61.060 -21.812 -0.877 1.00 8.15 125 VAL B N 1
ATOM 2033 C CA . VAL B 1 126 ? 61.419 -23.052 -1.547 1.00 8.73 125 VAL B CA 1
ATOM 2034 C C . VAL B 1 126 ? 61.507 -24.190 -0.530 1.00 10.13 125 VAL B C 1
ATOM 2035 O O . VAL B 1 126 ? 60.993 -25.296 -0.750 1.00 11.74 125 VAL B O 1
ATOM 2039 N N . THR B 1 127 ? 62.145 -23.909 0.600 1.00 9.30 126 THR B N 1
ATOM 2040 C CA . THR B 1 127 ? 62.220 -24.870 1.707 1.00 9.89 126 THR B CA 1
ATOM 2041 C C . THR B 1 127 ? 60.803 -25.355 2.115 1.00 9.28 126 THR B C 1
ATOM 2042 O O . THR B 1 127 ? 60.529 -26.566 2.225 1.00 11.64 126 THR B O 1
ATOM 2046 N N . PHE B 1 128 ? 59.913 -24.397 2.334 1.00 9.59 127 PHE B N 1
ATOM 2047 C CA . PHE B 1 128 ? 58.509 -24.683 2.578 1.00 9.95 127 PHE B CA 1
ATOM 2048 C C . PHE B 1 128 ? 57.870 -25.474 1.436 1.00 9.08 127 PHE B C 1
ATOM 2049 O O . PHE B 1 128 ? 57.169 -26.470 1.705 1.00 9.92 127 PHE B O 1
ATOM 2057 N N . ALA B 1 129 ? 58.103 -25.038 0.202 1.00 7.23 128 ALA B N 1
ATOM 2058 C CA . ALA B 1 129 ? 57.411 -25.574 -0.979 1.00 6.23 128 ALA B CA 1
ATOM 2059 C C . ALA B 1 129 ? 57.694 -27.068 -1.159 1.00 8.11 128 ALA B C 1
ATOM 2060 O O . ALA B 1 129 ? 56.818 -27.860 -1.519 1.00 10.39 128 ALA B O 1
ATOM 2062 N N . VAL B 1 130 ? 58.942 -27.441 -0.934 1.00 10.48 129 VAL B N 1
ATOM 2063 C CA . VAL B 1 130 ? 59.345 -28.854 -1.074 1.00 8.92 129 VAL B CA 1
ATOM 2064 C C . VAL B 1 130 ? 58.541 -29.767 -0.138 1.00 9.40 129 VAL B C 1
ATOM 2065 O O . VAL B 1 130 ? 58.140 -30.819 -0.544 1.00 8.40 129 VAL B O 1
ATOM 2069 N N . GLU B 1 131 ? 58.271 -29.307 1.068 1.00 8.15 130 GLU B N 1
ATOM 2070 C CA . GLU B 1 131 ? 57.455 -30.041 2.011 1.00 7.42 130 GLU B CA 1
ATOM 2071 C C . GLU B 1 131 ? 55.972 -29.914 1.671 1.00 9.28 130 GLU B C 1
ATOM 2072 O O . GLU B 1 131 ? 55.212 -30.905 1.707 1.00 7.50 130 GLU B O 1
ATOM 2078 N N . PHE B 1 132 ? 55.537 -28.722 1.295 1.00 8.57 131 PHE B N 1
ATOM 2079 C CA . PHE B 1 132 ? 54.127 -28.517 0.984 1.00 5.65 131 PHE B CA 1
ATOM 2080 C C . PHE B 1 132 ? 53.636 -29.278 -0.261 1.00 5.80 131 PHE B C 1
ATOM 2081 O O . PHE B 1 132 ? 52.485 -29.694 -0.323 1.00 6.72 131 PHE B O 1
ATOM 2089 N N . GLU B 1 133 ? 54.528 -29.486 -1.209 1.00 6.50 132 GLU B N 1
ATOM 2090 C CA . GLU B 1 133 ? 54.230 -30.252 -2.399 1.00 8.04 132 GLU B CA 1
ATOM 2091 C C . GLU B 1 133 ? 53.811 -31.654 -1.970 1.00 6.70 132 GLU B C 1
ATOM 2092 O O . GLU B 1 133 ? 52.855 -32.226 -2.501 1.00 5.48 132 GLU B O 1
ATOM 2098 N N . LYS B 1 134 ? 54.524 -32.240 -1.010 1.00 7.25 133 LYS B N 1
ATOM 2099 C CA . LYS B 1 134 ? 54.170 -33.584 -0.531 1.00 8.69 133 LYS B CA 1
ATOM 2100 C C . LYS B 1 134 ? 52.895 -33.576 0.289 1.00 8.05 133 LYS B C 1
ATOM 2101 O O . LYS B 1 134 ? 52.085 -34.511 0.181 1.00 5.67 133 LYS B O 1
ATOM 2107 N N . GLU B 1 135 ? 52.692 -32.493 1.070 1.00 3.77 134 GLU B N 1
ATOM 2108 C CA . GLU B 1 135 ? 51.457 -32.374 1.831 1.00 5.37 134 GLU B CA 1
ATOM 2109 C C . GLU B 1 135 ? 50.270 -32.296 0.892 1.00 3.92 134 GLU B C 1
ATOM 2110 O O . GLU B 1 135 ? 49.295 -33.023 1.039 1.00 3.83 134 GLU B O 1
ATOM 2116 N N A LEU B 1 136 ? 50.372 -31.421 -0.103 0.50 3.69 135 LEU B N 1
ATOM 2117 N N B LEU B 1 136 ? 50.338 -31.404 -0.100 0.50 2.55 135 LEU B N 1
ATOM 2118 C CA A LEU B 1 136 ? 49.261 -31.246 -1.031 0.50 5.83 135 LEU B CA 1
ATOM 2119 C CA B LEU B 1 136 ? 49.206 -31.299 -1.033 0.50 3.45 135 LEU B CA 1
ATOM 2120 C C A LEU B 1 136 ? 48.926 -32.546 -1.783 0.50 3.29 135 LEU B C 1
ATOM 2121 C C B LEU B 1 136 ? 48.913 -32.630 -1.689 0.50 2.00 135 LEU B C 1
ATOM 2122 O O A LEU B 1 136 ? 47.752 -32.898 -1.967 0.50 4.66 135 LEU B O 1
ATOM 2123 O O B LEU B 1 136 ? 47.762 -33.093 -1.705 0.50 2.00 135 LEU B O 1
ATOM 2132 N N . ALA B 1 137 ? 49.958 -33.272 -2.191 1.00 2.88 136 ALA B N 1
ATOM 2133 C CA . ALA B 1 137 ? 49.765 -34.588 -2.836 1.00 3.24 136 ALA B CA 1
ATOM 2134 C C . ALA B 1 137 ? 49.068 -35.625 -1.927 1.00 4.19 136 ALA B C 1
ATOM 2135 O O . ALA B 1 137 ? 48.301 -36.466 -2.408 1.00 5.74 136 ALA B O 1
ATOM 2137 N N . GLY B 1 138 ? 49.312 -35.568 -0.617 1.00 3.62 137 GLY B N 1
ATOM 2138 C CA . GLY B 1 138 ? 48.742 -36.490 0.343 1.00 3.57 137 GLY B CA 1
ATOM 2139 C C . GLY B 1 138 ? 47.311 -36.161 0.802 1.00 2.00 137 GLY B C 1
ATOM 2140 O O . GLY B 1 138 ? 46.747 -36.866 1.594 1.00 2.00 137 GLY B O 1
ATOM 2141 N N . LYS B 1 139 ? 46.791 -35.009 0.314 1.00 2.00 138 LYS B N 1
ATOM 2142 C CA . LYS B 1 139 ? 45.436 -34.560 0.643 1.00 4.24 138 LYS B CA 1
ATOM 2143 C C . LYS B 1 139 ? 44.479 -34.582 -0.527 1.00 3.73 138 LYS B C 1
ATOM 2144 O O . LYS B 1 139 ? 43.290 -34.370 -0.343 1.00 6.73 138 LYS B O 1
ATOM 2150 N N . ARG B 1 140 ? 45.003 -34.864 -1.720 1.00 5.54 139 ARG B N 1
ATOM 2151 C CA . ARG B 1 140 ? 44.260 -34.767 -2.954 1.00 6.35 139 ARG B CA 1
ATOM 2152 C C . ARG B 1 140 ? 44.363 -36.047 -3.728 1.00 2.92 139 ARG B C 1
ATOM 2153 O O . ARG B 1 140 ? 45.389 -36.689 -3.687 1.00 4.73 139 ARG B O 1
ATOM 2161 N N . THR B 1 141 ? 43.330 -36.338 -4.488 1.00 2.00 140 THR B N 1
ATOM 2162 C CA . THR B 1 141 ? 43.280 -37.525 -5.339 1.00 2.02 140 THR B CA 1
ATOM 2163 C C . THR B 1 141 ? 44.338 -37.437 -6.476 1.00 8.67 140 THR B C 1
ATOM 2164 O O . THR B 1 141 ? 44.667 -36.373 -6.945 1.00 7.59 140 THR B O 1
ATOM 2169 N N . ALA C 1 8 ? 73.995 -33.865 -8.080 1.00 21.81 7 ALA C N 1
ATOM 2170 C CA . ALA C 1 8 ? 74.422 -34.694 -9.277 1.00 26.59 7 ALA C CA 1
ATOM 2171 C C . ALA C 1 8 ? 75.147 -33.829 -10.354 1.00 26.09 7 ALA C C 1
ATOM 2172 O O . ALA C 1 8 ? 76.393 -33.687 -10.354 1.00 22.05 7 ALA C O 1
ATOM 2174 N N . THR C 1 9 ? 74.396 -33.196 -11.248 1.00 26.45 8 THR C N 1
ATOM 2175 C CA . THR C 1 9 ? 74.974 -31.994 -11.847 1.00 23.22 8 THR C CA 1
ATOM 2176 C C . THR C 1 9 ? 75.241 -30.938 -10.715 1.00 18.31 8 THR C C 1
ATOM 2177 O O . THR C 1 9 ? 76.268 -30.288 -10.785 1.00 14.46 8 THR C O 1
ATOM 2181 N N . SER C 1 10 ? 74.393 -30.820 -9.674 1.00 14.73 9 SER C N 1
ATOM 2182 C CA . SER C 1 10 ? 74.701 -29.962 -8.522 1.00 17.17 9 SER C CA 1
ATOM 2183 C C . SER C 1 10 ? 76.068 -30.331 -7.944 1.00 17.01 9 SER C C 1
ATOM 2184 O O . SER C 1 10 ? 76.848 -29.460 -7.594 1.00 15.74 9 SER C O 1
ATOM 2187 N N . GLN C 1 11 ? 76.350 -31.632 -7.825 1.00 14.54 10 GLN C N 1
ATOM 2188 C CA . GLN C 1 11 ? 77.558 -32.047 -7.146 1.00 11.38 10 GLN C CA 1
ATOM 2189 C C . GLN C 1 11 ? 78.775 -31.704 -8.005 1.00 7.20 10 GLN C C 1
ATOM 2190 O O . GLN C 1 11 ? 79.789 -31.286 -7.467 1.00 9.04 10 GLN C O 1
ATOM 2196 N N . ASP C 1 12 ? 78.671 -31.814 -9.322 1.00 7.68 11 ASP C N 1
ATOM 2197 C CA . ASP C 1 12 ? 79.773 -31.432 -10.229 1.00 9.96 11 ASP C CA 1
ATOM 2198 C C . ASP C 1 12 ? 80.065 -29.928 -10.141 1.00 9.75 11 ASP C C 1
ATOM 2199 O O . ASP C 1 12 ? 81.218 -29.489 -10.149 1.00 8.63 11 ASP C O 1
ATOM 2204 N N . ILE C 1 13 ? 78.997 -29.153 -10.133 1.00 8.03 12 ILE C N 1
ATOM 2205 C CA . ILE C 1 13 ? 79.103 -27.676 -10.113 1.00 7.44 12 ILE C CA 1
ATOM 2206 C C . ILE C 1 13 ? 79.653 -27.208 -8.750 1.00 5.51 12 ILE C C 1
ATOM 2207 O O . ILE C 1 13 ? 80.477 -26.290 -8.689 1.00 6.11 12 ILE C O 1
ATOM 2212 N N . LEU C 1 14 ? 79.189 -27.819 -7.664 1.00 5.45 13 LEU C N 1
ATOM 2213 C CA . LEU C 1 14 ? 79.794 -27.567 -6.331 1.00 5.65 13 LEU C CA 1
ATOM 2214 C C . LEU C 1 14 ? 81.304 -27.851 -6.326 1.00 7.68 13 LEU C C 1
ATOM 2215 O O . LEU C 1 14 ? 82.114 -27.094 -5.787 1.00 7.26 13 LEU C O 1
ATOM 2220 N N . LYS C 1 15 ? 81.687 -28.961 -6.919 1.00 6.24 14 LYS C N 1
ATOM 2221 C CA . LYS C 1 15 ? 83.100 -29.300 -7.009 1.00 6.89 14 LYS C CA 1
ATOM 2222 C C . LYS C 1 15 ? 83.853 -28.261 -7.807 1.00 6.51 14 LYS C C 1
ATOM 2223 O O . LYS C 1 15 ? 84.927 -27.842 -7.415 1.00 8.73 14 LYS C O 1
ATOM 2229 N N A GLN C 1 16 ? 83.257 -27.832 -8.921 0.50 7.78 15 GLN C N 1
ATOM 2230 N N B GLN C 1 16 ? 83.283 -27.817 -8.919 0.50 6.44 15 GLN C N 1
ATOM 2231 C CA A GLN C 1 16 ? 83.839 -26.834 -9.827 0.50 7.99 15 GLN C CA 1
ATOM 2232 C CA B GLN C 1 16 ? 83.960 -26.836 -9.754 0.50 4.84 15 GLN C CA 1
ATOM 2233 C C A GLN C 1 16 ? 84.196 -25.510 -9.127 0.50 8.43 15 GLN C C 1
ATOM 2234 C C B GLN C 1 16 ? 84.311 -25.571 -8.985 0.50 6.60 15 GLN C C 1
ATOM 2235 O O A GLN C 1 16 ? 85.213 -24.883 -9.450 0.50 10.21 15 GLN C O 1
ATOM 2236 O O B GLN C 1 16 ? 85.453 -25.073 -9.087 0.50 5.28 15 GLN C O 1
ATOM 2247 N N . HIS C 1 17 ? 83.364 -25.096 -8.175 1.00 4.67 16 HIS C N 1
ATOM 2248 C CA . HIS C 1 17 ? 83.537 -23.796 -7.501 1.00 3.70 16 HIS C CA 1
ATOM 2249 C C . HIS C 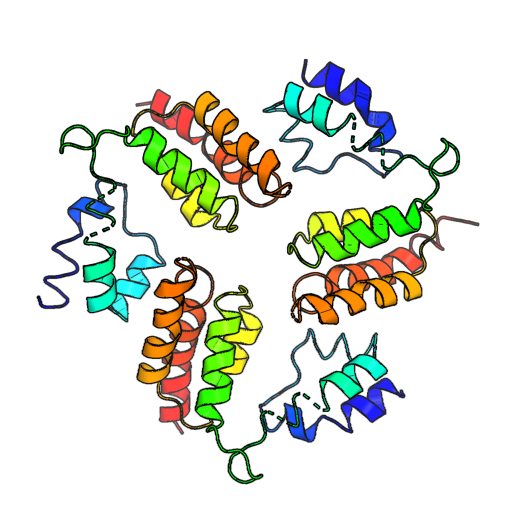1 17 ? 84.099 -23.888 -6.089 1.00 3.32 16 HIS C C 1
ATOM 2250 O O . HIS C 1 17 ? 84.350 -22.851 -5.459 1.00 3.75 16 HIS C O 1
ATOM 2257 N N . ALA C 1 18 ? 84.373 -25.129 -5.629 1.00 4.29 17 ALA C N 1
ATOM 2258 C CA . ALA C 1 18 ? 84.809 -25.324 -4.238 1.00 4.68 17 ALA C CA 1
ATOM 2259 C C . ALA C 1 18 ? 86.110 -24.551 -3.926 1.00 3.33 17 ALA C C 1
ATOM 2260 O O . ALA C 1 18 ? 86.241 -23.947 -2.847 1.00 4.43 17 ALA C O 1
ATOM 2262 N N . ALA C 1 19 ? 87.057 -24.547 -4.872 1.00 5.49 18 ALA C N 1
ATOM 2263 C CA . ALA C 1 19 ? 88.349 -23.897 -4.657 1.00 9.53 18 ALA C CA 1
ATOM 2264 C C . ALA C 1 19 ? 88.155 -22.397 -4.379 1.00 9.07 18 ALA C C 1
ATOM 2265 O O . ALA C 1 19 ? 88.784 -21.846 -3.481 1.00 8.06 18 ALA C O 1
ATOM 2267 N N . HIS C 1 20 ? 87.303 -21.763 -5.174 1.00 6.81 19 HIS C N 1
ATOM 2268 C CA . HIS C 1 20 ? 86.956 -20.357 -5.011 1.00 4.81 19 HIS C CA 1
ATOM 2269 C C . HIS C 1 20 ? 86.408 -20.075 -3.611 1.00 5.41 19 HIS C C 1
ATOM 2270 O O . HIS C 1 20 ? 86.900 -19.196 -2.901 1.00 5.28 19 HIS C O 1
ATOM 2277 N N . TYR C 1 21 ? 85.392 -20.813 -3.203 1.00 4.69 20 TYR C N 1
ATOM 2278 C CA . TYR C 1 21 ? 84.711 -20.500 -1.951 1.00 5.60 20 TYR C CA 1
ATOM 2279 C C . TYR C 1 21 ? 85.631 -20.834 -0.785 1.00 4.75 20 TYR C C 1
ATOM 2280 O O . TYR C 1 21 ? 85.672 -20.101 0.192 1.00 3.69 20 TYR C O 1
ATOM 2289 N N . GLU C 1 22 ? 86.354 -21.951 -0.863 1.00 4.86 21 GLU C N 1
ATOM 2290 C CA . GLU C 1 22 ? 87.250 -22.290 0.222 1.00 4.95 21 GLU C CA 1
ATOM 2291 C C . GLU C 1 22 ? 88.301 -21.175 0.447 1.00 5.13 21 GLU C C 1
ATOM 2292 O O . GLU C 1 22 ? 88.550 -20.754 1.554 1.00 8.38 21 GLU C O 1
ATOM 2298 N N A SER C 1 23 ? 88.879 -20.709 -0.648 0.50 4.32 22 SER C N 1
ATOM 2299 N N B SER C 1 23 ? 88.875 -20.685 -0.641 0.50 4.02 22 SER C N 1
ATOM 2300 C CA A SER C 1 23 ? 89.939 -19.734 -0.624 0.50 6.91 22 SER C CA 1
ATOM 2301 C CA B SER C 1 23 ? 89.977 -19.762 -0.556 0.50 6.89 22 SER C CA 1
ATOM 2302 C C A SER C 1 23 ? 89.379 -18.389 -0.157 0.50 3.03 22 SER C C 1
ATOM 2303 C C B SER C 1 23 ? 89.480 -18.335 -0.295 0.50 2.45 22 SER C C 1
ATOM 2304 O O A SER C 1 23 ? 89.869 -17.737 0.789 0.50 5.12 22 SER C O 1
ATOM 2305 O O B SER C 1 23 ? 90.181 -17.534 0.342 0.50 5.90 22 SER C O 1
ATOM 2310 N N . ASP C 1 24 ? 88.285 -18.010 -0.764 1.00 5.63 23 ASP C N 1
ATOM 2311 C CA . ASP C 1 24 ? 87.794 -16.651 -0.555 1.00 3.73 23 ASP C CA 1
ATOM 2312 C C . ASP C 1 24 ? 87.033 -16.480 0.774 1.00 5.82 23 ASP C C 1
ATOM 2313 O O . ASP C 1 24 ? 87.185 -15.426 1.456 1.00 6.89 23 ASP C O 1
ATOM 2326 N N . GLY C 1 26 ? 86.320 -19.406 3.025 1.00 4.41 25 GLY C N 1
ATOM 2327 C CA . GLY C 1 26 ? 86.532 -20.521 3.945 1.00 4.04 25 GLY C CA 1
ATOM 2328 C C . GLY C 1 26 ? 85.391 -21.525 4.023 1.00 7.13 25 GLY C C 1
ATOM 2329 O O . GLY C 1 26 ? 85.424 -22.413 4.856 1.00 8.26 25 GLY C O 1
ATOM 2330 N N . GLY C 1 27 ? 84.379 -21.367 3.169 1.00 5.67 26 GLY C N 1
ATOM 2331 C CA . GLY C 1 27 ? 83.219 -22.238 3.169 1.00 4.53 26 GLY C CA 1
ATOM 2332 C C . GLY C 1 27 ? 82.157 -21.693 2.230 1.00 5.46 26 GLY C C 1
ATOM 2333 O O . GLY C 1 27 ? 82.325 -20.626 1.660 1.00 5.31 26 GLY C O 1
ATOM 2334 N N . LEU C 1 28 ? 81.109 -22.494 2.045 1.00 5.89 27 LEU C N 1
ATOM 2335 C CA . LEU C 1 28 ? 80.006 -22.111 1.203 1.00 4.16 27 LEU C CA 1
ATOM 2336 C C . LEU C 1 28 ? 78.840 -21.751 2.095 1.00 3.89 27 LEU C C 1
ATOM 2337 O O . LEU C 1 28 ? 78.286 -22.610 2.731 1.00 6.00 27 LEU C O 1
ATOM 2342 N N . PRO C 1 29 ? 78.429 -20.459 2.101 1.00 4.98 28 PRO C N 1
ATOM 2343 C CA . PRO C 1 29 ? 77.255 -20.072 2.919 1.00 6.62 28 PRO C CA 1
ATOM 2344 C C . PRO C 1 29 ? 76.007 -20.884 2.600 1.00 5.52 28 PRO C C 1
ATOM 2345 O O . PRO C 1 29 ? 75.783 -21.274 1.424 1.00 4.03 28 PRO C O 1
ATOM 2349 N N . GLU C 1 30 ? 75.215 -21.157 3.632 1.00 5.55 29 GLU C N 1
ATOM 2350 C CA . GLU C 1 30 ? 74.022 -21.966 3.501 1.00 5.91 29 GLU C CA 1
ATOM 2351 C C . GLU C 1 30 ? 73.118 -21.514 2.332 1.00 5.35 29 GLU C C 1
ATOM 2352 O O . GLU C 1 30 ? 72.598 -22.342 1.627 1.00 6.15 29 GLU C O 1
ATOM 2358 N N . ALA C 1 31 ? 72.921 -20.223 2.169 1.00 6.04 30 ALA C N 1
ATOM 2359 C CA . ALA C 1 31 ? 72.073 -19.697 1.078 1.00 5.05 30 ALA C CA 1
ATOM 2360 C C . ALA C 1 31 ? 72.589 -20.231 -0.263 1.00 7.72 30 ALA C C 1
ATOM 2361 O O . ALA C 1 31 ? 71.807 -20.599 -1.133 1.00 6.68 30 ALA C O 1
ATOM 2363 N N . LEU C 1 32 ? 73.911 -20.309 -0.415 1.00 2.60 31 LEU C N 1
ATOM 2364 C CA . LEU C 1 32 ? 74.505 -20.743 -1.695 1.00 2.18 31 LEU C CA 1
ATOM 2365 C C . LEU C 1 32 ? 74.537 -22.286 -1.793 1.00 2.00 31 LEU C C 1
ATOM 2366 O O . LEU C 1 32 ? 74.389 -22.854 -2.892 1.00 3.72 31 LEU C O 1
ATOM 2371 N N . VAL C 1 33 ? 74.646 -22.972 -0.657 1.00 3.75 32 VAL C N 1
ATOM 2372 C CA . VAL C 1 33 ? 74.485 -24.447 -0.666 1.00 4.60 32 VAL C CA 1
ATOM 2373 C C . VAL C 1 33 ? 73.090 -24.792 -1.233 1.00 6.10 32 VAL C C 1
ATOM 2374 O O . VAL C 1 33 ? 72.956 -25.659 -2.068 1.00 5.73 32 VAL C O 1
ATOM 2378 N N A GLN C 1 34 ? 72.072 -24.074 -0.748 0.50 6.63 33 GLN C N 1
ATOM 2379 N N B GLN C 1 34 ? 72.088 -24.047 -0.789 0.50 5.51 33 GLN C N 1
ATOM 2380 C CA A GLN C 1 34 ? 70.685 -24.296 -1.186 0.50 5.24 33 GLN C CA 1
ATOM 2381 C CA B GLN C 1 34 ? 70.712 -24.299 -1.208 0.50 2.38 33 GLN C CA 1
ATOM 2382 C C A GLN C 1 34 ? 70.539 -23.913 -2.662 0.50 3.51 33 GLN C C 1
ATOM 2383 C C B GLN C 1 34 ? 70.484 -23.868 -2.650 0.50 2.31 33 GLN C C 1
ATOM 2384 O O A GLN C 1 34 ? 69.893 -24.624 -3.417 0.50 5.04 33 GLN C O 1
ATOM 2385 O O B GLN C 1 34 ? 69.686 -24.462 -3.353 0.50 4.17 33 GLN C O 1
ATOM 2396 N N . LEU C 1 35 ? 71.153 -22.806 -3.060 1.00 2.44 34 LEU C N 1
ATOM 2397 C CA . LEU C 1 35 ? 71.088 -22.359 -4.475 1.00 2.00 34 LEU C CA 1
ATOM 2398 C C . LEU C 1 35 ? 71.660 -23.479 -5.366 1.00 2.00 34 LEU C C 1
ATOM 2399 O O . LEU C 1 35 ? 71.095 -23.851 -6.426 1.00 3.98 34 LEU C O 1
ATOM 2404 N N . ALA C 1 36 ? 72.794 -24.036 -4.941 1.00 3.64 35 ALA C N 1
ATOM 2405 C CA . ALA C 1 36 ? 73.434 -25.111 -5.711 1.00 5.53 35 ALA C CA 1
ATOM 2406 C C . ALA C 1 36 ? 72.500 -26.332 -5.883 1.00 5.48 35 ALA C C 1
ATOM 2407 O O . ALA C 1 36 ? 72.426 -26.970 -6.957 1.00 5.72 35 ALA C O 1
ATOM 2409 N N . GLU C 1 37 ? 71.762 -26.662 -4.821 1.00 5.06 36 GLU C N 1
ATOM 2410 C CA . GLU C 1 37 ? 70.813 -27.751 -4.823 1.00 6.59 36 GLU C CA 1
ATOM 2411 C C . GLU C 1 37 ? 69.643 -27.515 -5.739 1.00 4.97 36 GLU C C 1
ATOM 2412 O O . GLU C 1 37 ? 69.303 -28.385 -6.550 1.00 5.44 36 GLU C O 1
ATOM 2418 N N . TYR C 1 38 ? 68.997 -26.360 -5.600 1.00 4.76 37 TYR C N 1
ATOM 2419 C CA . TYR C 1 38 ? 67.769 -26.082 -6.327 1.00 4.36 37 TYR C CA 1
ATOM 2420 C C . TYR C 1 38 ? 67.932 -25.404 -7.679 1.00 4.63 37 TYR C C 1
ATOM 2421 O O . TYR C 1 38 ? 67.008 -25.467 -8.499 1.00 7.01 37 TYR C O 1
ATOM 2430 N N . ALA C 1 39 ? 69.058 -24.736 -7.903 1.00 5.10 38 ALA C N 1
ATOM 2431 C CA . ALA C 1 39 ? 69.258 -23.970 -9.124 1.00 5.29 38 ALA C CA 1
ATOM 2432 C C . ALA C 1 39 ? 70.730 -24.066 -9.567 1.00 5.04 38 ALA C C 1
ATOM 2433 O O . ALA C 1 39 ? 71.446 -23.031 -9.563 1.00 5.71 38 ALA C O 1
ATOM 2435 N N . PRO C 1 40 ? 71.192 -25.291 -9.885 1.00 4.59 39 PRO 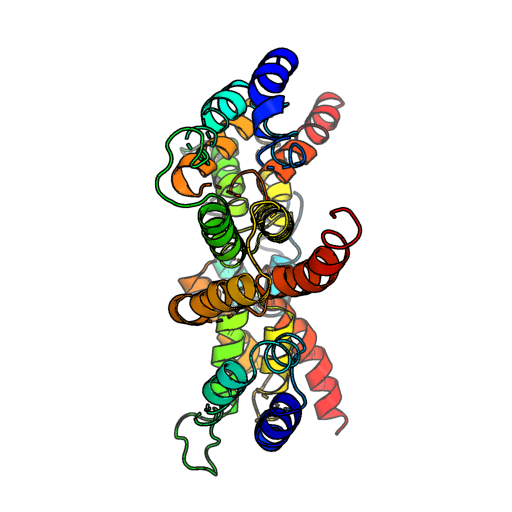C N 1
ATOM 2436 C CA . PRO C 1 40 ? 72.617 -25.493 -10.157 1.00 3.65 39 PRO C CA 1
ATOM 2437 C C . PRO C 1 40 ? 73.210 -24.649 -11.281 1.00 5.17 39 PRO C C 1
ATOM 2438 O O . PRO C 1 40 ? 74.327 -24.137 -11.161 1.00 4.84 39 PRO C O 1
ATOM 2442 N N . GLU C 1 41 ? 72.451 -24.432 -12.346 1.00 4.97 40 GLU C N 1
ATOM 2443 C CA . GLU C 1 41 ? 72.931 -23.571 -13.444 1.00 5.45 40 GLU C CA 1
ATOM 2444 C C . GLU C 1 41 ? 73.081 -22.100 -13.052 1.00 3.92 40 GLU C C 1
ATOM 2445 O O . GLU C 1 41 ? 74.018 -21.429 -13.457 1.00 4.73 40 GLU C O 1
ATOM 2451 N N . THR C 1 42 ? 72.130 -21.576 -12.260 1.00 4.10 41 THR C N 1
ATOM 2452 C CA . THR C 1 42 ? 72.265 -20.222 -11.642 1.00 3.15 41 THR C CA 1
ATOM 2453 C C . THR C 1 42 ? 73.464 -20.157 -10.703 1.00 3.81 41 THR C C 1
ATOM 2454 O O . THR C 1 42 ? 74.261 -19.228 -10.768 1.00 2.73 41 THR C O 1
ATOM 2458 N N . PHE C 1 43 ? 73.598 -21.136 -9.813 1.00 4.89 42 PHE C N 1
ATOM 2459 C CA . PHE C 1 43 ? 74.738 -21.217 -8.918 1.00 3.29 42 PHE C CA 1
ATOM 2460 C C . PHE C 1 43 ? 76.086 -21.224 -9.701 1.00 3.33 42 PHE C C 1
ATOM 2461 O O . PHE C 1 43 ? 77.025 -20.521 -9.344 1.00 3.68 42 PHE C O 1
ATOM 2469 N N . ASP C 1 44 ? 76.160 -22.002 -10.799 1.00 3.16 43 ASP C N 1
ATOM 2470 C CA . ASP C 1 44 ? 77.313 -22.038 -11.629 1.00 2.52 43 ASP C CA 1
ATOM 2471 C C . ASP C 1 44 ? 77.647 -20.651 -12.173 1.00 3.18 43 ASP C C 1
ATOM 2472 O O . ASP C 1 44 ? 78.737 -20.120 -11.951 1.00 4.51 43 ASP C O 1
ATOM 2477 N N . ALA C 1 45 ? 76.684 -20.028 -12.848 1.00 3.50 44 ALA C N 1
ATOM 2478 C CA . ALA C 1 45 ? 76.955 -18.725 -13.481 1.00 3.82 44 ALA C CA 1
ATOM 2479 C C . ALA C 1 45 ? 77.278 -17.677 -12.415 1.00 4.70 44 ALA C C 1
ATOM 2480 O O . ALA C 1 45 ? 78.205 -16.888 -12.560 1.00 4.48 44 ALA C O 1
ATOM 2482 N N . TYR C 1 46 ? 76.524 -17.657 -11.330 1.00 4.59 45 TYR C N 1
ATOM 2483 C CA . TYR C 1 46 ? 76.775 -16.727 -10.234 1.00 2.96 45 TYR C CA 1
ATOM 2484 C C . TYR C 1 46 ? 78.176 -16.886 -9.668 1.00 3.58 45 TYR C C 1
ATOM 2485 O O . TYR C 1 46 ? 78.890 -15.905 -9.404 1.00 4.61 45 TYR C O 1
ATOM 2494 N N . SER C 1 47 ? 78.554 -18.141 -9.490 1.00 3.77 46 SER C N 1
ATOM 2495 C CA . SER C 1 47 ? 79.882 -18.438 -8.953 1.00 4.39 46 SER C CA 1
ATOM 2496 C C . SER C 1 47 ? 80.999 -17.986 -9.915 1.00 4.65 46 SER C C 1
ATOM 2497 O O . SER C 1 47 ? 82.046 -17.497 -9.454 1.00 5.60 46 SER C O 1
ATOM 2500 N N A ARG C 1 48 ? 80.780 -18.137 -11.227 0.50 2.98 47 ARG C N 1
ATOM 2501 N N B ARG C 1 48 ? 80.791 -18.126 -11.228 0.50 4.08 47 ARG C N 1
ATOM 2502 C CA A ARG C 1 48 ? 81.725 -17.618 -12.224 0.50 2.00 47 ARG C CA 1
ATOM 2503 C CA B ARG C 1 48 ? 81.762 -17.605 -12.201 0.50 3.52 47 ARG C CA 1
ATOM 2504 C C A ARG C 1 48 ? 81.881 -16.109 -12.068 0.50 4.62 47 ARG C C 1
ATOM 2505 C C B ARG C 1 48 ? 81.889 -16.092 -12.074 0.50 5.53 47 ARG C C 1
ATOM 2506 O O A ARG C 1 48 ? 83.002 -15.584 -12.063 0.50 5.14 47 ARG C O 1
ATOM 2507 O O B ARG C 1 48 ? 82.996 -15.541 -12.106 0.50 6.11 47 ARG C O 1
ATOM 2530 N N . ARG C 1 50 ? 81.195 -14.264 -9.402 1.00 4.78 49 ARG C N 1
ATOM 2531 C CA . ARG C 1 50 ? 81.826 -13.970 -8.119 1.00 4.55 49 ARG C CA 1
ATOM 2532 C C . ARG C 1 50 ? 83.341 -14.204 -8.186 1.00 5.38 49 ARG C C 1
ATOM 2533 O O . ARG C 1 50 ? 84.109 -13.450 -7.575 1.00 5.87 49 ARG C O 1
ATOM 2541 N N . THR C 1 51 ? 83.714 -15.263 -8.888 1.00 4.44 50 THR C N 1
ATOM 2542 C CA . THR C 1 51 ? 85.145 -15.633 -9.052 1.00 3.11 50 THR C CA 1
ATOM 2543 C C . THR C 1 51 ? 85.944 -14.503 -9.724 1.00 4.23 50 THR C C 1
ATOM 2544 O O . THR C 1 51 ? 87.052 -14.177 -9.240 1.00 6.00 50 THR C O 1
ATOM 2548 N N . THR C 1 52 ? 85.388 -13.901 -10.799 1.00 3.46 51 THR C N 1
ATOM 2549 C CA . THR C 1 52 ? 86.050 -12.767 -11.412 1.00 4.99 51 THR C CA 1
ATOM 2550 C C . THR C 1 52 ? 85.988 -11.517 -10.524 1.00 4.14 51 THR C C 1
ATOM 2551 O O . THR C 1 52 ? 87.004 -10.823 -10.347 1.00 4.95 51 THR C O 1
ATOM 2563 N N . LEU C 1 54 ? 85.891 -11.200 -7.309 1.00 3.32 53 LEU C N 1
ATOM 2564 C CA . LEU C 1 54 ? 86.693 -11.280 -6.115 1.00 3.35 53 LEU C CA 1
ATOM 2565 C C . LEU C 1 54 ? 88.084 -11.862 -6.374 1.00 5.00 53 LEU C C 1
ATOM 2566 O O . LEU C 1 54 ? 88.729 -12.338 -5.459 1.00 5.66 53 LEU C O 1
ATOM 2571 N N . LYS C 1 55 ? 88.571 -11.750 -7.614 1.00 5.98 54 LYS C N 1
ATOM 2572 C CA . LYS C 1 55 ? 89.926 -12.085 -7.947 1.00 7.58 54 LYS C CA 1
ATOM 2573 C C . LYS C 1 55 ? 90.925 -11.321 -7.061 1.00 6.72 54 LYS C C 1
ATOM 2574 O O . LYS C 1 55 ? 90.751 -10.122 -6.778 1.00 6.15 54 LYS C O 1
ATOM 2580 N N . SER C 1 56 ? 91.986 -12.010 -6.653 1.00 9.01 55 SER C N 1
ATOM 2581 C CA . SER C 1 56 ? 93.041 -11.428 -5.817 1.00 9.75 55 SER C CA 1
ATOM 2582 C C . SER C 1 56 ? 94.028 -10.596 -6.664 1.00 4.69 55 SER C C 1
ATOM 2583 O O . SER C 1 56 ? 94.094 -10.730 -7.884 1.00 7.70 55 SER C O 1
ATOM 2586 N N . GLU C 1 57 ? 94.802 -9.736 -6.011 1.00 8.67 56 GLU C N 1
ATOM 2587 C CA . GLU C 1 57 ? 95.888 -9.059 -6.734 1.00 9.95 56 GLU C CA 1
ATOM 2588 C C . GLU C 1 57 ? 96.859 -10.023 -7.411 1.00 9.94 56 GLU C C 1
ATOM 2589 O O . GLU C 1 57 ? 97.288 -9.773 -8.540 1.00 11.78 56 GLU C O 1
ATOM 2595 N N . ALA C 1 58 ? 97.194 -11.118 -6.731 1.00 11.67 57 ALA C N 1
ATOM 2596 C CA . ALA C 1 58 ? 98.080 -12.143 -7.308 1.00 15.14 57 ALA C CA 1
ATOM 2597 C C . ALA C 1 58 ? 97.555 -12.695 -8.600 1.00 15.42 57 ALA C C 1
ATOM 2598 O O . ALA C 1 58 ? 98.344 -13.062 -9.454 1.00 17.30 57 ALA C O 1
ATOM 2600 N N . ASP C 1 59 ? 96.227 -12.760 -8.742 1.00 14.45 58 ASP C N 1
ATOM 2601 C CA . ASP C 1 59 ? 95.613 -13.134 -9.985 1.00 12.35 58 ASP C CA 1
ATOM 2602 C C . ASP C 1 59 ? 95.299 -11.987 -10.925 1.00 12.04 58 ASP C C 1
ATOM 2603 O O . ASP C 1 59 ? 94.605 -12.187 -11.927 1.00 17.28 58 ASP C O 1
ATOM 2608 N N . GLY C 1 60 ? 95.803 -10.798 -10.635 1.00 10.69 59 GLY C N 1
ATOM 2609 C CA . GLY C 1 60 ? 95.717 -9.700 -11.583 1.00 12.02 59 GLY C CA 1
ATOM 2610 C C . GLY C 1 60 ? 94.757 -8.583 -11.225 1.00 11.66 59 GLY C C 1
ATOM 2611 O O . GLY C 1 60 ? 94.658 -7.590 -11.952 1.00 12.37 59 GLY C O 1
ATOM 2612 N N . ALA C 1 61 ? 94.025 -8.736 -10.119 1.00 9.33 60 ALA C N 1
ATOM 2613 C CA . ALA C 1 61 ? 93.150 -7.660 -9.656 1.00 8.56 60 ALA C CA 1
ATOM 2614 C C . ALA C 1 61 ? 93.909 -6.394 -9.265 1.00 6.22 60 ALA C C 1
ATOM 2615 O O . ALA C 1 61 ? 95.068 -6.445 -8.814 1.00 7.58 60 ALA C O 1
ATOM 2617 N N . LYS C 1 62 ? 93.250 -5.254 -9.419 1.00 5.97 61 LYS C N 1
ATOM 2618 C CA . LYS C 1 62 ? 93.827 -3.990 -9.012 1.00 6.73 61 LYS C CA 1
ATOM 2619 C C . LYS C 1 62 ? 93.375 -3.523 -7.626 1.00 6.06 61 LYS C C 1
ATOM 2620 O O . LYS C 1 62 ? 94.144 -2.857 -6.966 1.00 7.03 61 LYS C O 1
ATOM 2626 N N . LEU C 1 63 ? 92.139 -3.817 -7.223 1.00 4.19 62 LEU C N 1
ATOM 2627 C CA . LEU C 1 63 ? 91.618 -3.442 -5.922 1.00 5.77 62 LEU C CA 1
ATOM 2628 C C . LEU C 1 63 ? 92.003 -4.578 -4.938 1.00 5.74 62 LEU C C 1
ATOM 2629 O O . LEU C 1 63 ? 91.614 -5.745 -5.127 1.00 6.78 62 LEU C O 1
ATOM 2634 N N . PRO C 1 64 ? 92.739 -4.248 -3.876 1.00 6.27 63 PRO C N 1
ATOM 2635 C CA . PRO C 1 64 ? 93.074 -5.246 -2.897 1.00 5.54 63 PRO C CA 1
ATOM 2636 C C . PRO C 1 64 ? 91.871 -6.003 -2.340 1.00 3.87 63 PRO C C 1
ATOM 2637 O O . PRO C 1 64 ? 90.800 -5.428 -2.083 1.00 4.77 63 PRO C O 1
ATOM 2641 N N . LEU C 1 65 ? 92.102 -7.303 -2.164 1.00 6.27 64 LEU C N 1
ATOM 2642 C CA . LEU C 1 65 ? 91.045 -8.198 -1.736 1.00 4.80 64 LEU C CA 1
ATOM 2643 C C . LEU C 1 65 ? 90.442 -7.787 -0.412 1.00 3.32 64 LEU C C 1
ATOM 2644 O O . LEU C 1 65 ? 89.226 -7.899 -0.200 1.00 4.72 64 LEU C O 1
ATOM 2649 N N . LYS C 1 66 ? 91.286 -7.333 0.510 1.00 4.73 65 LYS C N 1
ATOM 2650 C CA . LYS C 1 66 ? 90.761 -6.875 1.805 1.00 4.60 65 LYS C CA 1
ATOM 2651 C C . LYS C 1 66 ? 89.733 -5.733 1.610 1.00 5.09 65 LYS C C 1
ATOM 2652 O O . LYS C 1 66 ? 88.765 -5.637 2.364 1.00 5.22 65 LYS C O 1
ATOM 2658 N N . TYR C 1 67 ? 89.960 -4.882 0.615 1.00 4.93 66 TYR C N 1
ATOM 2659 C CA . TYR C 1 67 ? 89.038 -3.766 0.372 1.00 4.39 66 TYR C CA 1
ATOM 2660 C C . TYR C 1 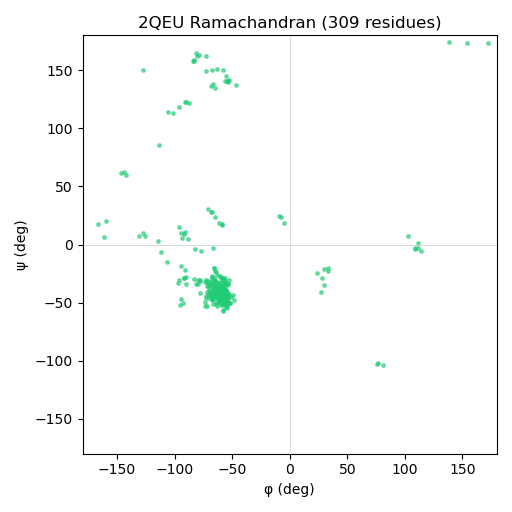67 ? 87.811 -4.215 -0.424 1.00 6.20 66 TYR C C 1
ATOM 2661 O O . TYR C 1 67 ? 86.736 -3.660 -0.252 1.00 3.16 66 TYR C O 1
ATOM 2670 N N . LYS C 1 68 ? 87.956 -5.168 -1.346 1.00 3.38 67 LYS C N 1
ATOM 2671 C CA . LYS C 1 68 ? 86.782 -5.808 -1.965 1.00 4.72 67 LYS C CA 1
ATOM 2672 C C . LYS C 1 68 ? 85.842 -6.350 -0.902 1.00 3.48 67 LYS C C 1
ATOM 2673 O O . LYS C 1 68 ? 84.660 -6.017 -0.908 1.00 4.49 67 LYS C O 1
ATOM 2679 N N . HIS C 1 69 ? 86.391 -7.115 0.063 1.00 4.33 68 HIS C N 1
ATOM 2680 C CA . HIS C 1 69 ? 85.551 -7.668 1.152 1.00 4.48 68 HIS C CA 1
ATOM 2681 C C . HIS C 1 69 ? 85.008 -6.570 2.082 1.00 5.36 68 HIS C C 1
ATOM 2682 O O . HIS C 1 69 ? 83.891 -6.656 2.525 1.00 4.56 68 HIS C O 1
ATOM 2689 N N . LEU C 1 70 ? 85.761 -5.499 2.302 1.00 3.67 69 LEU C N 1
ATOM 2690 C CA . LEU C 1 70 ? 85.260 -4.347 3.086 1.00 3.58 69 LEU C CA 1
ATOM 2691 C C . LEU C 1 70 ? 84.033 -3.679 2.426 1.00 3.85 69 LEU C C 1
ATOM 2692 O O . LEU C 1 70 ? 83.055 -3.404 3.079 1.00 3.37 69 LEU C O 1
ATOM 2697 N N . ILE C 1 71 ? 84.072 -3.530 1.119 1.00 2.78 70 ILE C N 1
ATOM 2698 C CA . ILE C 1 71 ? 82.937 -3.011 0.374 1.00 2.72 70 ILE C CA 1
ATOM 2699 C C . ILE C 1 71 ? 81.733 -3.921 0.588 1.00 3.16 70 ILE C C 1
ATOM 2700 O O . ILE C 1 71 ? 80.620 -3.476 0.849 1.00 3.31 70 ILE C O 1
ATOM 2705 N N . LEU C 1 72 ? 81.912 -5.236 0.526 1.00 2.36 71 LEU C N 1
ATOM 2706 C CA . LEU C 1 72 ? 80.815 -6.150 0.732 1.00 3.47 71 LEU C CA 1
ATOM 2707 C C . LEU C 1 72 ? 80.310 -6.163 2.184 1.00 2.73 71 LEU C C 1
ATOM 2708 O O . LEU C 1 72 ? 79.119 -6.367 2.421 1.00 4.77 71 LEU C O 1
ATOM 2713 N N . VAL C 1 73 ? 81.216 -5.970 3.159 1.00 3.47 72 VAL C N 1
ATOM 2714 C CA . VAL C 1 73 ? 80.804 -5.746 4.551 1.00 3.73 72 VAL C CA 1
ATOM 2715 C C . VAL C 1 73 ? 79.821 -4.564 4.627 1.00 4.54 72 VAL C C 1
ATOM 2716 O O . VAL C 1 73 ? 78.756 -4.677 5.198 1.00 3.40 72 VAL C O 1
ATOM 2720 N N . VAL C 1 74 ? 80.188 -3.439 4.044 1.00 3.38 73 VAL C N 1
ATOM 2721 C CA . VAL C 1 74 ? 79.356 -2.253 4.119 1.00 2.74 73 VAL C CA 1
ATOM 2722 C C . VAL C 1 74 ? 78.025 -2.520 3.416 1.00 3.05 73 VAL C C 1
ATOM 2723 O O . VAL C 1 74 ? 76.946 -2.143 3.881 1.00 4.60 73 VAL C O 1
ATOM 2727 N N . LEU C 1 75 ? 78.096 -3.148 2.242 1.00 3.62 74 LEU C N 1
ATOM 2728 C CA . LEU C 1 75 ? 76.829 -3.470 1.527 1.00 3.38 74 LEU C CA 1
ATOM 2729 C C . LEU C 1 75 ? 75.939 -4.411 2.350 1.00 3.89 74 LEU C C 1
ATOM 2730 O O . LEU C 1 75 ? 74.718 -4.220 2.394 1.00 3.84 74 LEU C O 1
ATOM 2735 N N . ASP C 1 76 ? 76.533 -5.406 3.005 1.00 4.98 75 ASP C N 1
ATOM 2736 C CA . ASP C 1 76 ? 75.767 -6.321 3.857 1.00 2.23 75 ASP C CA 1
ATOM 2737 C C . ASP C 1 76 ? 75.212 -5.596 5.106 1.00 2.85 75 ASP C C 1
ATOM 2738 O O . ASP C 1 76 ? 74.127 -5.957 5.620 1.00 5.49 75 ASP C O 1
ATOM 2743 N N . ALA C 1 77 ? 75.886 -4.534 5.579 1.00 5.19 76 ALA C N 1
ATOM 2744 C CA . ALA C 1 77 ? 75.363 -3.708 6.650 1.00 2.43 76 ALA C CA 1
ATOM 2745 C C . ALA C 1 77 ? 74.075 -3.021 6.194 1.00 3.82 76 ALA C C 1
ATOM 2746 O O . ALA C 1 77 ? 73.073 -3.031 6.877 1.00 6.16 76 ALA C O 1
ATOM 2748 N N A ILE C 1 78 ? 74.121 -2.437 5.002 0.50 3.19 77 ILE C N 1
ATOM 2749 N N B ILE C 1 78 ? 74.063 -2.396 5.014 0.50 4.82 77 ILE C N 1
ATOM 2750 C CA A ILE C 1 78 ? 72.966 -1.734 4.476 0.50 2.88 77 ILE C CA 1
ATOM 2751 C CA B ILE C 1 78 ? 72.844 -1.659 4.587 0.50 6.02 77 ILE C CA 1
ATOM 2752 C C A ILE C 1 78 ? 71.803 -2.682 4.241 0.50 3.05 77 ILE C C 1
ATOM 2753 C C B ILE C 1 78 ? 71.731 -2.604 4.074 0.50 5.36 77 ILE C C 1
ATOM 2754 O O A ILE C 1 78 ? 70.675 -2.379 4.640 0.50 2.85 77 ILE C O 1
ATOM 2755 O O B ILE C 1 78 ? 70.531 -2.217 4.045 0.50 6.20 77 ILE C O 1
ATOM 2764 N N A ARG C 1 79 ? 72.103 -3.834 3.652 0.50 4.63 78 ARG C N 1
ATOM 2765 N N B ARG C 1 79 ? 72.138 -3.830 3.729 0.50 6.05 78 ARG C N 1
ATOM 2766 C CA A ARG C 1 79 ? 71.048 -4.788 3.297 0.50 4.98 78 ARG C CA 1
ATOM 2767 C CA B ARG C 1 79 ? 71.207 -4.880 3.281 0.50 6.01 78 ARG C CA 1
ATOM 2768 C C A ARG C 1 79 ? 70.562 -5.605 4.489 0.50 4.58 78 ARG C C 1
ATOM 2769 C C B ARG C 1 79 ? 70.688 -5.726 4.450 0.50 5.99 78 ARG C C 1
ATOM 2770 O O A ARG C 1 79 ? 69.588 -6.301 4.363 0.50 5.17 78 ARG C O 1
ATOM 2771 O O B ARG C 1 79 ? 69.846 -6.586 4.272 0.50 5.82 78 ARG C O 1
ATOM 2786 N N . ASP C 1 80 ? 71.226 -5.492 5.645 1.00 4.77 79 ASP C N 1
ATOM 2787 C CA . ASP C 1 80 ? 70.901 -6.274 6.837 1.00 5.92 79 ASP C CA 1
ATOM 2788 C C . ASP C 1 80 ? 71.085 -7.780 6.581 1.00 6.24 79 ASP C C 1
ATOM 2789 O O . ASP C 1 80 ? 70.137 -8.591 6.780 1.00 6.86 79 ASP C O 1
ATOM 2794 N N A GLU C 1 81 ? 72.321 -8.144 6.200 0.50 6.54 80 GLU C N 1
ATOM 2795 N N B GLU C 1 81 ? 72.308 -8.157 6.200 0.50 6.17 80 GLU C N 1
ATOM 2796 C CA A GLU C 1 81 ? 72.756 -9.536 6.004 0.50 7.95 80 GLU C CA 1
ATOM 2797 C CA B GLU C 1 81 ? 72.671 -9.556 6.038 0.50 7.19 80 GLU C CA 1
ATOM 2798 C C A GLU C 1 81 ? 73.767 -9.893 7.070 0.50 7.44 80 GLU C C 1
ATOM 2799 C C B GLU C 1 81 ? 73.725 -9.893 7.056 0.50 6.96 80 GLU C C 1
ATOM 2800 O O A GLU C 1 81 ? 74.960 -9.732 6.865 0.50 8.72 80 GLU C O 1
ATOM 2801 O O B GLU C 1 81 ? 74.904 -9.702 6.808 0.50 8.10 80 GLU C O 1
ATOM 2812 N N . PRO C 1 82 ? 73.289 -10.311 8.253 1.00 7.80 81 PRO C N 1
ATOM 2813 C CA . PRO C 1 82 ? 74.218 -10.543 9.344 1.00 6.47 81 PRO C CA 1
ATOM 2814 C C . PRO C 1 82 ? 75.134 -11.759 9.214 1.00 8.69 81 PRO C C 1
ATOM 2815 O O . PRO C 1 82 ? 76.218 -11.776 9.790 1.00 10.11 81 PRO C O 1
ATOM 2819 N N . ILE C 1 83 ? 74.711 -12.761 8.468 1.00 7.40 82 ILE C N 1
ATOM 2820 C CA . ILE C 1 83 ? 75.637 -13.893 8.234 1.00 8.07 82 ILE C CA 1
ATOM 2821 C C . ILE C 1 83 ? 76.724 -13.462 7.248 1.00 6.80 82 ILE C C 1
ATOM 2822 O O . ILE C 1 83 ? 77.922 -13.628 7.484 1.00 7.79 82 ILE C O 1
ATOM 2827 N N . GLY C 1 84 ? 76.294 -12.868 6.134 1.00 6.97 83 GLY C N 1
ATOM 2828 C CA . GLY C 1 84 ? 77.201 -12.341 5.159 1.00 7.30 83 GLY C CA 1
ATOM 2829 C C . GLY C 1 84 ? 78.150 -11.356 5.753 1.00 4.43 83 GLY C C 1
ATOM 2830 O O . GLY C 1 84 ? 79.337 -11.326 5.412 1.00 5.10 83 GLY C O 1
ATOM 2831 N N . ILE C 1 85 ? 77.655 -10.437 6.615 1.00 6.21 84 ILE C N 1
ATOM 2832 C CA . ILE C 1 85 ? 78.576 -9.384 7.099 1.00 4.30 84 ILE C CA 1
ATOM 2833 C C . ILE C 1 85 ? 79.744 -9.997 7.879 1.00 2.89 84 ILE C C 1
ATOM 2834 O O . ILE C 1 85 ? 80.895 -9.582 7.757 1.00 4.81 84 ILE C O 1
ATOM 2839 N N . VAL C 1 86 ? 79.465 -11.013 8.687 1.00 3.89 85 VAL C N 1
ATOM 2840 C CA . VAL C 1 86 ? 80.530 -11.692 9.416 1.00 4.63 85 VAL C CA 1
ATOM 2841 C C . VAL C 1 86 ? 81.455 -12.463 8.458 1.00 6.62 85 VAL C C 1
ATOM 2842 O O . VAL C 1 86 ? 82.664 -12.403 8.590 1.00 4.43 85 VAL C O 1
ATOM 2846 N N . ASN C 1 87 ? 80.874 -13.160 7.482 1.00 8.31 86 ASN C N 1
ATOM 2847 C CA . ASN C 1 87 ? 81.677 -13.950 6.515 1.00 4.39 86 ASN C CA 1
ATOM 2848 C C . ASN C 1 87 ? 82.639 -13.013 5.753 1.00 3.55 86 ASN C C 1
ATOM 2849 O O . ASN C 1 87 ? 83.832 -13.317 5.568 1.00 4.84 86 ASN C O 1
ATOM 2854 N N . HIS C 1 88 ? 82.121 -11.855 5.350 1.00 4.18 87 HIS C N 1
ATOM 2855 C CA . HIS C 1 88 ? 82.935 -10.894 4.620 1.00 5.53 87 HIS C CA 1
ATOM 2856 C C . HIS C 1 88 ? 83.960 -10.174 5.519 1.00 5.00 87 HIS C C 1
ATOM 2857 O O . HIS C 1 88 ? 85.020 -9.826 5.076 1.00 5.03 87 HIS C O 1
ATOM 2864 N N . THR C 1 89 ? 83.615 -9.966 6.784 1.00 4.72 88 THR C N 1
ATOM 2865 C CA . THR C 1 89 ? 84.584 -9.396 7.739 1.00 4.66 88 THR C CA 1
ATOM 2866 C C . THR C 1 89 ? 85.757 -10.347 7.976 1.00 2.75 88 THR C C 1
ATOM 2867 O O . THR C 1 89 ? 86.955 -9.969 7.932 1.00 6.23 88 THR C O 1
ATOM 2871 N N . ARG C 1 90 ? 85.425 -11.619 8.176 1.00 4.46 89 ARG C N 1
ATOM 2872 C CA . ARG C 1 90 ? 86.416 -12.670 8.344 1.00 5.29 89 ARG C CA 1
ATOM 2873 C C . ARG C 1 90 ? 87.326 -12.718 7.103 1.00 3.87 89 ARG C C 1
ATOM 2874 O O . ARG C 1 90 ? 88.559 -12.651 7.216 1.00 6.71 89 ARG C O 1
ATOM 2882 N N . ALA C 1 91 ? 86.701 -12.708 5.926 1.00 3.22 90 ALA C N 1
ATOM 2883 C CA . ALA C 1 91 ? 87.463 -12.747 4.661 1.00 3.25 90 ALA C CA 1
ATOM 2884 C C . ALA C 1 91 ? 88.364 -11.523 4.538 1.00 6.56 90 ALA C C 1
ATOM 2885 O O . ALA C 1 91 ? 89.544 -11.656 4.178 1.00 6.10 90 ALA C O 1
ATOM 2887 N N . ALA C 1 92 ? 87.828 -10.327 4.861 1.00 3.90 91 ALA C N 1
ATOM 2888 C CA . ALA C 1 92 ? 88.587 -9.106 4.750 1.00 4.50 91 ALA C CA 1
ATOM 2889 C C . ALA C 1 92 ? 89.813 -9.141 5.671 1.00 4.57 91 ALA C C 1
ATOM 2890 O O . ALA C 1 92 ? 90.917 -8.727 5.299 1.00 6.38 91 ALA C O 1
ATOM 2900 N N . ASN C 1 94 ? 91.262 -11.876 7.086 1.00 3.55 93 ASN C N 1
ATOM 2901 C CA . ASN C 1 94 ? 92.221 -12.868 6.570 1.00 7.21 93 ASN C CA 1
ATOM 2902 C C . ASN C 1 94 ? 93.052 -12.330 5.400 1.00 9.01 93 ASN C C 1
ATOM 2903 O O . ASN C 1 94 ? 94.180 -12.825 5.126 1.00 8.34 93 ASN C O 1
ATOM 2908 N N . ALA C 1 95 ? 92.525 -11.345 4.697 1.00 7.00 94 ALA C N 1
ATOM 2909 C CA . ALA C 1 95 ? 93.218 -10.724 3.589 1.00 7.15 94 ALA C CA 1
ATOM 2910 C C . ALA C 1 95 ? 94.007 -9.492 4.009 1.00 6.80 94 ALA C C 1
ATOM 2911 O O . ALA C 1 95 ? 94.594 -8.820 3.165 1.00 10.28 94 ALA C O 1
ATOM 2913 N N . GLY C 1 96 ? 94.066 -9.192 5.323 1.00 6.56 95 GLY C N 1
ATOM 2914 C CA . GLY C 1 96 ? 94.942 -8.146 5.827 1.00 5.37 95 GLY C CA 1
ATOM 2915 C C . GLY C 1 96 ? 94.243 -6.908 6.428 1.00 6.44 95 GLY C C 1
ATOM 2916 O O . GLY C 1 96 ? 94.898 -6.021 6.989 1.00 6.00 95 GLY C O 1
ATOM 2917 N N . LEU C 1 97 ? 92.920 -6.851 6.327 1.00 6.66 96 LEU C N 1
ATOM 2918 C CA . LEU C 1 97 ? 92.169 -5.677 6.819 1.00 2.88 96 LEU C CA 1
ATOM 2919 C C . LEU C 1 97 ? 92.340 -5.592 8.356 1.00 5.58 96 LEU C C 1
ATOM 2920 O O . LEU C 1 97 ? 92.175 -6.589 9.039 1.00 4.83 96 LEU C O 1
ATOM 2925 N N . SER C 1 98 ? 92.614 -4.405 8.874 1.00 5.41 97 SER C N 1
ATOM 2926 C CA . SER C 1 98 ? 92.598 -4.179 10.313 1.00 4.67 97 SER C CA 1
ATOM 2927 C C . SER C 1 98 ? 91.167 -3.891 10.853 1.00 4.01 97 SER C C 1
ATOM 2928 O O . SER C 1 98 ? 90.277 -3.416 10.128 1.00 6.31 97 SER C O 1
ATOM 2931 N N . VAL C 1 99 ? 90.971 -4.101 12.162 1.00 7.48 98 VAL C N 1
ATOM 2932 C CA . VAL C 1 99 ? 89.712 -3.700 12.803 1.00 5.47 98 VAL C CA 1
ATOM 2933 C C . VAL C 1 99 ? 89.468 -2.210 12.679 1.00 4.25 98 VAL C C 1
ATOM 2934 O O . VAL C 1 99 ? 88.339 -1.788 12.433 1.00 5.13 98 VAL C O 1
ATOM 2938 N N . ASP C 1 100 ? 90.532 -1.412 12.826 1.00 5.05 99 ASP C N 1
ATOM 2939 C CA . ASP C 1 100 ? 90.388 0.039 12.645 1.00 4.75 99 ASP C CA 1
ATOM 2940 C C . ASP C 1 100 ? 89.824 0.414 11.278 1.00 3.51 99 ASP C C 1
ATOM 2941 O O . ASP C 1 100 ? 88.882 1.234 11.169 1.00 4.61 99 ASP C O 1
ATOM 2946 N N . GLU C 1 101 ? 90.388 -0.193 10.227 1.00 4.57 100 GLU C N 1
ATOM 2947 C CA . GLU C 1 101 ? 89.894 0.004 8.857 1.00 5.67 100 GLU C CA 1
ATOM 2948 C C . GLU C 1 101 ? 88.449 -0.436 8.719 1.00 2.67 100 GLU C C 1
ATOM 2949 O O . GLU C 1 101 ? 87.647 0.235 8.048 1.00 4.81 100 GLU C O 1
ATOM 2955 N N . LEU C 1 102 ? 88.115 -1.579 9.309 1.00 3.83 101 LEU C N 1
ATOM 2956 C CA . LEU C 1 102 ? 86.762 -2.087 9.264 1.00 3.86 101 LEU C CA 1
ATOM 2957 C C . LEU C 1 102 ? 85.803 -1.062 9.847 1.00 4.10 101 LEU C C 1
ATOM 2958 O O . LEU C 1 102 ? 84.762 -0.713 9.230 1.00 3.80 101 LEU C O 1
ATOM 2963 N N . ILE C 1 103 ? 86.098 -0.540 11.024 1.00 3.87 102 ILE C N 1
ATOM 2964 C CA . ILE C 1 103 ? 85.215 0.440 11.659 1.00 4.05 102 ILE C CA 1
ATOM 2965 C C . ILE C 1 103 ? 85.105 1.723 10.824 1.00 2.00 102 ILE C C 1
ATOM 2966 O O . ILE C 1 103 ? 83.980 2.214 10.566 1.00 4.10 102 ILE C O 1
ATOM 2971 N N . GLU C 1 104 ? 86.251 2.229 10.357 1.00 4.20 103 GLU C N 1
ATOM 2972 C CA . GLU C 1 104 ? 86.209 3.454 9.524 1.00 3.08 103 GLU C CA 1
ATOM 2973 C C . GLU C 1 104 ? 85.314 3.282 8.268 1.00 3.71 103 GLU C C 1
ATOM 2974 O O . GLU C 1 104 ? 84.567 4.170 7.879 1.00 4.71 103 GLU C O 1
ATOM 2980 N N . GLY C 1 105 ? 85.393 2.125 7.628 1.00 3.96 104 GLY C N 1
ATOM 2981 C CA . GLY C 1 105 ? 84.561 1.896 6.463 1.00 3.51 104 GLY C CA 1
ATOM 2982 C C . GLY C 1 105 ? 83.067 1.746 6.777 1.00 3.78 104 GLY C C 1
ATOM 2983 O O . GLY C 1 105 ? 82.242 2.318 6.106 1.00 5.41 104 GLY C O 1
ATOM 2984 N N . ILE C 1 106 ? 82.722 0.937 7.800 1.00 4.67 105 ILE C N 1
ATOM 2985 C CA . ILE C 1 106 ? 81.315 0.722 8.177 1.00 3.74 105 ILE C CA 1
ATOM 2986 C C . ILE C 1 106 ? 80.660 2.058 8.549 1.00 3.31 105 ILE C C 1
ATOM 2987 O O . ILE C 1 106 ? 79.487 2.329 8.252 1.00 3.65 105 ILE C O 1
ATOM 2992 N N . LEU C 1 107 ? 81.396 2.915 9.260 1.00 3.26 106 LEU C N 1
ATOM 2993 C CA . LEU C 1 107 ? 80.810 4.227 9.645 1.00 2.78 106 LEU C CA 1
ATOM 2994 C C . LEU C 1 107 ? 80.295 5.028 8.479 1.00 3.41 106 LEU C C 1
ATOM 2995 O O . LEU C 1 107 ? 79.352 5.811 8.589 1.00 4.06 106 LEU C O 1
ATOM 3000 N N . LEU C 1 108 ? 80.967 4.905 7.336 1.00 3.13 107 LEU C N 1
ATOM 3001 C CA . LEU C 1 108 ? 80.573 5.679 6.160 1.00 4.11 107 LEU C CA 1
ATOM 3002 C C . LEU C 1 108 ? 79.159 5.366 5.705 1.00 3.09 107 LEU C C 1
ATOM 3003 O O . LEU C 1 108 ? 78.467 6.196 5.085 1.00 4.15 107 LEU C O 1
ATOM 3008 N N . GLY C 1 109 ? 78.693 4.157 5.993 1.00 2.99 108 GLY C N 1
ATOM 3009 C CA . GLY C 1 109 ? 77.286 3.831 5.743 1.00 5.15 108 GLY C CA 1
ATOM 3010 C C . GLY C 1 109 ? 76.263 4.774 6.345 1.00 7.41 108 GLY C C 1
ATOM 3011 O O . GLY C 1 109 ? 75.169 4.979 5.841 1.00 5.07 108 GLY C O 1
ATOM 3012 N N . ILE C 1 110 ? 76.626 5.353 7.476 1.00 4.27 109 ILE C N 1
ATOM 3013 C CA . ILE C 1 110 ? 75.750 6.296 8.163 1.00 3.17 109 ILE C CA 1
ATOM 3014 C C . ILE C 1 110 ? 75.444 7.536 7.300 1.00 3.64 109 ILE C C 1
ATOM 3015 O O . ILE C 1 110 ? 74.323 8.057 7.317 1.00 4.54 109 ILE C O 1
ATOM 3020 N N . ILE C 1 111 ? 76.437 8.001 6.550 1.00 3.10 110 ILE C N 1
ATOM 3021 C CA . ILE C 1 111 ? 76.195 9.196 5.681 1.00 2.48 110 ILE C CA 1
ATOM 3022 C C . ILE C 1 111 ? 75.092 8.964 4.684 1.00 2.74 110 ILE C C 1
ATOM 3023 O O . ILE C 1 111 ? 74.216 9.796 4.483 1.00 5.32 110 ILE C O 1
ATOM 3028 N N . VAL C 1 112 ? 75.136 7.789 4.044 1.00 2.40 111 VAL C N 1
ATOM 3029 C CA . VAL C 1 112 ? 74.235 7.502 2.948 1.00 2.00 111 VAL C CA 1
ATOM 3030 C C . VAL C 1 112 ? 72.933 6.846 3.393 1.00 5.23 111 VAL C C 1
ATOM 3031 O O . VAL C 1 112 ? 71.918 7.019 2.759 1.00 3.91 111 VAL C O 1
ATOM 3035 N N . TYR C 1 113 ? 72.974 6.109 4.506 1.00 3.90 112 TYR C N 1
ATOM 3036 C CA . TYR C 1 113 ? 71.862 5.223 4.919 1.00 4.89 112 TYR C CA 1
ATOM 3037 C C . TYR C 1 113 ? 71.454 5.419 6.388 1.00 5.38 112 TYR C C 1
ATOM 3038 O O . TYR C 1 113 ? 70.625 4.678 6.859 1.00 5.51 112 TYR C O 1
ATOM 3047 N N . GLY C 1 114 ? 71.996 6.422 7.074 1.00 3.82 113 GLY C N 1
ATOM 3048 C CA . GLY C 1 114 ? 71.563 6.740 8.431 1.00 4.13 113 GLY C CA 1
ATOM 3049 C C . GLY C 1 114 ? 72.074 5.825 9.490 1.00 2.98 113 GLY C C 1
ATOM 3050 O O . GLY C 1 114 ? 72.856 4.890 9.223 1.00 2.75 113 GLY C O 1
ATOM 3059 N N . PRO C 1 116 ? 70.874 3.430 11.149 1.00 2.35 115 PRO C N 1
ATOM 3060 C CA . PRO C 1 116 ? 70.666 1.994 11.016 1.00 4.45 115 PRO C CA 1
ATOM 3061 C C . PRO C 1 116 ? 71.724 1.212 10.219 1.00 2.62 115 PRO C C 1
ATOM 3062 O O . PRO C 1 116 ? 71.875 0.002 10.440 1.00 4.11 115 PRO C O 1
ATOM 3066 N N . ALA C 1 117 ? 72.503 1.925 9.367 1.00 2.63 116 ALA C N 1
ATOM 3067 C CA . ALA C 1 117 ? 73.664 1.346 8.660 1.00 4.16 116 ALA C CA 1
ATOM 3068 C C . ALA C 1 117 ? 74.715 0.836 9.651 1.00 4.59 116 ALA C C 1
ATOM 3069 O O . ALA C 1 117 ? 75.481 -0.095 9.328 1.00 5.20 116 ALA C O 1
ATOM 3071 N N . TRP C 1 118 ? 74.763 1.438 10.836 1.00 3.56 117 TRP C N 1
ATOM 3072 C CA . TRP C 1 118 ? 75.528 0.930 11.977 1.00 3.93 117 TRP C CA 1
ATOM 3073 C C . TRP C 1 118 ? 74.707 0.063 12.935 1.00 3.47 117 TRP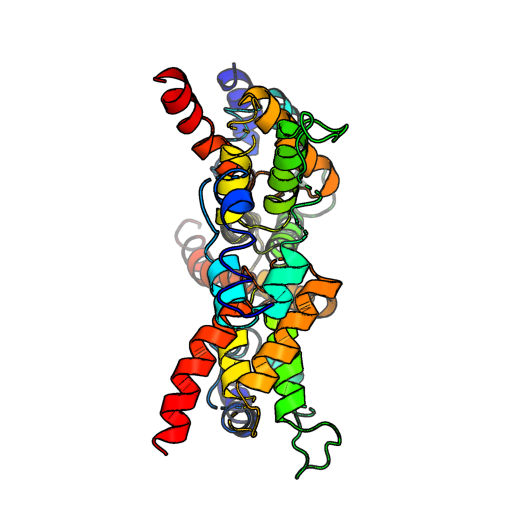 C C 1
ATOM 3074 O O . TRP C 1 118 ? 75.126 -1.010 13.374 1.00 3.54 117 TRP C O 1
ATOM 3085 N N . GLY C 1 119 ? 73.546 0.540 13.291 1.00 2.97 118 GLY C N 1
ATOM 3086 C CA . GLY C 1 119 ? 72.817 0.115 14.433 1.00 4.20 118 GLY C CA 1
ATOM 3087 C C . GLY C 1 119 ? 72.237 -1.275 14.256 1.00 6.05 118 GLY C C 1
ATOM 3088 O O . GLY C 1 119 ? 72.203 -2.069 15.203 1.00 7.10 118 GLY C O 1
ATOM 3089 N N A LYS C 1 120 ? 71.775 -1.610 13.062 0.50 4.65 119 LYS C N 1
ATOM 3090 N N B LYS C 1 120 ? 71.715 -1.568 13.064 0.50 5.55 119 LYS C N 1
ATOM 3091 C CA A LYS C 1 120 ? 71.040 -2.864 12.936 0.50 5.80 119 LYS C CA 1
ATOM 3092 C CA B LYS C 1 120 ? 71.025 -2.850 12.840 0.50 7.03 119 LYS C CA 1
ATOM 3093 C C A LYS C 1 120 ? 71.925 -4.075 12.615 0.50 7.33 119 LYS C C 1
ATOM 3094 C C B LYS C 1 120 ? 72.052 -3.975 12.722 0.50 7.07 119 LYS C C 1
ATOM 3095 O O A LYS C 1 120 ? 71.753 -5.144 13.228 0.50 7.52 119 LYS C O 1
ATOM 3096 O O B LYS C 1 120 ? 72.177 -4.816 13.626 0.50 3.89 119 LYS C O 1
ATOM 3107 N N . THR C 1 121 ? 72.829 -3.936 11.641 1.00 5.50 120 THR C N 1
ATOM 3108 C CA . THR C 1 121 ? 73.720 -5.043 11.267 1.00 5.12 120 THR C CA 1
ATOM 3109 C C . THR C 1 121 ? 75.185 -4.641 11.247 1.00 4.58 120 THR C C 1
ATOM 3110 O O . THR C 1 121 ? 76.047 -5.430 11.605 1.00 5.52 120 THR C O 1
ATOM 3114 N N . GLY C 1 122 ? 75.485 -3.393 10.822 1.00 3.72 121 GLY C N 1
ATOM 3115 C CA . GLY C 1 122 ? 76.920 -3.057 10.620 1.00 3.97 121 GLY C CA 1
ATOM 3116 C C . GLY C 1 122 ? 77.762 -3.308 11.879 1.00 2.00 121 GLY C C 1
ATOM 3117 O O . GLY C 1 122 ? 78.880 -3.832 11.818 1.00 7.38 121 GLY C O 1
ATOM 3118 N N . ARG C 1 123 ? 77.226 -2.895 13.035 1.00 4.82 122 ARG C N 1
ATOM 3119 C CA . ARG C 1 123 ? 78.015 -2.988 14.273 1.00 2.86 122 ARG C CA 1
ATOM 3120 C C . ARG C 1 123 ? 78.297 -4.436 14.669 1.00 4.74 122 ARG C C 1
ATOM 3121 O O . ARG C 1 123 ? 79.252 -4.693 15.392 1.00 6.02 122 ARG C O 1
ATOM 3129 N N . LYS C 1 124 ? 77.509 -5.366 14.157 1.00 5.34 123 LYS C N 1
ATOM 3130 C CA . LYS C 1 124 ? 77.708 -6.777 14.412 1.00 5.23 123 LYS C CA 1
ATOM 3131 C C . LYS C 1 124 ? 79.045 -7.228 13.865 1.00 2.42 123 LYS C C 1
ATOM 3132 O O . LYS C 1 124 ? 79.674 -8.162 14.418 1.00 5.17 123 LYS C O 1
ATOM 3138 N N . ALA C 1 125 ? 79.443 -6.664 12.713 1.00 3.33 124 ALA C N 1
ATOM 3139 C CA . ALA C 1 125 ? 80.780 -6.933 12.148 1.00 2.00 124 ALA C CA 1
ATOM 3140 C C . ALA C 1 125 ? 81.901 -6.514 13.077 1.00 4.00 124 ALA C C 1
ATOM 3141 O O . ALA C 1 125 ? 82.933 -7.195 13.134 1.00 6.26 124 ALA C O 1
ATOM 3143 N N . VAL C 1 126 ? 81.702 -5.396 13.769 1.00 4.71 125 VAL C N 1
ATOM 3144 C CA . VAL C 1 126 ? 82.732 -4.902 14.694 1.00 4.24 125 VAL C CA 1
ATOM 3145 C C . VAL C 1 126 ? 82.859 -5.865 15.884 1.00 3.92 125 VAL C C 1
ATOM 3146 O O . VAL C 1 126 ? 83.962 -6.217 16.346 1.00 4.28 125 VAL C O 1
ATOM 3150 N N . THR C 1 127 ? 81.714 -6.266 16.435 1.00 4.22 126 THR C N 1
ATOM 3151 C CA . THR C 1 127 ? 81.695 -7.204 17.562 1.00 4.97 126 THR C CA 1
ATOM 3152 C C . THR C 1 127 ? 82.461 -8.478 17.236 1.00 4.87 126 THR C C 1
ATOM 3153 O O . THR C 1 127 ? 83.365 -8.894 17.973 1.00 5.46 126 THR C O 1
ATOM 3157 N N . PHE C 1 128 ? 82.163 -9.017 16.073 1.00 5.22 127 PHE C N 1
ATOM 3158 C CA . PHE C 1 128 ? 82.901 -10.183 15.562 1.00 4.74 127 PHE C CA 1
ATOM 3159 C C . PHE C 1 128 ? 84.382 -9.903 15.389 1.00 5.06 127 PHE C C 1
ATOM 3160 O O . PHE C 1 128 ? 85.231 -10.695 15.837 1.00 5.08 127 PHE C O 1
ATOM 3168 N N . ALA C 1 129 ? 84.678 -8.803 14.717 1.00 3.37 128 ALA C N 1
ATOM 3169 C CA . ALA C 1 129 ? 86.063 -8.422 14.367 1.00 4.86 128 ALA C CA 1
ATOM 3170 C C . ALA C 1 129 ? 86.956 -8.374 15.596 1.00 4.52 128 ALA C C 1
ATOM 3171 O O . ALA C 1 129 ? 88.153 -8.756 15.549 1.00 4.85 128 ALA C O 1
ATOM 3173 N N . VAL C 1 130 ? 86.429 -7.787 16.677 1.00 3.46 129 VAL C N 1
ATOM 3174 C CA . VAL C 1 130 ? 87.237 -7.576 17.886 1.00 4.39 129 VAL C CA 1
ATOM 3175 C C . VAL C 1 130 ? 87.611 -8.943 18.469 1.00 4.39 129 VAL C C 1
ATOM 3176 O O . VAL C 1 130 ? 88.720 -9.161 18.921 1.00 7.32 129 VAL C O 1
ATOM 3180 N N . GLU C 1 131 ? 86.695 -9.897 18.390 1.00 3.62 130 GLU C N 1
ATOM 3181 C CA . GLU C 1 131 ? 87.018 -11.269 18.826 1.00 6.13 130 GLU C CA 1
ATOM 3182 C C . GLU C 1 131 ? 87.959 -11.990 17.840 1.00 8.57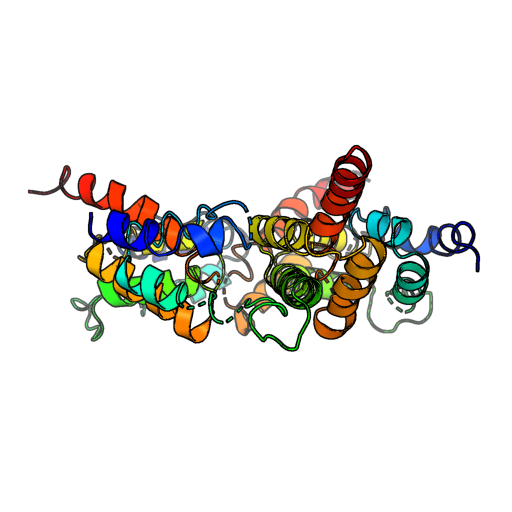 130 GLU C C 1
ATOM 3183 O O . GLU C 1 131 ? 88.929 -12.615 18.250 1.00 8.10 130 GLU C O 1
ATOM 3189 N N . PHE C 1 132 ? 87.674 -11.895 16.550 1.00 7.82 131 PHE C N 1
ATOM 3190 C CA . PHE C 1 132 ? 88.528 -12.555 15.555 1.00 7.58 131 PHE C CA 1
ATOM 3191 C C . PHE C 1 132 ? 89.966 -11.998 15.570 1.00 7.42 131 PHE C C 1
ATOM 3192 O O . PHE C 1 132 ? 90.934 -12.740 15.321 1.00 12.08 131 PHE C O 1
ATOM 3200 N N . GLU C 1 133 ? 90.119 -10.710 15.871 1.00 8.77 132 GLU C N 1
ATOM 3201 C CA . GLU C 1 133 ? 91.435 -10.102 15.979 1.00 9.86 132 GLU C CA 1
ATOM 3202 C C . GLU C 1 133 ? 92.273 -10.860 17.025 1.00 13.55 132 GLU C C 1
ATOM 3203 O O . GLU C 1 133 ? 93.442 -11.113 16.794 1.00 13.78 132 GLU C O 1
ATOM 3209 N N . LYS C 1 134 ? 91.632 -11.209 18.141 1.00 12.52 133 LYS C N 1
ATOM 3210 C CA . LYS C 1 134 ? 92.272 -11.933 19.257 1.00 13.45 133 LYS C CA 1
ATOM 3211 C C . LYS C 1 134 ? 92.671 -13.333 18.781 1.00 16.24 133 LYS C C 1
ATOM 3212 O O . LYS C 1 134 ? 93.747 -13.859 19.104 1.00 18.07 133 LYS C O 1
ATOM 3218 N N . GLU C 1 135 ? 91.824 -13.939 17.974 1.00 16.42 134 GLU C N 1
ATOM 3219 C CA . GLU C 1 135 ? 92.149 -15.202 17.357 1.00 17.61 134 GLU C CA 1
ATOM 3220 C C . GLU C 1 135 ? 93.350 -15.085 16.419 1.00 19.75 134 GLU C C 1
ATOM 3221 O O . GLU C 1 135 ? 94.317 -15.839 16.558 1.00 25.63 134 GLU C O 1
ATOM 3227 N N . LEU C 1 136 ? 93.328 -14.157 15.474 1.00 20.10 135 LEU C N 1
ATOM 3228 C CA . LEU C 1 136 ? 94.463 -13.985 14.557 1.00 21.62 135 LEU C CA 1
ATOM 3229 C C . LEU C 1 136 ? 95.755 -13.648 15.319 1.00 26.08 135 LEU C C 1
ATOM 3230 O O . LEU C 1 136 ? 96.840 -14.049 14.907 1.00 27.11 135 LEU C O 1
ATOM 3235 N N . ALA C 1 137 ? 95.629 -12.922 16.425 1.00 28.32 136 ALA C N 1
ATOM 3236 C CA . ALA C 1 137 ? 96.774 -12.533 17.245 1.00 31.10 136 ALA C CA 1
ATOM 3237 C C . ALA C 1 137 ? 97.343 -13.738 17.989 1.00 34.95 136 ALA C C 1
ATOM 3238 O O . ALA C 1 137 ? 98.554 -13.807 18.222 1.00 38.31 136 ALA C O 1
ATOM 3240 N N . GLY C 1 138 ? 96.483 -14.680 18.368 1.00 37.81 137 GLY C N 1
ATOM 3241 C CA . GLY C 1 138 ? 96.948 -15.949 18.935 1.00 43.57 137 GLY C CA 1
ATOM 3242 C C . GLY C 1 138 ? 97.713 -16.836 17.943 1.00 47.19 137 GLY C C 1
ATOM 3243 O O . GLY C 1 138 ? 98.211 -17.904 18.321 1.00 49.39 137 GLY C O 1
ATOM 3244 N N . LYS C 1 139 ? 97.815 -16.386 16.684 1.00 51.11 138 LYS C N 1
ATOM 3245 C CA . LYS C 1 139 ? 98.385 -17.162 15.581 1.00 52.97 138 LYS C CA 1
ATOM 3246 C C . LYS C 1 139 ? 97.574 -18.442 15.393 1.00 54.53 138 LYS C C 1
ATOM 3247 O O . LYS C 1 139 ? 96.342 -18.420 15.515 1.00 55.08 138 LYS C O 1
#